Protein AF-A0A067PS36-F1 (afdb_monomer_lite)

pLDDT: mean 77.21, std 16.22, range [38.53, 98.25]

InterPro domains:
  IPR001878 Zinc finger, CCHC-type [PS50158] (500-514)
  IPR032108 CLIP1, zinc knuckle [PF16641] (498-513)

Structure (mmCIF, N/CA/C/O backbone):
data_AF-A0A067PS36-F1
#
_entry.id   AF-A0A067PS36-F1
#
loop_
_atom_site.group_PDB
_atom_site.id
_atom_site.type_symbol
_atom_site.label_atom_id
_atom_site.label_alt_id
_atom_site.label_comp_id
_atom_site.label_asym_id
_atom_site.label_entity_id
_atom_site.label_seq_id
_atom_site.pdbx_PDB_ins_code
_atom_site.Cartn_x
_atom_site.Cartn_y
_atom_site.Cartn_z
_atom_site.occupancy
_atom_site.B_iso_or_equiv
_atom_site.auth_seq_id
_atom_site.auth_comp_id
_atom_site.auth_asym_id
_atom_site.auth_atom_id
_atom_site.pdbx_PDB_model_num
ATOM 1 N N . MET A 1 1 ? -9.354 -12.530 30.039 1.00 55.66 1 MET A N 1
ATOM 2 C CA . MET A 1 1 ? -10.809 -12.385 30.292 1.00 55.66 1 MET A CA 1
ATOM 3 C C . MET A 1 1 ? -11.373 -13.441 31.247 1.00 55.66 1 MET A C 1
ATOM 5 O O . MET A 1 1 ? -12.135 -13.052 32.119 1.00 55.66 1 MET A O 1
ATOM 9 N N . ASN A 1 2 ? -10.973 -14.719 31.177 1.00 59.81 2 ASN A N 1
ATOM 10 C CA . ASN A 1 2 ? -11.542 -15.778 32.037 1.00 59.81 2 ASN A CA 1
ATOM 11 C C . ASN A 1 2 ? -11.373 -15.562 33.554 1.00 59.81 2 ASN A C 1
ATOM 13 O O . ASN A 1 2 ? -12.288 -15.868 34.307 1.00 59.81 2 ASN A O 1
ATOM 17 N N . PHE A 1 3 ? -10.266 -14.964 34.007 1.00 61.06 3 PHE A N 1
ATOM 18 C CA . PHE A 1 3 ? -10.045 -14.700 35.438 1.00 61.06 3 PHE A CA 1
ATOM 19 C C . PHE A 1 3 ? -11.035 -13.689 36.039 1.00 61.06 3 PHE A C 1
ATOM 21 O O . PHE A 1 3 ? -11.504 -13.880 37.152 1.00 61.06 3 PHE A O 1
ATOM 28 N N . VAL A 1 4 ? -11.409 -12.647 35.289 1.00 70.06 4 VAL A N 1
ATOM 29 C CA . VAL A 1 4 ? -12.310 -11.584 35.781 1.00 70.06 4 VAL A CA 1
ATOM 30 C C . VAL A 1 4 ? -13.757 -12.076 35.880 1.00 70.06 4 VAL A C 1
ATOM 32 O O . VAL A 1 4 ? -14.505 -11.652 36.759 1.00 70.06 4 VAL A O 1
ATOM 35 N N . VAL A 1 5 ? -14.156 -12.993 34.994 1.00 79.56 5 VAL A N 1
ATOM 36 C CA . VAL A 1 5 ? -15.477 -13.638 35.045 1.00 79.56 5 VAL A CA 1
ATOM 37 C C . VAL A 1 5 ? -15.557 -14.593 36.237 1.00 79.56 5 VAL A C 1
ATOM 39 O O . VAL A 1 5 ? -16.558 -14.583 36.950 1.00 79.56 5 VAL A O 1
ATOM 42 N N . LEU A 1 6 ? -14.487 -15.352 36.496 1.00 80.12 6 LEU A N 1
ATOM 43 C CA . LEU A 1 6 ? -14.410 -16.257 37.644 1.00 80.12 6 LEU A CA 1
ATOM 44 C C . LEU A 1 6 ? -14.504 -15.500 38.977 1.00 80.12 6 LEU A C 1
ATOM 46 O O . LEU A 1 6 ? -15.220 -15.925 39.879 1.00 80.12 6 LEU A O 1
ATOM 50 N N . ASP A 1 7 ? -13.839 -14.348 39.076 1.00 82.94 7 ASP A N 1
ATOM 51 C CA . ASP A 1 7 ? -13.824 -13.531 40.294 1.00 82.94 7 ASP A CA 1
ATOM 52 C C . ASP A 1 7 ? -15.187 -12.869 40.566 1.00 82.94 7 ASP A C 1
ATOM 54 O O . ASP A 1 7 ? -15.656 -12.796 41.703 1.00 82.94 7 ASP A O 1
ATOM 58 N N . ARG A 1 8 ? -15.895 -12.457 39.502 1.00 85.56 8 ARG A N 1
ATOM 59 C CA . ARG A 1 8 ? -17.274 -11.955 39.612 1.00 85.56 8 ARG A CA 1
ATOM 60 C C . ARG A 1 8 ? -18.263 -13.039 40.039 1.00 85.56 8 ARG A C 1
ATOM 62 O O . ARG A 1 8 ? -19.138 -12.747 40.849 1.00 85.56 8 ARG A O 1
ATOM 69 N N . LEU A 1 9 ? -18.122 -14.261 39.523 1.00 86.69 9 LEU A N 1
ATOM 70 C CA . LEU A 1 9 ? -18.950 -15.402 39.931 1.00 86.69 9 LEU A CA 1
ATOM 71 C C . LEU A 1 9 ? -18.684 -15.785 41.393 1.00 86.69 9 LEU A C 1
ATOM 73 O O . LEU A 1 9 ? -19.628 -15.895 42.167 1.00 86.69 9 LEU A O 1
ATOM 77 N N . SER A 1 10 ? -17.413 -15.852 41.795 1.00 91.75 10 SER A N 1
ATOM 78 C CA . SER A 1 10 ? -17.001 -16.084 43.186 1.00 91.75 10 SER A CA 1
ATOM 79 C C . SER A 1 10 ? -17.589 -15.040 44.147 1.00 91.75 10 SER A C 1
ATOM 81 O O . SER A 1 10 ? -18.184 -15.381 45.170 1.00 91.75 10 SER A O 1
ATOM 83 N N . SER A 1 11 ? -17.520 -13.753 43.782 1.00 90.12 11 SER A N 1
ATOM 84 C CA . SER A 1 11 ? -18.137 -12.671 44.559 1.00 90.12 11 SER A CA 1
ATOM 85 C C . SER A 1 11 ? -19.661 -12.787 44.650 1.00 90.12 11 SER A C 1
ATOM 87 O O . SER A 1 11 ? -20.230 -12.329 45.644 1.00 90.12 11 SER A O 1
ATOM 89 N N . ALA A 1 12 ? -20.332 -13.283 43.611 1.00 91.44 12 ALA A N 1
ATOM 90 C CA . ALA A 1 12 ? -21.783 -13.434 43.607 1.00 91.44 12 ALA A CA 1
ATOM 91 C C . ALA A 1 12 ? -22.214 -14.617 44.487 1.00 91.44 12 ALA A C 1
ATOM 93 O O . ALA A 1 12 ? -23.142 -14.472 45.284 1.00 91.44 12 ALA A O 1
ATOM 94 N N . ASP A 1 13 ? -21.493 -15.737 44.412 1.00 93.19 13 ASP A N 1
ATOM 95 C CA . ASP A 1 13 ? -21.741 -16.915 45.245 1.00 93.19 13 ASP A CA 1
ATOM 96 C C . ASP A 1 13 ? -21.498 -16.621 46.730 1.00 93.19 13 ASP A C 1
ATOM 98 O O . ASP A 1 13 ? -22.321 -16.990 47.565 1.00 93.19 13 ASP A O 1
ATOM 102 N N . ALA A 1 14 ? -20.445 -15.869 47.071 1.00 93.94 14 ALA A N 1
ATOM 103 C CA . ALA A 1 14 ? -20.186 -15.450 48.452 1.00 93.94 14 ALA A CA 1
ATOM 104 C C . ALA A 1 14 ? -21.362 -14.659 49.058 1.00 93.94 14 ALA A C 1
ATOM 106 O O . ALA A 1 14 ? -21.802 -14.955 50.168 1.00 93.94 14 ALA A O 1
ATOM 107 N N . ARG A 1 15 ? -21.938 -13.708 48.305 1.00 91.31 15 ARG A N 1
ATOM 108 C CA . ARG A 1 15 ? -23.117 -12.944 48.760 1.00 91.31 15 ARG A CA 1
ATOM 109 C C . ARG A 1 15 ? -24.362 -13.814 48.895 1.00 91.31 15 ARG A C 1
ATOM 111 O O . ARG A 1 15 ? -25.210 -13.532 49.738 1.00 91.31 15 ARG A O 1
ATOM 118 N N . ARG A 1 16 ? -24.500 -14.850 48.063 1.00 96.38 16 ARG A N 1
ATOM 119 C CA . ARG A 1 16 ? -25.626 -15.786 48.154 1.00 96.38 16 ARG A CA 1
ATOM 120 C C . ARG A 1 16 ? -25.569 -16.574 49.460 1.00 96.38 16 ARG A C 1
ATOM 122 O O . ARG A 1 16 ? -26.576 -16.628 50.159 1.00 96.38 16 ARG A O 1
ATOM 129 N N . TYR A 1 17 ? -24.394 -17.094 49.817 1.00 95.56 17 TYR A N 1
ATOM 130 C CA . TYR A 1 17 ? -24.199 -17.811 51.078 1.00 95.56 17 TYR A CA 1
ATOM 131 C C . TYR A 1 17 ? -24.422 -16.916 52.305 1.00 95.56 17 TYR A C 1
ATOM 133 O O . TYR A 1 17 ? -25.092 -17.339 53.242 1.00 95.56 17 TYR A O 1
ATOM 141 N N . GLU A 1 18 ? -23.966 -15.657 52.284 1.00 94.88 18 GLU A N 1
ATOM 142 C CA . GLU A 1 18 ? -24.251 -14.703 53.371 1.00 94.88 18 GLU A CA 1
ATOM 143 C C . GLU A 1 18 ? -25.759 -14.467 53.570 1.00 94.88 18 GLU A C 1
ATOM 145 O O . GLU A 1 18 ? -26.231 -14.368 54.703 1.00 94.88 18 GLU A O 1
ATOM 150 N N . MET A 1 19 ? -26.535 -14.397 52.482 1.00 92.25 19 MET A N 1
ATOM 151 C CA . MET A 1 19 ? -27.992 -14.232 52.553 1.00 92.25 19 MET A CA 1
ATOM 152 C C . MET A 1 19 ? -28.699 -15.504 53.037 1.00 92.25 19 MET A C 1
ATOM 154 O O . MET A 1 19 ? -29.650 -15.404 53.814 1.00 92.25 19 MET A O 1
ATOM 158 N N . GLU A 1 20 ? -28.239 -16.685 52.612 1.00 92.75 20 GLU A N 1
ATOM 159 C CA . GLU A 1 20 ? -28.743 -17.983 53.087 1.00 92.75 20 GLU A CA 1
ATOM 160 C C . GLU A 1 20 ? -28.536 -18.136 54.609 1.00 92.75 20 GLU A C 1
ATOM 162 O O . GLU A 1 20 ? -29.476 -18.502 55.322 1.00 92.75 20 GLU A O 1
ATOM 167 N N . ASP A 1 21 ? -27.367 -17.748 55.131 1.00 94.38 21 ASP A N 1
ATOM 168 C CA . ASP A 1 21 ? -27.080 -17.749 56.574 1.00 94.38 21 ASP A CA 1
ATOM 169 C C . ASP A 1 21 ? -27.994 -16.788 57.352 1.00 94.38 21 ASP A C 1
ATOM 171 O O . ASP A 1 21 ? -28.511 -17.124 58.422 1.00 94.38 21 ASP A O 1
ATOM 175 N N . LEU A 1 22 ? -28.247 -15.592 56.813 1.00 93.75 22 LEU A N 1
ATOM 176 C CA . LEU A 1 22 ? -29.089 -14.582 57.461 1.00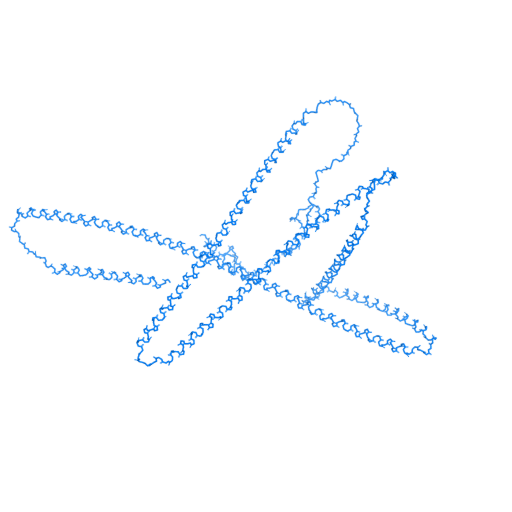 93.75 22 LEU A CA 1
ATOM 177 C C . LEU A 1 22 ? -30.557 -15.031 57.551 1.00 93.75 22 LEU A C 1
ATOM 179 O O . LEU A 1 22 ? -31.210 -14.822 58.579 1.00 93.75 22 LEU A O 1
ATOM 183 N N . VAL A 1 23 ? -31.062 -15.700 56.509 1.00 94.44 23 VAL A N 1
ATOM 184 C CA . VAL A 1 23 ? -32.396 -16.322 56.510 1.00 94.44 23 VAL A CA 1
ATOM 185 C C . VAL A 1 23 ? -32.468 -17.436 57.553 1.00 94.44 23 VAL A C 1
ATOM 187 O O . VAL A 1 23 ? -33.396 -17.440 58.363 1.00 94.44 23 VAL A O 1
ATOM 190 N N . ALA A 1 24 ? -31.468 -18.318 57.617 1.00 93.94 24 ALA A N 1
ATOM 191 C CA . ALA A 1 24 ? -31.429 -19.399 58.602 1.00 93.94 24 ALA A CA 1
ATOM 192 C C . ALA A 1 24 ? -31.414 -18.878 60.055 1.00 93.94 24 ALA A C 1
ATOM 194 O O . ALA A 1 24 ? -32.050 -19.456 60.944 1.00 93.94 24 ALA A O 1
ATOM 195 N N . VAL A 1 25 ? -30.731 -17.758 60.315 1.00 93.94 25 VAL A N 1
ATOM 196 C CA . VAL A 1 25 ? -30.741 -17.093 61.629 1.00 93.94 25 VAL A CA 1
ATOM 197 C C . VAL A 1 25 ? -32.130 -16.542 61.966 1.00 93.94 25 VAL A C 1
ATOM 199 O O . VAL A 1 25 ? -32.606 -16.748 63.084 1.00 93.94 25 VAL A O 1
ATOM 202 N N . LEU A 1 26 ? -32.801 -15.881 61.019 1.00 87.00 26 LEU A N 1
ATOM 203 C CA . LEU A 1 26 ? -34.149 -15.336 61.223 1.00 87.00 26 LEU A CA 1
ATOM 204 C C . LEU A 1 26 ? -35.194 -16.438 61.442 1.00 87.00 26 LEU A C 1
ATOM 206 O O . LEU A 1 26 ? -36.046 -16.316 62.325 1.00 87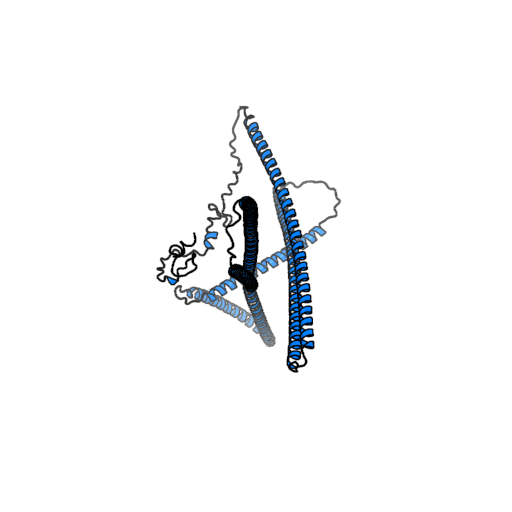.00 26 LEU A O 1
ATOM 210 N N . GLU A 1 27 ? -35.106 -17.539 60.699 1.00 89.38 27 GLU A N 1
ATOM 211 C CA . GLU A 1 27 ? -35.974 -18.705 60.883 1.00 89.38 27 GLU A CA 1
ATOM 212 C C . GLU A 1 27 ? -35.774 -19.353 62.257 1.00 89.38 27 GLU A C 1
ATOM 214 O O . GLU A 1 27 ? -36.748 -19.696 62.935 1.00 89.38 27 GLU A O 1
ATOM 219 N N . ASN A 1 28 ? -34.524 -19.462 62.716 1.00 87.69 28 ASN A N 1
ATOM 220 C CA . ASN A 1 28 ? -34.223 -19.948 64.060 1.00 87.69 28 ASN A CA 1
ATOM 221 C C . ASN A 1 28 ? -34.727 -18.993 65.148 1.00 87.69 28 ASN A C 1
ATOM 223 O O . ASN A 1 28 ? -35.262 -19.463 66.152 1.00 87.69 28 ASN A O 1
ATOM 227 N N . GLN A 1 29 ? -34.637 -17.674 64.949 1.00 85.12 29 GLN A N 1
ATOM 228 C CA . GLN A 1 29 ? -35.210 -16.693 65.877 1.00 85.12 29 GLN A CA 1
ATOM 229 C C . GLN A 1 29 ? -36.734 -16.834 65.979 1.00 85.12 29 GLN A C 1
ATOM 231 O O . GLN A 1 29 ? -37.264 -16.902 67.089 1.00 85.12 29 GLN A O 1
ATOM 236 N N . LEU A 1 30 ? -37.425 -16.982 64.845 1.00 82.81 30 LEU A N 1
ATOM 237 C CA . LEU A 1 30 ? -38.869 -17.236 64.788 1.00 82.81 30 LEU A CA 1
ATOM 238 C C . LEU A 1 30 ? -39.261 -18.549 65.476 1.00 82.81 30 LEU A C 1
ATOM 240 O O . LEU A 1 30 ? -40.243 -18.583 66.213 1.00 82.81 30 LEU A O 1
ATOM 244 N N . ARG A 1 31 ? -38.476 -19.617 65.296 1.00 85.38 31 ARG A N 1
ATOM 245 C CA . ARG A 1 31 ? -38.680 -20.895 66.002 1.00 85.38 31 ARG A CA 1
ATOM 246 C C . ARG A 1 31 ? -38.416 -20.800 67.501 1.00 85.38 31 ARG A C 1
ATOM 248 O O . ARG A 1 31 ? -39.060 -21.504 68.274 1.00 85.38 31 ARG A O 1
ATOM 255 N N . SER A 1 32 ? -37.454 -19.973 67.903 1.00 80.38 32 SER A N 1
ATOM 256 C CA . SER A 1 32 ? -37.041 -19.811 69.299 1.00 80.38 32 SER A CA 1
ATOM 257 C C . SER A 1 32 ? -37.953 -18.897 70.117 1.00 80.38 32 SER A C 1
ATOM 259 O O . SER A 1 32 ? -37.840 -18.888 71.339 1.00 80.38 32 SER A O 1
ATOM 261 N N . HIS A 1 33 ? -38.871 -18.166 69.476 1.00 61.56 33 HIS A N 1
ATOM 262 C CA . HIS A 1 33 ? -39.932 -17.433 70.158 1.00 61.56 33 HIS A CA 1
ATOM 263 C C . HIS A 1 33 ? -41.140 -18.363 70.391 1.00 61.56 33 HIS A C 1
ATOM 265 O O . HIS A 1 33 ? -41.958 -18.542 69.485 1.00 61.56 33 HIS A O 1
ATOM 271 N N . PRO A 1 34 ? -41.307 -18.972 71.586 1.00 52.06 34 PRO A N 1
ATOM 272 C CA . PRO A 1 34 ? -42.520 -19.712 71.895 1.00 52.06 34 PRO A CA 1
ATOM 273 C C . PRO A 1 34 ? -43.700 -18.739 71.885 1.00 52.06 34 PRO A C 1
ATOM 275 O O . PRO A 1 34 ? -43.708 -17.749 72.617 1.00 52.06 34 PRO A O 1
ATOM 278 N N . SER A 1 35 ? -44.700 -19.021 71.051 1.00 51.38 35 SER A N 1
ATOM 279 C CA . SER A 1 35 ? -45.964 -18.292 71.032 1.00 51.38 35 SER A CA 1
ATOM 280 C C . SER A 1 35 ? -46.593 -18.327 72.428 1.00 51.38 35 SER A C 1
ATOM 282 O O . SER A 1 35 ? -47.132 -19.351 72.854 1.00 51.38 35 SER A O 1
ATOM 284 N N . SER A 1 36 ? -46.517 -17.215 73.157 1.00 45.03 36 SER A N 1
ATOM 285 C CA . SER A 1 36 ? -47.206 -17.039 74.430 1.00 45.03 36 SER A CA 1
ATOM 286 C C . SER A 1 36 ? -48.711 -16.975 74.166 1.00 45.03 36 SER A C 1
ATOM 288 O O . SER A 1 36 ? -49.245 -15.949 73.750 1.00 45.03 36 SER A O 1
ATOM 290 N N . ARG A 1 37 ? -49.388 -18.106 74.376 1.00 53.31 37 ARG A N 1
ATOM 291 C CA . ARG A 1 37 ? -50.840 -18.185 74.566 1.00 53.31 37 ARG A CA 1
ATOM 292 C C . ARG A 1 37 ? -51.181 -17.605 75.943 1.00 53.31 37 ARG A C 1
ATOM 294 O O . ARG A 1 37 ? -50.757 -18.184 76.939 1.00 53.31 37 ARG A O 1
ATOM 301 N N . SER A 1 38 ? -51.975 -16.537 75.995 1.00 40.28 38 SER A N 1
ATOM 302 C CA . SER A 1 38 ? -52.695 -16.124 77.209 1.00 40.28 38 SER A CA 1
ATOM 303 C C . SER A 1 38 ? -53.950 -15.291 76.894 1.00 40.28 38 SER A C 1
ATOM 305 O O . SER A 1 38 ? -53.849 -14.186 76.367 1.00 40.28 38 SER A O 1
ATOM 307 N N . ASP A 1 39 ? -55.085 -15.880 77.282 1.00 39.47 39 ASP A N 1
ATOM 308 C CA . ASP A 1 39 ? -56.219 -15.332 78.047 1.00 39.47 39 ASP A CA 1
ATOM 309 C C . ASP A 1 39 ? -57.355 -14.498 77.404 1.00 39.47 39 ASP A C 1
ATOM 311 O O . ASP A 1 39 ? -57.250 -13.319 77.079 1.00 39.47 39 ASP A O 1
ATOM 315 N N . ASP A 1 40 ? -58.523 -15.156 77.392 1.00 45.56 40 ASP A N 1
ATOM 316 C CA . ASP A 1 40 ? -59.851 -14.825 76.847 1.00 45.56 40 ASP A CA 1
ATOM 317 C C . ASP A 1 40 ? -60.714 -13.828 77.672 1.00 45.56 40 ASP A C 1
ATOM 319 O O . ASP A 1 40 ? -61.941 -13.834 77.574 1.00 45.56 40 ASP A O 1
ATOM 323 N N . ALA A 1 41 ? -60.152 -12.940 78.500 1.00 47.19 41 ALA A N 1
ATOM 324 C CA . ALA A 1 41 ? -60.956 -12.203 79.502 1.00 47.19 41 ALA A CA 1
ATOM 325 C C . ALA A 1 41 ? -61.149 -10.683 79.279 1.00 47.19 41 ALA A C 1
ATOM 327 O O . ALA A 1 41 ? -61.472 -9.963 80.223 1.00 47.19 41 ALA A O 1
ATOM 328 N N . SER A 1 42 ? -61.000 -10.162 78.055 1.00 46.94 42 SER A N 1
ATOM 329 C CA . SER A 1 42 ? -61.233 -8.731 77.764 1.00 46.94 42 SER A CA 1
ATOM 330 C C . SER A 1 42 ? -61.926 -8.534 76.407 1.00 46.94 42 SER A C 1
ATOM 332 O O . SER A 1 42 ? -61.321 -8.107 75.441 1.00 46.94 42 SER A O 1
ATOM 334 N N . ALA A 1 43 ? -63.205 -8.873 76.260 1.00 50.91 43 ALA A N 1
ATOM 335 C CA . ALA A 1 43 ? -63.832 -8.962 74.929 1.00 50.91 43 ALA A CA 1
ATOM 336 C C . ALA A 1 43 ? -64.338 -7.627 74.330 1.00 50.91 43 ALA A C 1
ATOM 338 O O . ALA A 1 43 ? -64.635 -7.574 73.141 1.00 50.91 43 ALA A O 1
ATOM 339 N N . THR A 1 44 ? -64.430 -6.530 75.094 1.00 51.19 44 THR A N 1
ATOM 340 C CA . THR A 1 44 ? -65.072 -5.284 74.608 1.00 51.19 44 THR A CA 1
ATOM 341 C C . THR A 1 44 ? -64.152 -4.061 74.559 1.00 51.19 44 THR A C 1
ATOM 343 O O . THR A 1 44 ? -64.228 -3.303 73.597 1.00 51.19 44 THR A O 1
ATOM 346 N N . ALA A 1 45 ? -63.209 -3.899 75.493 1.00 51.03 45 ALA A N 1
ATOM 347 C CA . ALA A 1 45 ? -62.125 -2.912 75.365 1.00 51.03 45 ALA A CA 1
ATOM 348 C C . ALA A 1 45 ? -61.008 -3.403 74.421 1.00 51.03 45 ALA A C 1
ATOM 350 O O . ALA A 1 45 ? -60.443 -2.613 73.664 1.00 51.03 45 ALA A O 1
ATOM 351 N N . SER A 1 46 ? -60.759 -4.718 74.373 1.00 54.09 46 SER A N 1
ATOM 352 C CA . SER A 1 46 ? -59.833 -5.300 73.391 1.00 54.09 46 SER A CA 1
ATOM 353 C C . SER A 1 46 ? -60.406 -5.332 71.988 1.00 54.09 46 SER A C 1
ATOM 355 O O . SER A 1 46 ? -59.629 -5.424 71.057 1.00 54.09 46 SER A O 1
ATOM 357 N N . SER A 1 47 ? -61.722 -5.202 71.779 1.00 59.97 47 SER A N 1
ATOM 358 C CA . SER A 1 47 ? -62.254 -5.031 70.420 1.00 59.97 47 SER A CA 1
ATOM 359 C C . SER A 1 47 ? -61.755 -3.727 69.789 1.00 59.97 47 SER A C 1
ATOM 361 O O . SER A 1 47 ? -61.417 -3.726 68.615 1.00 59.97 47 SER A O 1
ATOM 363 N N . SER A 1 48 ? -61.644 -2.641 70.561 1.00 66.94 48 SER A N 1
ATOM 364 C CA . SER A 1 48 ? -61.069 -1.380 70.075 1.00 66.94 48 SER A CA 1
ATOM 365 C C . SER A 1 48 ? -59.552 -1.488 69.888 1.00 66.94 48 SER A C 1
ATOM 367 O O . SER A 1 48 ? -59.038 -1.129 68.833 1.00 66.94 48 SER A O 1
ATOM 369 N N . ALA A 1 49 ? -58.838 -2.067 70.861 1.00 71.50 49 ALA A N 1
ATOM 370 C CA . ALA A 1 49 ? -57.390 -2.264 70.754 1.00 71.50 49 ALA A CA 1
ATOM 371 C C . ALA A 1 49 ? -57.007 -3.191 69.582 1.00 71.50 49 ALA A C 1
ATOM 373 O O . ALA A 1 49 ? -56.116 -2.869 68.809 1.00 71.50 49 ALA A O 1
ATOM 374 N N . THR A 1 50 ? -57.745 -4.285 69.378 1.00 79.62 50 THR A N 1
ATOM 375 C CA . THR A 1 50 ? -57.540 -5.199 68.242 1.00 79.62 50 THR A CA 1
ATOM 376 C C . THR A 1 50 ? -57.954 -4.583 66.911 1.00 79.62 50 THR A C 1
ATOM 378 O O . THR A 1 50 ? -57.371 -4.939 65.892 1.00 79.62 50 THR A O 1
ATOM 381 N N . LEU A 1 51 ? -58.931 -3.669 66.877 1.00 79.81 51 LEU A N 1
ATOM 382 C CA . LEU A 1 51 ? -59.257 -2.913 65.664 1.00 79.81 51 LEU A CA 1
ATOM 383 C C . LEU A 1 51 ? -58.124 -1.952 65.289 1.00 79.81 51 LEU A C 1
ATOM 385 O O . LEU A 1 51 ? -57.728 -1.940 64.127 1.00 79.81 51 LEU A O 1
ATOM 389 N N . ILE A 1 52 ? -57.575 -1.221 66.264 1.00 80.00 52 ILE A N 1
ATOM 390 C CA . ILE A 1 52 ? -56.422 -0.329 66.065 1.00 80.00 52 ILE A CA 1
ATOM 391 C C . ILE A 1 52 ? -55.194 -1.134 65.613 1.00 80.00 52 ILE A C 1
ATOM 393 O O . ILE A 1 52 ? -54.541 -0.758 64.643 1.00 80.00 52 ILE A O 1
ATOM 397 N N . ASP A 1 53 ? -54.922 -2.281 66.240 1.00 90.31 53 ASP A N 1
ATOM 398 C CA . ASP A 1 53 ? -53.819 -3.159 65.833 1.00 90.31 53 ASP A CA 1
ATOM 399 C C . ASP A 1 53 ? -54.038 -3.751 64.433 1.00 90.31 53 ASP A C 1
ATOM 401 O O . ASP A 1 53 ? -53.101 -3.837 63.641 1.00 90.31 53 ASP A O 1
ATOM 405 N N . ASN A 1 54 ? -55.272 -4.121 64.072 1.00 89.75 54 ASN A N 1
ATOM 406 C CA . ASN A 1 54 ? -55.581 -4.584 62.716 1.00 89.75 54 ASN A CA 1
ATOM 407 C C . ASN A 1 54 ? -55.406 -3.478 61.669 1.00 89.75 54 ASN A C 1
ATOM 409 O O . ASN A 1 54 ? -54.989 -3.765 60.547 1.00 89.75 54 ASN A O 1
ATOM 413 N N . GLU A 1 55 ? -55.732 -2.231 62.002 1.00 92.44 55 GLU A N 1
ATOM 414 C CA . GLU A 1 55 ? -55.500 -1.083 61.126 1.00 92.44 55 GLU A CA 1
ATOM 415 C C . GLU A 1 55 ? -53.997 -0.823 60.947 1.00 92.44 55 GLU A C 1
ATOM 417 O O . GLU A 1 55 ? -53.526 -0.769 59.812 1.00 92.44 55 GLU A O 1
ATOM 422 N N . ALA A 1 56 ? -53.220 -0.824 62.034 1.00 92.69 56 ALA A N 1
ATOM 423 C CA . ALA A 1 56 ? -51.762 -0.701 61.978 1.00 92.69 56 ALA A CA 1
ATOM 424 C C . ALA A 1 56 ? -51.103 -1.833 61.165 1.00 92.69 56 ALA A C 1
ATOM 426 O O . ALA A 1 56 ? -50.194 -1.584 60.370 1.00 92.69 56 ALA A O 1
ATOM 427 N N . LEU A 1 57 ? -51.586 -3.074 61.302 1.00 94.00 57 LEU A N 1
ATOM 428 C CA . LEU A 1 57 ? -51.122 -4.206 60.496 1.00 94.00 57 LEU A CA 1
ATOM 429 C C . LEU A 1 57 ? -51.473 -4.038 59.014 1.00 94.00 57 LEU A C 1
ATOM 431 O O . LEU A 1 57 ? -50.650 -4.356 58.158 1.00 94.00 57 LEU A O 1
ATOM 435 N N . ARG A 1 58 ? -52.662 -3.518 58.681 1.00 94.94 58 ARG A N 1
ATOM 436 C CA . ARG A 1 58 ? -53.031 -3.218 57.287 1.00 94.94 58 ARG A CA 1
ATOM 437 C C . ARG A 1 58 ? -52.134 -2.142 56.691 1.00 94.94 58 ARG A C 1
ATOM 439 O O . ARG A 1 58 ? -51.687 -2.312 55.558 1.00 94.94 58 ARG A O 1
ATOM 446 N N . ASP A 1 59 ? -51.832 -1.091 57.444 1.00 95.69 59 ASP A N 1
ATOM 447 C CA . ASP A 1 59 ? -50.912 -0.038 57.011 1.00 95.69 59 ASP A CA 1
ATOM 448 C C . ASP A 1 59 ? -49.495 -0.580 56.809 1.00 95.69 59 ASP A C 1
ATOM 450 O O . ASP A 1 59 ? -48.844 -0.267 55.809 1.00 95.69 59 ASP A O 1
ATOM 454 N N . GLN A 1 60 ? -49.033 -1.461 57.701 1.00 95.56 60 GLN A N 1
ATOM 455 C CA . GLN A 1 60 ? -47.743 -2.131 57.558 1.00 95.56 60 GLN A CA 1
ATOM 456 C C . GLN A 1 60 ? -47.712 -3.049 56.329 1.00 95.56 60 GLN A C 1
ATOM 458 O O . GLN A 1 60 ? -46.743 -3.015 55.570 1.00 95.56 60 GLN A O 1
ATOM 463 N N . VAL A 1 61 ? -48.771 -3.828 56.086 1.00 95.38 61 VAL A N 1
ATOM 464 C CA . VAL A 1 61 ? -48.902 -4.666 54.883 1.00 95.38 61 VAL A CA 1
ATOM 465 C C . VAL A 1 61 ? -48.896 -3.800 53.625 1.00 95.38 61 VAL A C 1
ATOM 467 O O . VAL A 1 61 ? -48.156 -4.107 52.694 1.00 95.38 61 VAL A O 1
ATOM 470 N N . GLN A 1 62 ? -49.638 -2.690 53.596 1.00 96.44 62 GLN A N 1
ATOM 471 C CA . GLN A 1 62 ? -49.622 -1.767 52.459 1.00 96.44 62 GLN A CA 1
ATOM 472 C C . GLN A 1 62 ? -48.246 -1.124 52.247 1.00 96.44 62 GLN A C 1
ATOM 474 O O . GLN A 1 62 ? -47.801 -0.992 51.107 1.00 96.44 62 GLN A O 1
ATOM 479 N N . TYR A 1 63 ? -47.558 -0.723 53.319 1.00 96.75 63 TYR A N 1
ATOM 480 C CA . TYR A 1 63 ? -46.200 -0.185 53.241 1.00 96.75 63 TYR A CA 1
ATOM 481 C C . TYR A 1 63 ? -45.228 -1.218 52.661 1.00 96.75 63 TYR A C 1
ATOM 483 O O . TYR A 1 63 ? -44.464 -0.899 51.749 1.00 96.75 63 TYR A O 1
ATOM 491 N N . LEU A 1 64 ? -45.284 -2.462 53.146 1.00 95.62 64 LEU A N 1
ATOM 492 C CA . LEU A 1 64 ? -44.454 -3.551 52.642 1.00 95.62 64 LEU A CA 1
ATOM 493 C C . LEU A 1 64 ? -44.780 -3.880 51.182 1.00 95.62 64 LEU A C 1
ATOM 495 O O . LEU A 1 64 ? -43.854 -4.025 50.395 1.00 95.62 64 LEU A O 1
ATOM 499 N N . GLN A 1 65 ? -46.054 -3.905 50.785 1.00 96.69 65 GLN A N 1
ATOM 500 C CA . GLN A 1 65 ? -46.462 -4.099 49.387 1.00 96.69 65 GLN A CA 1
ATOM 501 C C . GLN A 1 65 ? -45.921 -2.999 48.466 1.00 96.69 65 GLN A C 1
ATOM 503 O O . GLN A 1 65 ? -45.352 -3.303 47.421 1.00 96.69 65 GLN A O 1
ATOM 508 N N . ARG A 1 66 ? -46.023 -1.721 48.863 1.00 97.81 66 ARG A N 1
ATOM 509 C CA . ARG A 1 66 ? -45.429 -0.606 48.102 1.00 97.81 66 ARG A CA 1
ATOM 510 C C . ARG A 1 66 ? -43.909 -0.720 48.027 1.00 97.81 66 ARG A C 1
ATOM 512 O O . ARG A 1 66 ? -43.327 -0.447 46.983 1.00 97.81 66 ARG A O 1
ATOM 519 N N . LYS A 1 67 ? -43.261 -1.136 49.119 1.00 97.50 67 LYS A N 1
ATOM 520 C CA . LYS A 1 67 ? -41.811 -1.350 49.153 1.00 97.50 67 LYS A CA 1
ATOM 521 C C . LYS A 1 67 ? -41.388 -2.497 48.233 1.00 97.50 67 LYS A C 1
ATOM 523 O O . LYS A 1 67 ? -40.384 -2.347 47.549 1.00 97.50 67 LYS A O 1
ATOM 528 N N . VAL A 1 68 ? -42.144 -3.597 48.197 1.00 94.19 68 VAL A N 1
ATOM 529 C CA . VAL A 1 68 ? -41.921 -4.724 47.275 1.00 94.19 68 VAL A CA 1
ATOM 530 C C . VAL A 1 68 ? -42.069 -4.260 45.829 1.00 94.19 68 VAL A C 1
ATOM 532 O O . VAL A 1 68 ? -41.118 -4.416 45.076 1.00 94.19 68 VAL A O 1
ATOM 535 N N . SER A 1 69 ? -43.164 -3.578 45.476 1.00 96.44 69 SER A N 1
ATOM 536 C CA . SER A 1 69 ? -43.364 -3.027 44.125 1.00 96.44 69 SER A CA 1
ATOM 537 C C . SER A 1 69 ? -42.225 -2.089 43.706 1.00 96.44 69 SER A C 1
ATOM 539 O O . SER A 1 69 ? -41.684 -2.225 42.618 1.00 96.44 69 SER A O 1
ATOM 541 N N . ASN A 1 70 ? -41.787 -1.188 44.591 1.00 95.25 70 ASN A N 1
ATOM 542 C CA . ASN A 1 70 ? -40.667 -0.294 44.293 1.00 95.25 70 ASN A CA 1
ATOM 543 C C . ASN A 1 70 ? -39.333 -1.048 44.127 1.00 95.25 70 ASN A C 1
ATOM 545 O O . ASN A 1 70 ? -38.496 -0.651 43.324 1.00 95.25 70 ASN A O 1
ATOM 549 N N . LEU A 1 71 ? -39.102 -2.121 44.892 1.00 93.94 71 LEU A N 1
ATOM 550 C CA . LEU A 1 71 ? -37.914 -2.962 44.717 1.00 93.94 71 LEU A CA 1
ATOM 551 C C . LEU A 1 71 ? -37.969 -3.751 43.404 1.00 93.94 71 LEU A C 1
ATOM 553 O O . LEU A 1 71 ? -36.941 -3.875 42.744 1.00 93.94 71 LEU A O 1
ATOM 557 N N . GLU A 1 72 ? -39.142 -4.244 43.009 1.00 94.56 72 GLU A N 1
ATOM 558 C CA . GLU A 1 72 ? -39.359 -4.918 41.724 1.00 94.56 72 GLU A CA 1
ATOM 559 C C . GLU A 1 72 ? -39.085 -3.976 40.544 1.00 94.56 72 GLU A C 1
ATOM 561 O O . GLU A 1 72 ? -38.332 -4.351 39.644 1.00 94.56 72 GLU A O 1
ATOM 566 N N . ASP A 1 73 ? -39.591 -2.740 40.588 1.00 96.44 73 ASP A N 1
ATOM 567 C CA . ASP A 1 73 ? -39.335 -1.717 39.564 1.00 96.44 73 ASP A CA 1
ATOM 568 C C . ASP A 1 73 ? -37.835 -1.397 39.449 1.00 96.44 73 ASP A C 1
ATOM 570 O O . ASP A 1 73 ? -37.274 -1.381 38.351 1.00 96.44 73 ASP A O 1
ATOM 574 N N . VAL A 1 74 ? -37.145 -1.225 40.585 1.00 91.62 74 VAL A N 1
ATOM 575 C CA . VAL A 1 74 ? -35.690 -0.990 40.614 1.00 91.62 74 VAL A CA 1
ATOM 576 C C . VAL A 1 74 ? -34.915 -2.197 40.075 1.00 91.62 74 VAL A C 1
ATOM 578 O O . VAL A 1 74 ? -33.913 -2.024 39.378 1.00 91.62 74 VAL A O 1
ATOM 581 N N . MET A 1 75 ? -35.351 -3.430 40.360 1.00 91.38 75 MET A N 1
ATOM 582 C CA . MET A 1 75 ? -34.727 -4.624 39.780 1.00 91.38 75 MET A CA 1
ATOM 583 C C . MET A 1 75 ? -34.933 -4.686 38.264 1.00 91.38 75 MET A C 1
ATOM 585 O O . MET A 1 75 ? -33.974 -4.957 37.541 1.00 91.38 75 MET A O 1
ATOM 589 N N . GLN A 1 76 ? -36.136 -4.390 37.766 1.00 95.31 76 GLN A N 1
ATOM 590 C CA . GLN A 1 76 ? -36.412 -4.342 36.327 1.00 95.31 76 GLN A CA 1
ATOM 591 C C . GLN A 1 76 ? -35.590 -3.255 35.620 1.00 95.31 76 GLN A C 1
ATOM 593 O O . GLN A 1 76 ? -35.004 -3.519 34.568 1.00 95.31 76 GLN A O 1
ATOM 598 N N . GLU A 1 77 ? -35.472 -2.061 36.208 1.00 91.00 77 GLU A N 1
ATOM 599 C CA . GLU A 1 77 ? -34.637 -0.984 35.667 1.00 91.00 77 GLU A CA 1
ATOM 600 C C . GLU A 1 77 ? -33.153 -1.383 35.632 1.00 91.00 77 GLU A C 1
ATOM 602 O O . GLU A 1 77 ? -32.477 -1.172 34.620 1.00 91.00 77 GLU A O 1
ATOM 607 N N . ASN A 1 78 ? -32.654 -2.027 36.693 1.00 83.19 78 ASN A N 1
ATOM 608 C CA . ASN A 1 78 ? -31.284 -2.539 36.747 1.00 83.19 78 ASN A CA 1
ATOM 609 C C . ASN A 1 78 ? -31.030 -3.635 35.702 1.00 83.19 78 ASN A C 1
ATOM 611 O O . ASN A 1 78 ? -29.980 -3.616 35.057 1.00 83.19 78 ASN A O 1
ATOM 615 N N . HIS A 1 79 ? -31.980 -4.550 35.481 1.00 86.19 79 HIS A N 1
ATOM 616 C CA . HIS A 1 79 ? -31.883 -5.553 34.416 1.00 86.19 79 HIS A CA 1
ATOM 617 C C . HIS A 1 79 ? -31.838 -4.900 33.030 1.00 86.19 79 HIS A C 1
ATOM 619 O O . HIS A 1 79 ? -30.922 -5.181 32.258 1.00 86.19 79 HIS A O 1
ATOM 625 N N . ALA A 1 80 ? -32.745 -3.961 32.744 1.00 89.31 80 ALA A N 1
ATOM 626 C CA . ALA A 1 80 ? -32.759 -3.236 31.475 1.00 89.31 80 ALA A CA 1
ATOM 627 C C . ALA A 1 80 ? -31.475 -2.413 31.260 1.00 89.31 80 ALA A C 1
ATOM 629 O O . ALA A 1 80 ? -30.971 -2.305 30.142 1.00 89.31 80 ALA A O 1
ATOM 630 N N . LYS A 1 81 ? -30.915 -1.825 32.324 1.00 85.81 81 LYS A N 1
ATOM 631 C CA . LYS A 1 81 ? -29.630 -1.120 32.267 1.00 85.81 81 LYS A CA 1
ATOM 632 C C . LYS A 1 81 ? -28.474 -2.080 31.976 1.00 85.81 81 LYS A C 1
ATOM 634 O O . LYS A 1 81 ? -27.683 -1.796 31.079 1.00 85.81 81 LYS A O 1
ATOM 639 N N . SER A 1 82 ? -28.413 -3.213 32.675 1.00 80.69 82 SER A N 1
ATOM 640 C CA . SER A 1 82 ? -27.396 -4.246 32.452 1.00 80.69 82 SER A CA 1
ATOM 641 C C . SER A 1 82 ? -27.430 -4.777 31.018 1.00 80.69 82 SER A C 1
ATOM 643 O O . SER A 1 82 ? -26.380 -4.931 30.402 1.00 80.69 82 SER A O 1
ATOM 645 N N . GLU A 1 83 ? -28.617 -5.009 30.455 1.00 84.38 83 GLU A N 1
ATOM 646 C CA . GLU A 1 83 ? -28.777 -5.489 29.078 1.00 84.38 83 GLU A CA 1
ATOM 647 C C . GLU A 1 83 ? -28.286 -4.458 28.046 1.00 84.38 83 GLU A C 1
ATOM 649 O O . GLU A 1 83 ? -27.588 -4.802 27.090 1.00 84.38 83 GLU A O 1
ATOM 654 N N . ARG A 1 84 ? -28.581 -3.165 28.254 1.00 88.69 84 ARG A N 1
ATOM 655 C CA . ARG A 1 84 ? -28.055 -2.086 27.397 1.00 88.69 84 ARG A CA 1
ATOM 656 C C . ARG A 1 84 ? -26.531 -2.002 27.461 1.00 88.69 84 ARG A C 1
ATOM 658 O O . ARG A 1 84 ? -25.891 -1.858 26.422 1.00 88.69 84 ARG A O 1
ATOM 665 N N . GLU A 1 85 ? -25.953 -2.088 28.657 1.00 75.88 85 GLU A N 1
ATOM 666 C CA . GLU A 1 85 ? -24.498 -2.085 28.843 1.00 75.88 85 GLU A CA 1
ATOM 667 C C . GLU A 1 85 ? -23.845 -3.298 28.168 1.00 75.88 85 GLU A C 1
ATOM 669 O O . GLU A 1 85 ? -22.839 -3.143 27.471 1.00 75.88 85 GLU A O 1
ATOM 674 N N . GLU A 1 86 ? -24.444 -4.485 28.291 1.00 74.31 86 GLU A N 1
ATOM 675 C CA . GLU A 1 86 ? -23.965 -5.693 27.623 1.00 74.31 86 GLU A CA 1
ATOM 676 C C . GLU A 1 86 ? -24.005 -5.549 26.097 1.00 74.31 86 GLU A C 1
ATOM 678 O O . GLU A 1 86 ? -23.010 -5.830 25.430 1.00 74.31 86 GLU A O 1
ATOM 683 N N . ASN A 1 87 ? -25.098 -5.023 25.537 1.00 76.75 87 ASN A N 1
ATOM 684 C CA . ASN A 1 87 ? -25.213 -4.766 24.100 1.00 76.75 87 ASN A CA 1
ATOM 685 C C . ASN A 1 87 ? -24.148 -3.775 23.600 1.00 76.75 87 ASN A C 1
ATOM 687 O O . ASN A 1 87 ? -23.553 -3.997 22.545 1.00 76.75 87 ASN A O 1
ATOM 691 N N . ILE A 1 88 ? -23.835 -2.726 24.370 1.00 79.31 88 ILE A N 1
ATOM 692 C CA . ILE A 1 88 ? -22.750 -1.786 24.041 1.00 79.31 88 ILE A CA 1
ATOM 693 C C . ILE A 1 88 ? -21.386 -2.490 24.057 1.00 79.31 88 ILE A C 1
ATOM 695 O O . ILE A 1 88 ? -20.550 -2.232 23.189 1.00 79.31 88 ILE A O 1
ATOM 699 N N . ILE A 1 89 ? -21.135 -3.370 25.030 1.00 75.38 89 ILE A N 1
ATOM 700 C CA . ILE A 1 89 ? -19.877 -4.125 25.118 1.00 75.38 89 ILE A CA 1
ATOM 701 C C . ILE A 1 89 ? -19.759 -5.119 23.956 1.00 75.38 89 ILE A C 1
ATOM 703 O O . ILE A 1 89 ? -18.701 -5.174 23.328 1.00 75.38 89 ILE A O 1
ATOM 707 N N . ARG A 1 90 ? -20.831 -5.853 23.624 1.00 72.44 90 ARG A N 1
ATOM 708 C CA . ARG A 1 90 ? -20.860 -6.774 22.474 1.00 72.44 90 ARG A CA 1
ATOM 709 C C . ARG A 1 90 ? -20.601 -6.035 21.160 1.00 72.44 90 ARG A C 1
ATOM 711 O O . ARG A 1 90 ? -19.782 -6.487 20.366 1.00 72.44 90 ARG A O 1
ATOM 718 N N . GLU A 1 91 ? -21.216 -4.870 20.963 1.00 79.44 91 GLU A N 1
ATOM 719 C CA . GLU A 1 91 ? -21.001 -4.035 19.776 1.00 79.44 91 GLU A CA 1
ATOM 720 C C . GLU A 1 91 ? -19.557 -3.526 19.675 1.00 79.44 91 GLU A C 1
ATOM 722 O O . GLU A 1 91 ? -18.948 -3.563 18.605 1.00 79.44 91 GLU A O 1
ATOM 727 N N . LYS A 1 92 ? -18.971 -3.086 20.796 1.00 71.88 92 LYS A N 1
ATOM 728 C CA . LYS A 1 92 ? -17.552 -2.703 20.842 1.00 71.88 92 LYS A CA 1
ATOM 729 C C . LYS A 1 92 ? -16.650 -3.881 20.487 1.00 71.88 92 LYS A C 1
ATOM 731 O O . LYS A 1 92 ? -15.740 -3.711 19.682 1.00 71.88 92 LYS A O 1
ATOM 736 N N . LEU A 1 93 ? -16.908 -5.061 21.053 1.00 60.97 93 LEU A N 1
ATOM 737 C CA . LEU A 1 93 ? -16.134 -6.270 20.774 1.00 60.97 93 LEU A CA 1
ATOM 738 C C . LEU A 1 93 ? -16.218 -6.660 19.293 1.00 60.97 93 LEU A C 1
ATOM 740 O O . LEU A 1 93 ? -15.190 -6.962 18.693 1.00 60.97 93 LEU A O 1
ATOM 744 N N . ARG A 1 94 ? -17.411 -6.573 18.688 1.00 79.81 94 ARG A N 1
ATOM 745 C CA . ARG A 1 94 ? -17.614 -6.800 17.251 1.00 79.81 94 ARG A CA 1
ATOM 746 C C . ARG A 1 94 ? -16.754 -5.861 16.402 1.00 79.81 94 ARG A C 1
ATOM 748 O O . ARG A 1 94 ? -16.008 -6.335 15.556 1.00 79.81 94 ARG A O 1
ATOM 755 N N . ARG A 1 95 ? -16.765 -4.556 16.693 1.00 68.06 95 ARG A N 1
ATOM 756 C CA . ARG A 1 95 ? -15.946 -3.565 15.966 1.00 68.06 95 ARG A CA 1
ATOM 757 C C . ARG A 1 95 ? -14.444 -3.795 16.121 1.00 68.06 95 ARG A C 1
ATOM 759 O O . ARG A 1 95 ? -13.692 -3.547 15.185 1.00 68.06 95 ARG A O 1
ATOM 766 N N . TYR A 1 96 ? -13.984 -4.222 17.298 1.00 62.78 96 TYR A N 1
ATOM 767 C CA . TYR A 1 96 ? -12.575 -4.586 17.478 1.00 62.78 96 TYR A CA 1
ATOM 768 C C . TYR A 1 96 ? -12.209 -5.825 16.662 1.00 62.78 96 TYR A C 1
ATOM 770 O O . TYR A 1 96 ? -11.144 -5.835 16.055 1.00 62.78 96 TYR A O 1
ATOM 778 N N . LYS A 1 97 ? -13.102 -6.817 16.595 1.00 70.50 97 LYS A N 1
ATOM 779 C CA . LYS A 1 97 ? -12.904 -8.023 15.791 1.00 70.50 97 LYS A CA 1
ATOM 780 C C . LYS A 1 97 ? -12.840 -7.713 14.291 1.00 70.50 97 LYS A C 1
ATOM 782 O O . LYS A 1 97 ? -11.911 -8.158 13.634 1.00 70.50 97 LYS A O 1
ATOM 787 N N . GLU A 1 98 ? -13.749 -6.887 13.775 1.00 69.69 98 GLU A N 1
ATOM 788 C CA . GLU A 1 98 ? -13.735 -6.435 12.371 1.00 69.69 98 GLU A CA 1
ATOM 789 C C . GLU A 1 98 ? -12.438 -5.682 12.025 1.00 69.69 98 GLU A C 1
ATOM 791 O O . GLU A 1 98 ? -11.841 -5.908 10.975 1.00 69.69 98 GLU A O 1
ATOM 796 N N . LYS A 1 99 ? -11.947 -4.823 12.931 1.00 64.50 99 LYS A N 1
ATOM 797 C CA . LYS A 1 99 ? -10.652 -4.141 12.760 1.00 64.50 99 LYS A CA 1
ATOM 798 C C . LYS A 1 99 ? -9.473 -5.111 12.782 1.00 64.50 99 LYS A C 1
ATOM 800 O O . LYS A 1 99 ? -8.548 -4.953 11.996 1.00 64.50 99 LYS A O 1
ATOM 805 N N . GLU A 1 100 ? -9.492 -6.095 13.678 1.00 64.69 100 GLU A N 1
ATOM 806 C CA . GLU A 1 100 ? -8.462 -7.135 13.745 1.00 64.69 100 GLU A CA 1
ATOM 807 C C . GLU A 1 100 ? -8.439 -7.979 12.461 1.00 64.69 100 GLU A C 1
ATOM 809 O O . GLU A 1 100 ? -7.366 -8.242 11.926 1.00 64.69 100 GLU A O 1
ATOM 814 N N . GLU A 1 101 ? -9.607 -8.366 11.942 1.00 67.12 101 GLU A N 1
ATOM 815 C CA . GLU A 1 101 ? -9.750 -9.088 10.672 1.00 67.12 101 GLU A CA 1
ATOM 816 C C . GLU A 1 101 ? -9.266 -8.241 9.480 1.00 67.12 101 GLU A C 1
ATOM 818 O O . GLU A 1 101 ? -8.540 -8.755 8.631 1.00 67.12 101 GLU A O 1
ATOM 823 N N . SER A 1 102 ? -9.560 -6.934 9.457 1.00 67.69 102 SER A N 1
ATOM 824 C CA . SER A 1 102 ? -9.044 -6.002 8.439 1.00 67.69 102 SER A CA 1
ATOM 825 C C . SER A 1 102 ? -7.515 -5.916 8.450 1.00 67.69 102 SER A C 1
ATOM 827 O O . SER A 1 102 ? -6.887 -6.057 7.406 1.00 67.69 102 SER A O 1
ATOM 829 N N . ILE A 1 103 ? -6.900 -5.748 9.628 1.00 67.19 103 ILE A N 1
ATOM 830 C CA . ILE A 1 103 ? -5.434 -5.674 9.762 1.00 67.19 103 ILE A CA 1
ATOM 831 C C . ILE A 1 103 ? -4.784 -7.007 9.371 1.00 67.19 103 ILE A C 1
ATOM 833 O O . ILE A 1 103 ? -3.736 -7.020 8.729 1.00 67.19 103 ILE A O 1
ATOM 837 N N . LYS A 1 104 ? -5.393 -8.144 9.734 1.00 68.50 104 LYS A N 1
ATOM 838 C CA . LYS A 1 104 ? -4.905 -9.466 9.308 1.00 68.50 104 LYS A CA 1
ATOM 839 C C . LYS A 1 104 ? -4.903 -9.599 7.789 1.00 68.50 104 LYS A C 1
ATOM 841 O O . LYS A 1 104 ? -3.915 -10.086 7.249 1.00 68.50 104 LYS A O 1
ATOM 846 N N . LYS A 1 105 ? -5.962 -9.133 7.124 1.00 74.06 105 LYS A N 1
ATOM 847 C CA . LYS A 1 105 ? -6.053 -9.135 5.664 1.00 74.06 105 LYS A CA 1
ATOM 848 C C . LYS A 1 105 ? -4.976 -8.253 5.023 1.00 74.06 105 LYS A C 1
ATOM 850 O O . LYS A 1 105 ? -4.270 -8.724 4.145 1.00 74.06 105 LYS A O 1
ATOM 855 N N . GLU A 1 106 ? -4.778 -7.029 5.513 1.00 62.44 106 GLU A N 1
ATOM 856 C CA . GLU A 1 106 ? -3.718 -6.131 5.019 1.00 62.44 106 GLU A CA 1
ATOM 857 C C . GLU A 1 106 ? -2.309 -6.730 5.195 1.00 62.44 106 GLU A C 1
ATOM 859 O O . GLU A 1 106 ? -1.462 -6.610 4.310 1.00 62.44 106 GLU A O 1
ATOM 864 N N . LEU A 1 107 ? -2.051 -7.419 6.314 1.00 59.88 107 LEU A N 1
ATOM 865 C CA . LEU A 1 107 ? -0.784 -8.126 6.541 1.00 59.88 107 LEU A CA 1
ATOM 866 C C . LEU A 1 107 ? -0.591 -9.314 5.592 1.00 59.88 107 LEU A C 1
ATOM 868 O O . LEU A 1 107 ? 0.541 -9.609 5.206 1.00 59.88 107 LEU A O 1
ATOM 872 N N . GLU A 1 108 ? -1.665 -10.022 5.251 1.00 68.50 108 GLU A N 1
ATOM 873 C CA . GLU A 1 108 ? -1.626 -11.122 4.292 1.00 68.50 108 GLU A CA 1
ATOM 874 C C . GLU A 1 108 ? -1.376 -10.604 2.873 1.00 68.50 108 GLU A C 1
ATOM 876 O O . GLU A 1 108 ? -0.439 -11.067 2.221 1.00 68.50 108 GLU A O 1
ATOM 881 N N . ASP A 1 109 ? -2.106 -9.570 2.449 1.00 60.75 109 ASP A N 1
ATOM 882 C CA . ASP A 1 109 ? -1.909 -8.899 1.163 1.00 60.75 109 ASP A CA 1
ATOM 883 C C . ASP A 1 109 ? -0.456 -8.398 1.033 1.00 60.75 109 ASP A C 1
ATOM 885 O O . ASP A 1 109 ? 0.231 -8.743 0.065 1.00 60.75 109 ASP A O 1
ATOM 889 N N . GLY A 1 110 ? 0.071 -7.721 2.062 1.00 68.50 110 GLY A N 1
ATOM 890 C CA . GLY A 1 110 ? 1.461 -7.255 2.102 1.00 68.50 110 GLY A CA 1
ATOM 891 C C . GLY A 1 110 ? 2.505 -8.379 2.033 1.00 68.50 110 GLY A C 1
ATOM 892 O O . GLY A 1 110 ? 3.543 -8.219 1.388 1.00 68.50 110 GLY A O 1
ATOM 893 N N . ARG A 1 111 ? 2.239 -9.554 2.626 1.00 67.19 111 ARG A N 1
ATOM 894 C CA . ARG A 1 111 ? 3.107 -10.739 2.461 1.00 67.19 111 ARG A CA 1
ATOM 895 C C . ARG A 1 111 ? 3.101 -11.246 1.023 1.00 67.19 111 ARG A C 1
ATOM 897 O O . ARG A 1 111 ? 4.165 -11.559 0.496 1.00 67.19 111 ARG A O 1
ATOM 904 N N . THR A 1 112 ? 1.937 -11.293 0.370 1.00 72.00 112 THR A N 1
ATOM 905 C CA . THR A 1 112 ? 1.865 -11.743 -1.030 1.00 72.00 112 THR A CA 1
ATOM 906 C C . THR A 1 112 ? 2.584 -10.795 -1.989 1.00 72.00 112 THR A C 1
ATOM 908 O O . THR A 1 112 ? 3.169 -11.245 -2.976 1.00 72.00 112 THR A O 1
ATOM 911 N N . GLU A 1 113 ? 2.565 -9.489 -1.717 1.00 66.25 113 GLU A N 1
ATOM 912 C CA . GLU A 1 113 ? 3.304 -8.493 -2.496 1.00 66.25 113 GLU A CA 1
ATOM 913 C C . GLU A 1 113 ? 4.814 -8.612 -2.283 1.00 66.25 113 GLU A C 1
ATOM 915 O O . GLU A 1 113 ? 5.564 -8.613 -3.262 1.00 66.25 113 GLU A O 1
ATOM 920 N N . LEU A 1 114 ? 5.256 -8.804 -1.036 1.00 61.69 114 LEU A N 1
ATOM 921 C CA . LEU A 1 114 ? 6.662 -9.050 -0.720 1.00 61.69 114 LEU A CA 1
ATOM 922 C C . LEU A 1 114 ? 7.180 -10.312 -1.425 1.00 61.69 114 LEU A C 1
ATOM 924 O O . LEU A 1 114 ? 8.232 -10.267 -2.059 1.00 61.69 114 LEU A O 1
ATOM 928 N N . ASP A 1 115 ? 6.418 -11.407 -1.404 1.00 69.00 115 ASP A N 1
ATOM 929 C CA . ASP A 1 115 ? 6.786 -12.649 -2.094 1.00 69.00 115 ASP A CA 1
ATOM 930 C C . ASP A 1 115 ? 6.900 -12.460 -3.616 1.00 69.00 115 ASP A C 1
ATOM 932 O O . ASP A 1 115 ? 7.797 -13.017 -4.256 1.00 69.00 115 ASP A O 1
ATOM 936 N N . LYS A 1 116 ? 6.016 -11.656 -4.225 1.00 71.38 116 LYS A N 1
ATOM 937 C CA . LYS A 1 116 ? 6.110 -11.304 -5.654 1.00 71.38 116 LYS A CA 1
ATOM 938 C C . LYS A 1 116 ? 7.362 -10.474 -5.941 1.00 71.38 116 LYS A C 1
ATOM 940 O O . LYS A 1 116 ? 8.037 -10.739 -6.936 1.00 71.38 116 LYS A O 1
ATOM 945 N N . ALA A 1 117 ? 7.680 -9.506 -5.082 1.00 64.75 117 ALA A N 1
ATOM 946 C CA . ALA A 1 117 ? 8.867 -8.669 -5.219 1.00 64.75 117 ALA A CA 1
ATOM 947 C C . ALA A 1 117 ? 10.160 -9.489 -5.095 1.00 64.75 117 ALA A C 1
ATOM 949 O O . ALA A 1 117 ? 11.041 -9.345 -5.938 1.00 64.75 117 ALA A O 1
ATOM 950 N N . VAL A 1 118 ? 10.238 -10.412 -4.129 1.00 75.25 118 VAL A N 1
ATOM 951 C CA . VAL A 1 118 ? 11.384 -11.324 -3.961 1.00 75.25 118 VAL A CA 1
ATOM 952 C C . VAL A 1 118 ? 11.574 -12.201 -5.202 1.00 75.25 118 VAL A C 1
ATOM 954 O O . VAL A 1 118 ? 12.678 -12.287 -5.730 1.00 75.25 118 VAL A O 1
ATOM 957 N N . ARG A 1 119 ? 10.497 -12.779 -5.755 1.00 79.12 119 ARG A N 1
ATOM 958 C CA . ARG A 1 119 ? 10.581 -13.568 -7.003 1.00 79.12 119 ARG A CA 1
ATOM 959 C C . ARG A 1 119 ? 11.053 -12.735 -8.199 1.00 79.12 119 ARG A C 1
ATOM 961 O O . ARG A 1 119 ? 11.806 -13.230 -9.042 1.00 79.12 119 ARG A O 1
ATOM 968 N N . ALA A 1 120 ? 10.609 -11.482 -8.294 1.00 71.00 120 ALA A N 1
ATOM 969 C CA . ALA A 1 120 ? 11.064 -10.563 -9.333 1.00 71.00 120 ALA A CA 1
ATOM 970 C C . ALA A 1 120 ? 12.549 -10.201 -9.152 1.00 71.00 120 ALA A C 1
ATOM 972 O O . ALA A 1 120 ? 13.296 -10.189 -10.131 1.00 71.00 120 ALA A O 1
ATOM 973 N N . GLU A 1 121 ? 12.993 -9.971 -7.914 1.00 79.50 121 GLU A N 1
ATOM 974 C CA . GLU A 1 121 ? 14.395 -9.720 -7.574 1.00 79.50 121 GLU A CA 1
ATOM 975 C C . GLU A 1 121 ? 15.284 -10.915 -7.936 1.00 79.50 121 GLU A C 1
ATOM 977 O O . GLU A 1 121 ? 16.311 -10.728 -8.587 1.00 79.50 121 GLU A O 1
ATOM 982 N N . ASP A 1 122 ? 14.879 -12.138 -7.594 1.00 77.75 122 ASP A N 1
ATOM 983 C CA . ASP A 1 122 ? 15.619 -13.357 -7.937 1.00 77.75 122 ASP A CA 1
ATOM 984 C C . ASP A 1 122 ? 15.736 -13.541 -9.456 1.00 77.75 122 ASP A C 1
ATOM 986 O O . ASP A 1 122 ? 16.804 -13.879 -9.969 1.00 77.75 122 ASP A O 1
ATOM 990 N N . THR A 1 123 ? 14.669 -13.226 -10.198 1.00 77.38 123 THR A N 1
ATOM 991 C CA . THR A 1 123 ? 14.681 -13.256 -11.669 1.00 77.38 123 THR A CA 1
ATOM 992 C C . THR A 1 123 ? 15.662 -12.229 -12.244 1.00 77.38 123 THR A C 1
ATOM 994 O O . THR A 1 123 ? 16.409 -12.524 -13.178 1.00 77.38 123 THR A O 1
ATOM 997 N N . LEU A 1 124 ? 15.692 -11.013 -11.688 1.00 79.50 124 LEU A N 1
ATOM 998 C CA . LEU A 1 124 ? 16.630 -9.970 -12.106 1.00 79.50 124 LEU A CA 1
ATOM 999 C C . LEU A 1 124 ? 18.077 -10.325 -11.744 1.00 79.50 124 LEU A C 1
ATOM 1001 O O . LEU A 1 124 ? 18.965 -10.119 -12.568 1.00 79.50 124 LEU A O 1
ATOM 1005 N N . LYS A 1 125 ? 18.318 -10.902 -10.561 1.00 83.94 125 LYS A N 1
ATOM 1006 C CA . LYS A 1 125 ? 19.638 -11.412 -10.158 1.00 83.94 125 LYS A CA 1
ATOM 1007 C C . LYS A 1 125 ? 20.131 -12.497 -11.108 1.00 83.94 125 LYS A C 1
ATOM 1009 O O . LYS A 1 125 ? 21.290 -12.437 -11.508 1.00 83.94 125 LYS A O 1
ATOM 1014 N N . GLY A 1 126 ? 19.261 -13.425 -11.515 1.00 84.12 126 GLY A N 1
ATOM 1015 C CA . GLY A 1 126 ? 19.582 -14.434 -12.528 1.00 84.12 126 GLY A CA 1
ATOM 1016 C C . GLY A 1 126 ? 20.042 -13.798 -13.842 1.00 84.12 126 GLY A C 1
ATOM 1017 O O . GLY A 1 126 ? 21.143 -14.073 -14.310 1.00 84.12 126 GLY A O 1
ATOM 1018 N N . ARG A 1 127 ? 19.276 -12.834 -14.369 1.00 86.62 127 ARG A N 1
ATOM 1019 C CA . ARG A 1 127 ? 19.647 -12.098 -15.595 1.00 86.62 127 ARG A CA 1
ATOM 1020 C C . ARG A 1 127 ? 20.967 -11.338 -15.468 1.00 86.62 127 ARG A C 1
ATOM 1022 O O . ARG A 1 127 ? 21.728 -11.261 -16.427 1.00 86.62 127 ARG A O 1
ATOM 1029 N N . VAL A 1 128 ? 21.244 -10.746 -14.306 1.00 79.69 128 VAL A N 1
ATOM 1030 C CA . VAL A 1 128 ? 22.525 -10.066 -14.059 1.00 79.69 128 VAL A CA 1
ATOM 1031 C C . VAL A 1 128 ? 23.675 -11.072 -14.070 1.00 79.69 128 VAL A C 1
ATOM 1033 O O . VAL A 1 128 ? 24.680 -10.807 -14.720 1.00 79.69 128 VAL A O 1
ATOM 1036 N N . GLN A 1 129 ? 23.519 -12.234 -13.430 1.00 89.31 129 GLN A N 1
ATOM 1037 C CA . GLN A 1 129 ? 24.537 -13.291 -13.443 1.00 89.31 129 GLN A CA 1
ATOM 1038 C C . GLN A 1 129 ? 24.812 -13.807 -14.861 1.00 89.31 129 GLN A C 1
ATOM 1040 O O . GLN A 1 129 ? 25.975 -13.926 -15.241 1.00 89.31 129 GLN A O 1
ATOM 1045 N N . GLU A 1 130 ? 23.768 -14.027 -15.663 1.00 88.50 130 GLU A N 1
ATOM 1046 C CA . GLU A 1 130 ? 23.891 -14.414 -17.075 1.00 88.50 130 GLU A CA 1
ATOM 1047 C C . GLU A 1 130 ? 24.649 -13.355 -17.894 1.00 88.50 130 GLU A C 1
ATOM 1049 O O . GLU A 1 130 ? 25.532 -13.678 -18.688 1.00 88.50 130 GLU A O 1
ATOM 1054 N N . LEU A 1 131 ? 24.350 -12.066 -17.685 1.00 88.12 131 LEU A N 1
ATOM 1055 C CA . LEU A 1 131 ? 25.053 -10.968 -18.357 1.00 88.12 131 LEU A CA 1
ATOM 1056 C C . LEU A 1 131 ? 26.517 -10.851 -17.917 1.00 88.12 131 LEU A C 1
ATOM 1058 O O . LEU A 1 131 ? 27.382 -10.573 -18.749 1.00 88.12 131 LEU A O 1
ATOM 1062 N N . GLU A 1 132 ? 26.806 -11.055 -16.632 1.00 90.56 132 GLU A N 1
ATOM 1063 C CA . GLU A 1 132 ? 28.172 -11.078 -16.107 1.00 90.56 132 GLU A CA 1
ATOM 1064 C C . GLU A 1 132 ? 28.979 -12.249 -16.674 1.00 90.56 132 GLU A C 1
ATOM 1066 O O . GLU A 1 132 ? 30.152 -12.080 -17.009 1.00 90.56 132 GLU A O 1
ATOM 1071 N N . GLU A 1 133 ? 28.369 -13.426 -16.805 1.00 92.75 133 GLU A N 1
ATOM 1072 C CA . GLU A 1 133 ? 29.003 -14.596 -17.411 1.00 92.75 133 GLU A CA 1
ATOM 1073 C C . GLU A 1 133 ? 29.256 -14.383 -18.905 1.00 92.75 133 GLU A C 1
ATOM 1075 O O . GLU A 1 133 ? 30.392 -14.539 -19.350 1.00 92.75 133 GLU A O 1
ATOM 1080 N N . ALA A 1 134 ? 28.273 -13.870 -19.649 1.00 92.06 134 ALA A N 1
ATOM 1081 C CA . ALA A 1 134 ? 28.450 -13.504 -21.054 1.00 92.06 134 ALA A CA 1
ATOM 1082 C C . ALA A 1 134 ? 29.562 -12.455 -21.257 1.00 92.06 134 ALA A C 1
ATOM 1084 O O . ALA A 1 134 ? 30.300 -12.497 -22.244 1.00 92.06 134 ALA A O 1
ATOM 1085 N N . LEU A 1 135 ? 29.718 -11.507 -20.324 1.00 93.38 135 LEU A N 1
ATOM 1086 C CA . LEU A 1 135 ? 30.808 -10.530 -20.362 1.00 93.38 135 LEU A CA 1
ATOM 1087 C C . LEU A 1 135 ? 32.171 -11.188 -20.092 1.00 93.38 135 LEU A C 1
ATOM 1089 O O . LEU A 1 135 ? 33.150 -10.860 -20.770 1.00 93.38 135 LEU A O 1
ATOM 1093 N N . ARG A 1 136 ? 32.245 -12.126 -19.137 1.00 96.44 136 ARG A N 1
ATOM 1094 C CA . ARG A 1 136 ? 33.461 -12.915 -18.873 1.00 96.44 136 ARG A CA 1
ATOM 1095 C C . ARG A 1 136 ? 33.856 -13.736 -20.099 1.00 96.44 136 ARG A C 1
ATOM 1097 O O . ARG A 1 136 ? 35.005 -13.656 -20.524 1.00 96.44 136 ARG A O 1
ATOM 1104 N N . GLU A 1 137 ? 32.912 -14.442 -20.713 1.00 95.12 137 GLU A N 1
ATOM 1105 C CA . GLU A 1 137 ? 33.141 -15.213 -21.940 1.00 95.12 137 GLU A CA 1
ATOM 1106 C C . GLU A 1 137 ? 33.591 -14.322 -23.103 1.00 95.12 137 GLU A C 1
ATOM 1108 O O . GLU A 1 137 ? 34.572 -14.635 -23.779 1.00 95.12 137 GLU A O 1
ATOM 1113 N N . SER A 1 138 ? 32.940 -13.169 -23.302 1.00 94.62 138 SER A N 1
ATOM 1114 C CA . SER A 1 138 ? 33.345 -12.200 -24.327 1.00 94.62 138 SER A CA 1
ATOM 1115 C C . SER A 1 138 ? 34.754 -11.659 -24.087 1.00 94.62 138 SER A C 1
ATOM 1117 O O . SER A 1 138 ? 35.465 -11.383 -25.051 1.00 94.62 138 SER A O 1
ATOM 1119 N N . THR A 1 139 ? 35.160 -11.488 -22.828 1.00 96.12 139 THR A N 1
ATOM 1120 C CA . THR A 1 139 ? 36.510 -11.026 -22.481 1.00 96.12 139 THR A CA 1
ATOM 1121 C C . THR A 1 139 ? 37.546 -12.093 -22.835 1.00 96.12 139 THR A C 1
ATOM 1123 O O . THR A 1 139 ? 38.507 -11.788 -23.534 1.00 96.12 139 THR A O 1
ATOM 1126 N N . VAL A 1 140 ? 37.302 -13.356 -22.468 1.00 97.44 140 VAL A N 1
ATOM 1127 C CA . VAL A 1 140 ? 38.177 -14.488 -22.826 1.00 97.44 140 VAL A CA 1
ATOM 1128 C C . VAL A 1 140 ? 38.267 -14.670 -24.346 1.00 97.44 140 VAL A C 1
ATOM 1130 O O . VAL A 1 140 ? 39.348 -14.899 -24.885 1.00 97.44 140 VAL A O 1
ATOM 1133 N N . ALA A 1 141 ? 37.153 -14.528 -25.069 1.00 95.62 141 ALA A N 1
ATOM 1134 C CA . ALA A 1 141 ? 37.145 -14.596 -26.529 1.00 95.62 141 ALA A CA 1
ATOM 1135 C C . ALA A 1 141 ? 37.987 -13.477 -27.172 1.00 95.62 141 ALA A C 1
ATOM 1137 O O . ALA A 1 141 ? 38.706 -13.729 -28.140 1.00 95.62 141 ALA A O 1
ATOM 1138 N N . LEU A 1 142 ? 37.935 -12.256 -26.625 1.00 96.19 142 LEU A N 1
ATOM 1139 C CA . LEU A 1 142 ? 38.768 -11.138 -27.078 1.00 96.19 142 LEU A CA 1
ATOM 1140 C C . LEU A 1 142 ? 40.255 -11.373 -26.792 1.00 96.19 142 LEU A C 1
ATOM 1142 O O . LEU A 1 142 ? 41.077 -11.100 -27.663 1.00 96.19 142 LEU A O 1
ATOM 1146 N N . GLU A 1 143 ? 40.601 -11.894 -25.615 1.00 97.44 143 GLU A N 1
ATOM 1147 C CA . GLU A 1 143 ? 41.982 -12.248 -25.260 1.00 97.44 143 GLU A CA 1
ATOM 1148 C C . GLU A 1 143 ? 42.540 -13.335 -26.191 1.00 97.44 143 GLU A C 1
ATOM 1150 O O . GLU A 1 143 ? 43.648 -13.193 -26.709 1.00 97.44 143 GLU A O 1
ATOM 1155 N N . ASN A 1 144 ? 41.749 -14.369 -26.495 1.00 95.38 144 ASN A N 1
ATOM 1156 C CA . ASN A 1 144 ? 42.132 -15.410 -27.453 1.00 95.38 144 ASN A CA 1
ATOM 1157 C C . ASN A 1 144 ? 42.345 -14.837 -28.863 1.00 95.38 144 ASN A C 1
ATOM 1159 O O . ASN A 1 144 ? 43.363 -15.119 -29.493 1.00 95.38 144 ASN A O 1
ATOM 1163 N N . ALA A 1 145 ? 41.436 -13.983 -29.345 1.00 94.62 145 ALA A N 1
ATOM 1164 C CA . ALA A 1 145 ? 41.581 -13.336 -30.650 1.00 94.62 145 ALA A CA 1
ATOM 1165 C C . ALA A 1 145 ? 42.814 -12.414 -30.711 1.00 94.62 145 ALA A C 1
ATOM 1167 O O . ALA A 1 145 ? 43.486 -12.336 -31.739 1.00 94.62 145 ALA A O 1
ATOM 1168 N N . GLN A 1 146 ? 43.142 -11.723 -29.615 1.00 96.38 146 GLN A N 1
ATOM 1169 C CA . GLN A 1 146 ? 44.370 -10.933 -29.516 1.00 96.38 146 GLN A CA 1
ATOM 1170 C C . GLN A 1 146 ? 45.615 -11.821 -29.569 1.00 96.38 146 GLN A C 1
ATOM 1172 O O . GLN A 1 146 ? 46.520 -11.520 -30.346 1.00 96.38 146 GLN A O 1
ATOM 1177 N N . ALA A 1 147 ? 45.635 -12.930 -28.826 1.00 97.25 147 ALA A N 1
ATOM 1178 C CA . ALA A 1 147 ? 46.733 -13.893 -28.855 1.00 97.25 147 ALA A CA 1
ATOM 1179 C C . ALA A 1 147 ? 46.938 -14.495 -30.260 1.00 97.25 147 ALA A C 1
ATOM 1181 O O . ALA A 1 147 ? 48.074 -14.624 -30.715 1.00 97.25 147 ALA A O 1
ATOM 1182 N N . GLU A 1 148 ? 45.858 -14.798 -30.989 1.00 96.25 148 GLU A N 1
ATOM 1183 C CA . GLU A 1 148 ? 45.925 -15.247 -32.386 1.00 96.25 148 GLU A CA 1
ATOM 1184 C C . GLU A 1 148 ? 46.500 -14.169 -33.316 1.00 96.25 148 GLU A C 1
ATOM 1186 O O . GLU A 1 148 ? 47.378 -14.458 -34.129 1.00 96.25 148 GLU A O 1
ATOM 1191 N N . ILE A 1 149 ? 46.058 -12.910 -33.188 1.00 94.50 149 ILE A N 1
ATOM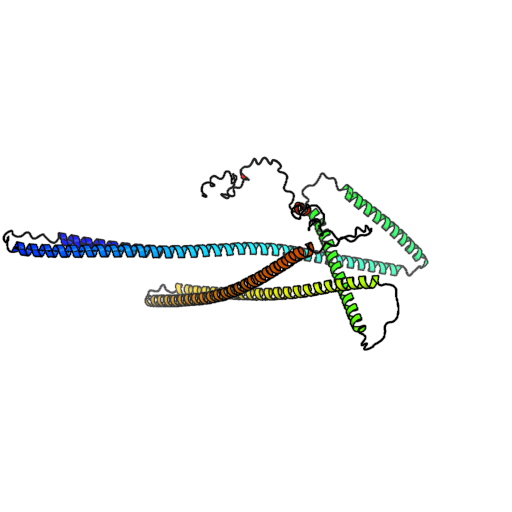 1192 C CA . ILE A 1 149 ? 46.598 -11.788 -33.975 1.00 94.50 149 ILE A CA 1
ATOM 1193 C C . ILE A 1 149 ? 48.085 -11.576 -33.675 1.00 94.50 149 ILE A C 1
ATOM 1195 O O . ILE A 1 149 ? 48.862 -11.310 -34.594 1.00 94.50 149 ILE A O 1
ATOM 1199 N N . GLU A 1 150 ? 48.495 -11.673 -32.412 1.00 96.88 150 GLU A N 1
ATOM 1200 C CA . GLU A 1 150 ? 49.900 -11.584 -32.012 1.00 96.88 150 GLU A CA 1
ATOM 1201 C C . GLU A 1 150 ? 50.727 -12.740 -32.583 1.00 96.88 150 GLU A C 1
ATOM 1203 O O . GLU A 1 150 ? 51.809 -12.494 -33.118 1.00 96.88 150 GLU A O 1
ATOM 1208 N N . GLY A 1 151 ? 50.190 -13.964 -32.573 1.00 94.69 151 GLY A N 1
ATOM 1209 C CA . GLY A 1 151 ? 50.794 -15.124 -33.231 1.00 94.69 151 GLY A CA 1
ATOM 1210 C C . GLY A 1 151 ? 50.997 -14.898 -34.730 1.00 94.69 151 GLY A C 1
ATOM 1211 O O . GLY A 1 151 ? 52.118 -15.002 -35.225 1.00 94.69 151 GLY A O 1
ATOM 1212 N N . LEU A 1 152 ? 49.949 -14.469 -35.441 1.00 94.75 152 LEU A N 1
ATOM 1213 C CA . LEU A 1 152 ? 50.016 -14.169 -36.876 1.00 94.75 152 LEU A CA 1
ATOM 1214 C C . LEU A 1 152 ? 50.992 -13.030 -37.198 1.00 94.75 152 LEU A C 1
ATOM 1216 O O . LEU A 1 152 ? 51.673 -13.070 -38.221 1.00 94.75 152 LEU A O 1
ATOM 1220 N N . ARG A 1 153 ? 51.083 -12.004 -36.343 1.00 94.56 153 ARG A N 1
ATOM 1221 C CA . ARG A 1 153 ? 52.085 -10.934 -36.486 1.00 94.56 153 ARG A CA 1
ATOM 1222 C C . ARG A 1 153 ? 53.507 -11.457 -36.293 1.00 94.56 153 ARG A C 1
ATOM 1224 O O . ARG A 1 153 ? 54.393 -11.035 -37.032 1.00 94.56 153 ARG A O 1
ATOM 1231 N N . GLY A 1 154 ? 53.720 -12.360 -35.336 1.00 94.94 154 GLY A N 1
ATOM 1232 C CA . GLY A 1 154 ? 55.000 -13.041 -35.138 1.00 94.94 154 GLY A CA 1
ATOM 1233 C C . GLY A 1 154 ? 55.402 -13.879 -36.352 1.00 94.94 154 GLY A C 1
ATOM 1234 O O . GLY A 1 154 ? 56.536 -13.778 -36.821 1.00 94.94 154 GLY A O 1
ATOM 1235 N N . ASP A 1 155 ? 54.459 -14.632 -36.916 1.00 92.19 155 ASP A N 1
ATOM 1236 C CA . ASP A 1 155 ? 54.680 -15.413 -38.134 1.00 92.19 155 ASP A CA 1
ATOM 1237 C C . ASP A 1 155 ? 55.011 -14.511 -39.328 1.00 92.19 155 ASP A C 1
ATOM 1239 O O . ASP A 1 155 ? 55.989 -14.763 -40.029 1.00 92.19 155 ASP A O 1
ATOM 1243 N N . LEU A 1 156 ? 54.257 -13.424 -39.538 1.00 88.25 156 LEU A N 1
ATOM 1244 C CA . LEU A 1 156 ? 54.541 -12.446 -40.596 1.00 88.25 156 LEU A CA 1
ATOM 1245 C C . LEU A 1 156 ? 55.939 -11.832 -40.459 1.00 88.25 156 LEU A C 1
ATOM 1247 O O . LEU A 1 156 ? 56.644 -11.740 -41.458 1.00 88.25 156 LEU A O 1
ATOM 1251 N N . ALA A 1 157 ? 56.362 -11.470 -39.244 1.00 91.06 157 ALA A N 1
ATOM 1252 C CA . ALA A 1 157 ? 57.710 -10.953 -39.001 1.00 91.06 157 ALA A CA 1
ATOM 1253 C C . ALA A 1 157 ? 58.800 -11.996 -39.322 1.00 91.06 157 ALA A C 1
ATOM 1255 O O . ALA A 1 157 ? 59.847 -11.649 -39.869 1.00 91.06 157 ALA A O 1
ATOM 1256 N N . ASN A 1 158 ? 58.548 -13.280 -39.038 1.00 89.38 158 ASN A N 1
ATOM 1257 C CA . ASN A 1 158 ? 59.448 -14.368 -39.427 1.00 89.38 158 ASN A CA 1
ATOM 1258 C C . ASN A 1 158 ? 59.511 -14.555 -40.953 1.00 89.38 158 ASN A C 1
ATOM 1260 O O . ASN A 1 158 ? 60.594 -14.802 -41.482 1.00 89.38 158 ASN A O 1
ATOM 1264 N N . TYR A 1 159 ? 58.383 -14.432 -41.664 1.00 84.50 159 TYR A N 1
ATOM 1265 C CA . TYR A 1 159 ? 58.351 -14.500 -43.130 1.00 84.50 159 TYR A CA 1
ATOM 1266 C C . TYR A 1 159 ? 59.053 -13.304 -43.781 1.00 84.50 159 TYR A C 1
ATOM 1268 O O . TYR A 1 159 ? 59.829 -13.497 -44.712 1.00 84.50 159 TYR A O 1
ATOM 1276 N N . GLU A 1 160 ? 58.842 -12.089 -43.271 1.00 83.69 160 GLU A N 1
ATOM 1277 C CA . GLU A 1 160 ? 59.493 -10.874 -43.778 1.00 83.69 160 GLU A CA 1
ATOM 1278 C C . GLU A 1 160 ? 61.023 -10.941 -43.614 1.00 83.69 160 GLU A C 1
ATOM 1280 O O . GLU A 1 160 ? 61.759 -10.525 -44.503 1.00 83.69 160 GLU A O 1
ATOM 1285 N N . GLY A 1 161 ? 61.519 -11.574 -42.543 1.00 77.81 161 GLY A N 1
ATOM 1286 C CA . GLY A 1 161 ? 62.951 -11.840 -42.359 1.00 77.81 161 GLY A CA 1
ATOM 1287 C C . GLY A 1 161 ? 63.559 -12.886 -43.311 1.00 77.81 161 GLY A C 1
ATOM 1288 O O . GLY A 1 161 ? 64.783 -12.966 -43.407 1.00 77.81 161 GLY A O 1
ATOM 1289 N N . LEU A 1 162 ? 62.744 -13.689 -44.007 1.00 74.69 162 LEU A N 1
ATOM 1290 C CA . LEU A 1 162 ? 63.193 -14.701 -44.978 1.00 74.69 162 LEU A CA 1
ATOM 1291 C C . LEU A 1 162 ? 63.133 -14.213 -46.438 1.00 74.69 162 LEU A C 1
ATOM 1293 O O . LEU A 1 162 ? 63.744 -14.844 -47.303 1.00 74.69 162 LEU A O 1
ATOM 1297 N N . ASP A 1 163 ? 62.417 -13.120 -46.720 1.00 59.78 163 ASP A N 1
ATOM 1298 C CA . ASP A 1 163 ? 62.120 -12.644 -48.083 1.00 59.78 163 ASP A CA 1
ATOM 1299 C C . ASP A 1 163 ? 63.168 -11.650 -48.645 1.00 59.78 163 ASP A C 1
ATOM 1301 O O . ASP A 1 163 ? 63.053 -11.193 -49.782 1.00 59.78 163 ASP A O 1
ATOM 1305 N N . ASP A 1 164 ? 64.233 -11.349 -47.891 1.00 59.16 164 ASP A N 1
ATOM 1306 C CA . ASP A 1 164 ? 65.240 -10.327 -48.245 1.00 59.16 164 ASP A CA 1
ATOM 1307 C C . ASP A 1 164 ? 66.299 -10.793 -49.280 1.00 59.16 164 ASP A C 1
ATOM 1309 O O . ASP A 1 164 ? 67.182 -10.026 -49.654 1.00 59.16 164 ASP A O 1
ATOM 1313 N N . ASP A 1 165 ? 66.224 -12.034 -49.793 1.00 55.75 165 ASP A N 1
ATOM 1314 C CA . ASP A 1 165 ? 67.310 -12.629 -50.606 1.00 55.75 165 ASP A CA 1
ATOM 1315 C C . ASP A 1 165 ? 66.956 -12.981 -52.073 1.00 55.75 165 ASP A C 1
ATOM 1317 O O . ASP A 1 165 ? 67.803 -13.502 -52.807 1.00 55.75 165 ASP A O 1
ATOM 1321 N N . SER A 1 166 ? 65.737 -12.716 -52.581 1.00 53.81 166 SER A N 1
ATOM 1322 C CA . SER A 1 166 ? 65.462 -12.917 -54.023 1.00 53.81 166 SER A CA 1
ATOM 1323 C C . SER A 1 166 ? 64.170 -12.256 -54.557 1.00 53.81 166 SER A C 1
ATOM 1325 O O . SER A 1 166 ? 63.094 -12.854 -54.467 1.00 53.81 166 SER A O 1
ATOM 1327 N N . PRO A 1 167 ? 64.240 -11.085 -55.224 1.00 58.31 167 PRO A N 1
ATOM 1328 C CA . PRO A 1 167 ? 63.052 -10.373 -55.718 1.00 58.31 167 PRO A CA 1
ATOM 1329 C C . PRO A 1 167 ? 62.283 -11.110 -56.834 1.00 58.31 167 PRO A C 1
ATOM 1331 O O . PRO A 1 167 ? 61.096 -10.855 -57.023 1.00 58.31 167 PRO A O 1
ATOM 1334 N N . ASP A 1 168 ? 62.907 -12.065 -57.533 1.00 58.56 168 ASP A N 1
ATOM 1335 C CA . ASP A 1 168 ? 62.252 -12.836 -58.607 1.00 58.56 168 ASP A CA 1
ATOM 1336 C C . ASP A 1 168 ? 61.311 -13.941 -58.087 1.00 58.56 168 ASP A C 1
ATOM 1338 O O . ASP A 1 168 ? 60.425 -14.390 -58.811 1.00 58.56 168 ASP A O 1
ATOM 1342 N N . LYS A 1 169 ? 61.443 -14.378 -56.825 1.00 58.62 169 LYS A N 1
ATOM 1343 C CA . LYS A 1 169 ? 60.567 -15.419 -56.242 1.00 58.62 169 LYS A CA 1
ATOM 1344 C C . LYS A 1 169 ? 59.293 -14.859 -55.603 1.00 58.62 169 LYS A C 1
ATOM 1346 O O . LYS A 1 169 ? 58.326 -15.608 -55.435 1.00 58.62 169 LYS A O 1
ATOM 1351 N N . SER A 1 170 ? 59.277 -13.561 -55.297 1.00 59.91 170 SER A N 1
ATOM 1352 C CA . SER A 1 170 ? 58.169 -12.871 -54.625 1.00 59.91 170 SER A CA 1
ATOM 1353 C C . SER A 1 170 ? 56.903 -12.806 -55.494 1.00 59.91 170 SER A C 1
ATOM 1355 O O . SER A 1 170 ? 55.796 -13.039 -55.007 1.00 59.91 170 SER A O 1
ATOM 1357 N N . LEU A 1 171 ? 57.045 -12.617 -56.814 1.00 67.19 171 LEU A N 1
ATOM 1358 C CA . LEU A 1 171 ? 55.901 -12.610 -57.738 1.00 67.19 171 LEU A CA 1
ATOM 1359 C C . LEU A 1 171 ? 55.227 -13.987 -57.854 1.00 67.19 171 LEU A C 1
ATOM 1361 O O . LEU A 1 171 ? 53.999 -14.074 -57.816 1.00 67.19 171 LEU A O 1
ATOM 1365 N N . ASP A 1 172 ? 56.014 -15.066 -57.899 1.00 66.75 172 ASP A N 1
ATOM 1366 C CA . ASP A 1 172 ? 55.486 -16.437 -57.921 1.00 66.75 172 ASP A CA 1
ATOM 1367 C C . ASP A 1 172 ? 54.778 -16.805 -56.604 1.00 66.75 172 ASP A C 1
ATOM 1369 O O . ASP A 1 172 ? 53.786 -17.540 -56.614 1.00 66.75 172 ASP A O 1
ATOM 1373 N N . HIS A 1 173 ? 55.244 -16.280 -55.464 1.00 66.56 173 HIS A N 1
ATOM 1374 C CA . HIS A 1 173 ? 54.614 -16.511 -54.157 1.00 66.56 173 HIS A CA 1
ATOM 1375 C C . HIS A 1 173 ? 53.323 -15.704 -53.997 1.00 66.56 173 HIS A C 1
ATOM 1377 O O . HIS A 1 173 ? 52.316 -16.257 -53.553 1.00 66.56 173 HIS A O 1
ATOM 1383 N N . ALA A 1 174 ? 53.297 -14.448 -54.450 1.00 70.94 174 ALA A N 1
ATOM 1384 C CA . ALA A 1 174 ? 52.077 -13.644 -54.485 1.00 70.94 174 ALA A CA 1
ATOM 1385 C C . ALA A 1 174 ? 50.999 -14.294 -55.370 1.00 70.94 174 ALA A C 1
ATOM 1387 O O . ALA A 1 174 ? 49.828 -14.368 -54.990 1.00 70.94 174 ALA A O 1
ATOM 1388 N N . GLN A 1 175 ? 51.395 -14.836 -56.525 1.00 78.25 175 GLN A N 1
ATOM 1389 C CA . GLN A 1 175 ? 50.468 -15.499 -57.437 1.00 78.25 175 GLN A CA 1
ATOM 1390 C C . GLN A 1 175 ? 49.968 -16.847 -56.891 1.00 78.25 175 GLN A C 1
ATOM 1392 O O . GLN A 1 175 ? 48.780 -17.152 -57.022 1.00 78.25 175 GLN A O 1
ATOM 1397 N N . ARG A 1 176 ? 50.816 -17.630 -56.205 1.00 78.12 176 ARG A N 1
ATOM 1398 C CA . ARG A 1 176 ? 50.365 -18.826 -55.467 1.00 78.12 176 ARG A CA 1
ATOM 1399 C C . ARG A 1 176 ? 49.422 -18.475 -54.321 1.00 78.12 176 ARG A C 1
ATOM 1401 O O . ARG A 1 176 ? 48.393 -19.127 -54.199 1.00 78.12 176 ARG A O 1
ATOM 1408 N N . GLY A 1 177 ? 49.706 -17.418 -53.560 1.00 75.94 177 GLY A N 1
ATOM 1409 C CA . GLY A 1 177 ? 48.846 -16.959 -52.468 1.00 75.94 177 GLY A CA 1
ATOM 1410 C C . GLY A 1 177 ? 47.461 -16.508 -52.941 1.00 75.94 177 GLY A C 1
ATOM 1411 O O . GLY A 1 177 ? 46.461 -16.799 -52.287 1.00 75.94 177 GLY A O 1
ATOM 1412 N N . LEU A 1 178 ? 47.366 -15.857 -54.106 1.00 80.50 178 LEU A N 1
ATOM 1413 C CA . LEU A 1 178 ? 46.075 -15.513 -54.715 1.00 80.50 178 LEU A CA 1
ATOM 1414 C C . LEU A 1 178 ? 45.295 -16.756 -55.161 1.00 80.50 178 LEU A C 1
ATOM 1416 O O . LEU A 1 178 ? 44.095 -16.846 -54.901 1.00 80.50 178 LEU A O 1
ATOM 1420 N N . ASN A 1 179 ? 45.970 -17.729 -55.776 1.00 83.56 179 ASN A N 1
ATOM 1421 C CA . ASN A 1 179 ? 45.341 -18.985 -56.190 1.00 83.56 179 ASN A CA 1
ATOM 1422 C C . ASN A 1 179 ? 44.884 -19.825 -54.988 1.00 83.56 179 ASN A C 1
ATOM 1424 O O . ASN A 1 179 ? 43.814 -20.428 -55.018 1.00 83.56 179 ASN A O 1
ATOM 1428 N N . GLU A 1 180 ? 45.668 -19.843 -53.913 1.00 86.56 180 GLU A N 1
ATOM 1429 C CA . GLU A 1 180 ? 45.333 -20.551 -52.680 1.00 86.56 180 GLU A CA 1
ATOM 1430 C C . GLU A 1 180 ? 44.188 -19.865 -51.928 1.00 86.56 180 GLU A C 1
ATOM 1432 O O . GLU A 1 180 ? 43.257 -20.541 -51.496 1.00 86.56 180 GLU A O 1
ATOM 1437 N N . ARG A 1 181 ? 44.156 -18.525 -51.886 1.00 80.38 181 ARG A N 1
ATOM 1438 C CA . ARG A 1 181 ? 42.991 -17.772 -51.389 1.00 80.38 181 ARG A CA 1
ATOM 1439 C C . ARG A 1 181 ? 41.729 -18.061 -52.192 1.00 80.38 181 ARG A C 1
ATOM 1441 O O . ARG A 1 181 ? 40.677 -18.241 -51.587 1.00 80.38 181 ARG A O 1
ATOM 1448 N N . ALA A 1 182 ? 41.817 -18.122 -53.521 1.00 88.19 182 ALA A N 1
ATOM 1449 C CA . ALA A 1 182 ? 40.675 -18.469 -54.364 1.00 88.19 182 ALA A CA 1
ATOM 1450 C C . ALA A 1 182 ? 40.165 -19.888 -54.057 1.00 88.19 182 ALA A C 1
ATOM 1452 O O . ALA A 1 182 ? 38.969 -20.078 -53.849 1.00 88.19 182 ALA A O 1
ATOM 1453 N N . ARG A 1 183 ? 41.078 -20.858 -53.919 1.00 92.50 183 ARG A N 1
ATOM 1454 C CA . ARG A 1 183 ? 40.746 -22.249 -53.579 1.00 92.50 183 ARG A CA 1
ATOM 1455 C C . ARG A 1 183 ? 40.103 -22.383 -52.196 1.00 92.50 183 ARG A C 1
ATOM 1457 O O . ARG A 1 183 ? 39.087 -23.057 -52.062 1.00 92.50 183 ARG A O 1
ATOM 1464 N N . LEU A 1 184 ? 40.652 -21.713 -51.182 1.00 87.94 184 LEU A N 1
ATOM 1465 C CA . LEU A 1 184 ? 40.069 -21.697 -49.838 1.00 87.94 184 LEU A CA 1
ATOM 1466 C C . LEU A 1 184 ? 38.693 -21.018 -49.830 1.00 87.94 184 LEU A C 1
ATOM 1468 O O . LEU A 1 184 ? 37.807 -21.430 -49.087 1.00 87.94 184 LEU A O 1
ATOM 1472 N N . HIS A 1 185 ? 38.475 -20.007 -50.674 1.00 87.75 185 HIS A N 1
ATOM 1473 C CA . HIS A 1 185 ? 37.172 -19.356 -50.795 1.00 87.75 185 HIS A CA 1
ATOM 1474 C C . HIS A 1 185 ? 36.111 -20.277 -51.420 1.00 87.75 185 HIS A C 1
ATOM 1476 O O . HIS A 1 185 ? 34.974 -20.314 -50.941 1.00 87.75 185 HIS A O 1
ATOM 1482 N N . GLU A 1 186 ? 36.485 -21.058 -52.438 1.00 92.94 186 GLU A N 1
ATOM 1483 C CA . GLU A 1 186 ? 35.640 -22.117 -53.011 1.00 92.94 186 GLU A CA 1
ATOM 1484 C C . GLU A 1 186 ? 35.330 -23.220 -51.987 1.00 92.94 186 GLU A C 1
ATOM 1486 O O . GLU A 1 186 ? 34.196 -23.685 -51.882 1.00 92.94 186 GLU A O 1
ATOM 1491 N N . GLU A 1 187 ? 36.308 -23.610 -51.169 1.00 91.50 187 GLU A N 1
ATOM 1492 C CA . GLU A 1 187 ? 36.115 -24.625 -50.131 1.00 91.50 187 GLU A CA 1
ATOM 1493 C C . GLU A 1 187 ? 35.209 -24.127 -48.995 1.00 91.50 187 GLU A C 1
ATOM 1495 O O . GLU A 1 187 ? 34.306 -24.845 -48.568 1.00 91.50 187 GLU A O 1
ATOM 1500 N N . ILE A 1 188 ? 35.350 -22.864 -48.574 1.00 86.56 188 ILE A N 1
ATOM 1501 C CA . ILE A 1 188 ? 34.441 -22.227 -47.606 1.00 86.56 188 ILE A CA 1
ATOM 1502 C C . ILE A 1 188 ? 33.015 -22.151 -48.158 1.00 86.56 188 ILE A C 1
ATOM 1504 O O . ILE A 1 188 ? 32.060 -22.411 -47.425 1.00 86.56 188 ILE A O 1
ATOM 1508 N N . THR A 1 189 ? 32.840 -21.780 -49.429 1.00 90.00 189 THR A N 1
ATOM 1509 C CA . THR A 1 189 ? 31.501 -21.720 -50.039 1.00 90.00 189 THR A CA 1
ATOM 1510 C C . THR A 1 189 ? 30.878 -23.106 -50.152 1.00 90.00 189 THR A C 1
ATOM 1512 O O . THR A 1 189 ? 29.709 -23.265 -49.805 1.00 90.00 189 THR A O 1
ATOM 1515 N N . ARG A 1 190 ? 31.663 -24.123 -50.518 1.00 95.88 190 ARG A N 1
ATOM 1516 C CA . ARG A 1 190 ? 31.215 -25.518 -50.534 1.00 95.88 190 ARG A CA 1
ATOM 1517 C C . ARG A 1 190 ? 30.825 -26.026 -49.141 1.00 95.88 190 ARG A C 1
ATOM 1519 O O . ARG A 1 190 ? 29.751 -26.597 -48.997 1.00 95.88 190 ARG A O 1
ATOM 1526 N N . LEU A 1 191 ? 31.647 -25.798 -48.116 1.00 90.00 191 LEU A N 1
ATOM 1527 C CA . LEU A 1 191 ? 31.357 -26.241 -46.744 1.00 90.00 191 LEU A CA 1
ATOM 1528 C C . LEU A 1 191 ? 30.127 -25.541 -46.155 1.00 90.00 191 LEU A C 1
ATOM 1530 O O . LEU A 1 191 ? 29.345 -26.173 -45.450 1.00 90.00 191 LEU A O 1
ATOM 1534 N N . LYS A 1 192 ? 29.917 -24.255 -46.465 1.00 86.50 192 LYS A N 1
ATOM 1535 C CA . LYS A 1 192 ? 28.679 -23.547 -46.099 1.00 86.50 192 LYS A CA 1
ATOM 1536 C C . LYS A 1 192 ? 27.454 -24.199 -46.733 1.00 86.50 192 LYS A C 1
ATOM 1538 O O . LYS A 1 192 ? 26.449 -24.380 -46.056 1.00 86.50 192 LYS A O 1
ATOM 1543 N N . GLN A 1 193 ? 27.563 -24.581 -48.001 1.00 91.81 193 GLN A N 1
ATOM 1544 C CA . GLN A 1 193 ? 26.488 -25.255 -48.716 1.00 91.81 193 GLN A CA 1
ATOM 1545 C C . GLN A 1 193 ? 26.204 -26.650 -48.130 1.00 91.81 193 GLN A C 1
ATOM 1547 O O . GLN A 1 193 ? 25.049 -26.964 -47.865 1.00 91.81 193 GLN A O 1
ATOM 1552 N N . GLU A 1 194 ? 27.241 -27.436 -47.815 1.00 90.38 194 GLU A N 1
ATOM 1553 C CA . GLU A 1 194 ? 27.099 -28.734 -47.133 1.00 90.38 194 GLU A CA 1
ATOM 1554 C C . GLU A 1 194 ? 26.470 -28.591 -45.728 1.00 90.38 194 GLU A C 1
ATOM 1556 O O . GLU A 1 194 ? 25.655 -29.424 -45.335 1.00 90.38 194 GLU A O 1
ATOM 1561 N N . LEU A 1 195 ? 26.780 -27.526 -44.978 1.00 84.88 195 LEU A N 1
ATOM 1562 C CA . LEU A 1 195 ? 26.155 -27.236 -43.677 1.00 84.88 195 LEU A CA 1
ATOM 1563 C C . LEU A 1 195 ? 24.676 -26.858 -43.800 1.00 84.88 195 LEU A C 1
ATOM 1565 O O . LEU A 1 195 ? 23.862 -27.306 -42.990 1.00 84.88 195 LEU A O 1
ATOM 1569 N N . ASP A 1 196 ? 24.324 -26.045 -44.794 1.00 84.69 196 ASP A N 1
ATOM 1570 C CA . ASP A 1 196 ? 22.934 -25.675 -45.065 1.00 84.69 196 ASP A CA 1
ATOM 1571 C C . ASP A 1 196 ? 22.113 -26.883 -45.529 1.00 84.69 196 ASP A C 1
ATOM 1573 O O . ASP A 1 196 ? 20.962 -27.041 -45.116 1.00 84.69 196 ASP A O 1
ATOM 1577 N N . ASP A 1 197 ? 22.702 -27.764 -46.336 1.00 84.56 197 ASP A N 1
ATOM 1578 C CA . ASP A 1 197 ? 22.059 -28.998 -46.783 1.00 84.56 197 ASP A CA 1
ATOM 1579 C C . ASP A 1 197 ? 21.919 -30.003 -45.628 1.00 84.56 197 ASP A C 1
ATOM 1581 O O . ASP A 1 197 ? 20.836 -30.550 -45.427 1.00 84.56 197 ASP A O 1
ATOM 1585 N N . ALA A 1 198 ? 22.934 -30.148 -44.769 1.00 83.12 198 ALA A N 1
ATOM 1586 C CA . ALA A 1 198 ? 22.848 -30.973 -43.563 1.00 83.12 198 ALA A CA 1
ATOM 1587 C C . ALA A 1 198 ? 21.824 -30.434 -42.548 1.00 83.12 198 ALA A C 1
ATOM 1589 O O . ALA A 1 198 ? 21.137 -31.219 -41.894 1.00 83.12 198 ALA A O 1
ATOM 1590 N N . ARG A 1 199 ? 21.681 -29.107 -42.415 1.00 78.62 199 ARG A N 1
ATOM 1591 C CA . ARG A 1 199 ? 20.630 -28.477 -41.594 1.00 78.62 199 ARG A CA 1
ATOM 1592 C C . ARG A 1 199 ? 19.233 -28.745 -42.152 1.00 78.62 199 ARG A C 1
ATOM 1594 O O . ARG A 1 199 ? 18.313 -28.964 -41.369 1.00 78.62 199 ARG A O 1
ATOM 1601 N N . LYS A 1 200 ? 19.076 -28.768 -43.479 1.00 78.75 200 LYS A N 1
ATOM 1602 C CA . LYS A 1 200 ? 17.807 -29.115 -44.139 1.00 78.75 200 LYS A CA 1
ATOM 1603 C C . LYS A 1 200 ? 17.487 -30.611 -44.038 1.00 78.75 200 LYS A C 1
ATOM 1605 O O . LYS A 1 200 ? 16.332 -30.951 -43.812 1.00 78.75 200 LYS A O 1
ATOM 1610 N N . GLU A 1 201 ? 18.481 -31.496 -44.148 1.00 77.69 201 GLU A N 1
ATOM 1611 C CA . GLU A 1 201 ? 18.298 -32.952 -43.997 1.00 77.69 201 GLU A CA 1
ATOM 1612 C C . GLU A 1 201 ? 18.101 -33.397 -42.537 1.00 77.69 201 GLU A C 1
ATOM 1614 O O . GLU A 1 201 ? 17.437 -34.403 -42.289 1.00 77.69 201 GLU A O 1
ATOM 1619 N N . ARG A 1 202 ? 18.607 -32.645 -41.547 1.00 59.50 202 ARG A N 1
ATOM 1620 C CA . ARG A 1 202 ? 18.403 -32.924 -40.110 1.00 59.50 202 ARG A CA 1
ATOM 1621 C C . ARG A 1 202 ? 17.013 -32.580 -39.562 1.00 59.50 202 ARG A C 1
ATOM 1623 O O . ARG A 1 202 ? 16.811 -32.711 -38.357 1.00 59.50 202 ARG A O 1
ATOM 1630 N N . LEU A 1 203 ? 16.040 -32.252 -40.413 1.00 54.34 203 LEU A N 1
ATOM 1631 C CA . LEU A 1 203 ? 14.623 -32.198 -40.037 1.00 54.34 203 LEU A CA 1
ATOM 1632 C C . LEU A 1 203 ? 13.836 -33.442 -40.514 1.00 54.34 203 LEU A C 1
ATOM 1634 O O . LEU A 1 203 ? 12.955 -33.316 -41.365 1.00 54.34 203 LEU A O 1
ATOM 1638 N N . PRO A 1 204 ? 14.062 -34.654 -39.964 1.00 49.72 204 PRO A N 1
ATOM 1639 C CA . PRO A 1 204 ? 13.013 -35.658 -39.909 1.00 49.72 204 PRO A CA 1
ATOM 1640 C C . PRO A 1 204 ? 12.010 -35.272 -38.815 1.00 49.72 204 PRO A C 1
ATOM 1642 O O . PRO A 1 204 ? 12.352 -35.170 -37.638 1.00 49.72 204 PRO A O 1
ATOM 1645 N N . ALA A 1 205 ? 10.756 -35.089 -39.223 1.00 56.25 205 ALA A N 1
ATOM 1646 C CA . ALA A 1 205 ? 9.635 -34.624 -38.408 1.00 56.25 205 ALA A CA 1
ATOM 1647 C C . ALA A 1 205 ? 9.167 -35.581 -37.288 1.00 56.25 205 ALA A C 1
ATOM 1649 O O . ALA A 1 205 ? 8.224 -35.238 -36.585 1.00 56.25 205 ALA A O 1
ATOM 1650 N N . ASP A 1 206 ? 9.800 -36.742 -37.083 1.00 49.66 206 ASP A N 1
ATOM 1651 C CA . ASP A 1 206 ? 9.177 -37.838 -36.319 1.00 49.66 206 ASP A CA 1
ATOM 1652 C C . ASP A 1 206 ? 10.000 -38.410 -35.152 1.00 49.66 206 ASP A C 1
ATOM 1654 O O . ASP A 1 206 ? 9.605 -39.413 -34.562 1.00 49.66 206 ASP A O 1
ATOM 1658 N N . PHE A 1 207 ? 11.108 -37.784 -34.746 1.00 55.44 207 PHE A N 1
ATOM 1659 C CA . PHE A 1 207 ? 11.829 -38.213 -33.539 1.00 55.44 207 PHE A CA 1
ATOM 1660 C C . PHE A 1 207 ? 12.329 -37.022 -32.718 1.00 55.44 207 PHE A C 1
ATOM 1662 O O . PHE A 1 207 ? 13.437 -36.534 -32.927 1.00 55.44 207 PHE A O 1
ATOM 1669 N N . LEU A 1 208 ? 11.537 -36.599 -31.728 1.00 50.69 208 LEU A N 1
ATOM 1670 C CA . LEU A 1 208 ? 12.045 -35.824 -30.598 1.00 50.69 208 LEU A CA 1
ATOM 1671 C C . LEU A 1 208 ? 11.665 -36.486 -29.267 1.00 50.69 208 LEU A C 1
ATOM 1673 O O . LEU A 1 208 ? 10.492 -36.484 -28.887 1.00 50.69 208 LEU A O 1
ATOM 1677 N N . PRO A 1 209 ? 12.659 -37.013 -28.532 1.00 51.62 209 PRO A N 1
ATOM 1678 C CA . PRO A 1 209 ? 12.666 -36.928 -27.085 1.00 51.62 209 PRO A CA 1
ATOM 1679 C C . PRO A 1 209 ? 12.792 -35.453 -26.669 1.00 51.62 209 PRO A C 1
ATOM 1681 O O . PRO A 1 209 ? 13.364 -34.630 -27.381 1.00 51.62 209 PRO A O 1
ATOM 1684 N N . ASP A 1 210 ? 12.227 -35.158 -25.509 1.00 51.28 210 ASP A N 1
ATOM 1685 C CA . ASP A 1 210 ? 12.144 -33.888 -24.790 1.00 51.28 210 ASP A CA 1
ATOM 1686 C C . ASP A 1 210 ? 13.408 -32.996 -24.878 1.00 51.28 210 ASP A C 1
ATOM 1688 O O . ASP A 1 210 ? 14.315 -33.081 -24.056 1.00 51.28 210 ASP A O 1
ATOM 1692 N N . ASN A 1 211 ? 13.481 -32.145 -25.910 1.00 47.62 211 ASN A N 1
ATOM 1693 C CA . ASN A 1 211 ? 14.565 -31.180 -26.133 1.00 47.62 211 ASN A CA 1
ATOM 1694 C C . ASN A 1 211 ? 14.008 -29.757 -26.325 1.00 47.62 211 ASN A C 1
ATOM 1696 O O . ASN A 1 211 ? 14.402 -29.013 -27.222 1.00 47.62 211 ASN A O 1
ATOM 1700 N N . ARG A 1 212 ? 13.015 -29.397 -25.502 1.00 51.50 212 ARG A N 1
ATOM 1701 C CA . ARG A 1 212 ? 12.357 -28.080 -25.522 1.00 51.50 212 ARG A CA 1
ATOM 1702 C C . ARG A 1 212 ? 13.225 -26.941 -24.980 1.00 51.50 212 ARG A C 1
ATOM 1704 O O . ARG A 1 212 ? 12.901 -25.799 -25.261 1.00 51.50 212 ARG A O 1
ATOM 1711 N N . GLN A 1 213 ? 14.301 -27.236 -24.248 1.00 53.16 213 GLN A N 1
ATOM 1712 C CA . GLN A 1 213 ? 15.145 -26.217 -23.607 1.00 53.16 213 GLN A CA 1
ATOM 1713 C C . GLN A 1 213 ? 16.204 -25.618 -24.548 1.00 53.16 213 GLN A C 1
ATOM 1715 O O . GLN A 1 213 ? 16.422 -24.415 -24.533 1.00 53.16 213 GLN A O 1
ATOM 1720 N N . LEU A 1 214 ? 16.809 -26.406 -25.442 1.00 52.69 214 LEU A N 1
ATOM 1721 C CA . LEU A 1 214 ? 17.870 -25.884 -26.321 1.00 52.69 214 LEU A CA 1
ATOM 1722 C C . LEU A 1 214 ? 17.331 -25.086 -27.521 1.00 52.69 214 LEU A C 1
ATOM 1724 O O . LEU A 1 214 ? 17.973 -24.148 -27.984 1.00 52.69 214 LEU A O 1
ATOM 1728 N N . ALA A 1 215 ? 16.130 -25.414 -28.009 1.00 55.22 215 ALA A N 1
ATOM 1729 C CA . ALA A 1 215 ? 15.493 -24.655 -29.087 1.00 55.22 215 ALA A CA 1
ATOM 1730 C C . ALA A 1 215 ? 14.972 -23.286 -28.612 1.00 55.22 215 ALA A C 1
ATOM 1732 O O . ALA A 1 215 ? 14.942 -22.338 -29.396 1.00 55.22 215 ALA A O 1
ATOM 1733 N N . THR A 1 216 ? 14.588 -23.157 -27.334 1.00 61.44 216 THR A N 1
ATOM 1734 C CA . THR A 1 216 ? 14.226 -21.855 -26.758 1.00 61.44 216 THR A CA 1
ATOM 1735 C C . THR A 1 216 ? 15.446 -20.956 -26.611 1.00 61.44 216 THR A C 1
ATOM 1737 O O . THR A 1 216 ? 15.344 -19.774 -26.931 1.00 61.44 216 THR A O 1
ATOM 1740 N N . ASP A 1 217 ? 16.607 -21.511 -26.260 1.00 61.72 217 ASP A N 1
ATOM 1741 C CA . ASP A 1 217 ? 17.835 -20.734 -26.068 1.00 61.72 217 ASP A CA 1
ATOM 1742 C C . ASP A 1 217 ? 18.364 -20.131 -27.375 1.00 61.72 217 ASP A C 1
ATOM 1744 O O . ASP A 1 217 ? 18.678 -18.943 -27.406 1.00 61.72 217 ASP A O 1
ATOM 1748 N N . GLU A 1 218 ? 18.373 -20.874 -28.491 1.00 69.00 218 GLU A N 1
ATOM 1749 C CA . GLU A 1 218 ? 18.776 -20.305 -29.792 1.00 69.00 218 GLU A CA 1
ATOM 1750 C C . GLU A 1 218 ? 17.811 -19.205 -30.266 1.00 69.00 218 GLU A C 1
ATOM 1752 O O . GLU A 1 218 ? 18.243 -18.171 -30.785 1.00 69.00 218 GLU A O 1
ATOM 1757 N N . THR A 1 219 ? 16.500 -19.379 -30.056 1.00 71.75 219 THR A N 1
ATOM 1758 C CA . THR A 1 219 ? 15.516 -18.339 -30.409 1.00 71.75 219 THR A CA 1
ATOM 1759 C C . THR A 1 219 ? 15.624 -17.107 -29.515 1.00 71.75 219 THR A C 1
ATOM 1761 O O . THR A 1 219 ? 15.495 -15.985 -30.007 1.00 71.75 219 THR A O 1
ATOM 1764 N N . PHE A 1 220 ? 15.924 -17.294 -28.230 1.00 73.19 220 PHE A N 1
ATOM 1765 C CA . PHE A 1 220 ? 16.119 -16.211 -27.274 1.00 73.19 220 PHE A CA 1
ATOM 1766 C C . PHE A 1 220 ? 17.417 -15.449 -27.555 1.00 73.19 220 PHE A C 1
ATOM 1768 O O . PHE A 1 220 ? 17.433 -14.220 -27.558 1.00 73.19 220 PHE A O 1
ATOM 1775 N N . GLN A 1 221 ? 18.491 -16.158 -27.902 1.00 75.62 221 GLN A N 1
ATOM 1776 C CA . GLN A 1 221 ? 19.768 -15.557 -28.272 1.00 75.62 221 GLN A CA 1
ATOM 1777 C C . GLN A 1 221 ? 19.665 -14.770 -29.587 1.00 75.62 221 GLN A C 1
ATOM 1779 O O . GLN A 1 221 ? 20.202 -13.665 -29.690 1.00 75.62 221 GLN A O 1
ATOM 1784 N N . ALA A 1 222 ? 18.911 -15.276 -30.569 1.00 80.25 222 ALA A N 1
ATOM 1785 C CA . ALA A 1 222 ? 18.601 -14.535 -31.790 1.00 80.25 222 ALA A CA 1
ATOM 1786 C C . ALA A 1 222 ? 17.778 -13.264 -31.503 1.00 80.25 222 ALA A C 1
ATOM 1788 O O . ALA A 1 222 ? 18.085 -12.202 -32.047 1.00 80.25 222 ALA A O 1
ATOM 1789 N N . GLN A 1 223 ? 16.780 -13.337 -30.614 1.00 82.69 223 GLN A N 1
ATOM 1790 C CA . GLN A 1 223 ? 15.997 -12.168 -30.193 1.00 82.69 223 GLN A CA 1
ATOM 1791 C C . GLN A 1 223 ? 16.853 -11.135 -29.451 1.00 82.69 223 GLN A C 1
ATOM 1793 O O . GLN A 1 223 ? 16.761 -9.946 -29.749 1.00 82.69 223 GLN A O 1
ATOM 1798 N N . LEU A 1 224 ? 17.749 -11.577 -28.567 1.00 84.88 224 LEU A N 1
ATOM 1799 C CA . LEU A 1 224 ? 18.656 -10.701 -27.827 1.00 84.88 224 LEU A CA 1
ATOM 1800 C C . LEU A 1 224 ? 19.653 -9.985 -28.753 1.00 84.88 224 LEU A C 1
ATOM 1802 O O . LEU A 1 224 ? 19.977 -8.816 -28.540 1.00 84.88 224 LEU A O 1
ATOM 1806 N N . LEU A 1 225 ? 20.136 -10.657 -29.804 1.00 86.62 225 LEU A N 1
ATOM 1807 C CA . LEU A 1 225 ? 20.996 -10.036 -30.815 1.00 86.62 225 LEU A CA 1
ATOM 1808 C C . LEU A 1 225 ? 20.246 -8.982 -31.635 1.00 86.62 225 LEU A C 1
ATOM 1810 O O . LEU A 1 225 ? 20.796 -7.908 -31.882 1.00 86.62 225 LEU A O 1
ATOM 1814 N N . ILE A 1 226 ? 18.994 -9.255 -32.006 1.00 89.81 226 ILE A N 1
ATOM 1815 C CA . ILE A 1 226 ? 18.130 -8.286 -32.693 1.00 89.81 226 ILE A CA 1
ATOM 1816 C C . ILE A 1 226 ? 17.854 -7.081 -31.781 1.00 89.81 226 ILE A C 1
ATOM 1818 O O . ILE A 1 226 ? 17.984 -5.940 -32.215 1.00 89.81 226 ILE A O 1
ATOM 1822 N N . GLU A 1 227 ? 17.550 -7.303 -30.501 1.00 85.25 227 GLU A N 1
ATOM 1823 C CA . GLU A 1 227 ? 17.293 -6.228 -29.536 1.00 85.25 227 GLU A CA 1
ATOM 1824 C C . GLU A 1 227 ? 18.537 -5.358 -29.295 1.00 85.25 227 GLU A C 1
ATOM 1826 O O . GLU A 1 227 ? 18.450 -4.125 -29.271 1.00 85.25 227 GLU A O 1
ATOM 1831 N N . ARG A 1 228 ? 19.721 -5.974 -29.185 1.00 86.69 228 ARG A N 1
ATOM 1832 C CA . ARG A 1 228 ? 20.997 -5.249 -29.071 1.00 86.69 228 ARG A CA 1
ATOM 1833 C C . ARG A 1 228 ? 21.303 -4.436 -30.327 1.00 86.69 228 ARG A C 1
ATOM 1835 O O . ARG A 1 228 ? 21.705 -3.280 -30.196 1.00 86.69 228 ARG A O 1
ATOM 1842 N N . ALA A 1 229 ? 21.081 -5.003 -31.513 1.00 89.94 229 ALA A N 1
ATOM 1843 C CA . ALA A 1 229 ? 21.253 -4.295 -32.779 1.00 89.94 229 ALA A CA 1
ATOM 1844 C C . ALA A 1 229 ? 20.312 -3.082 -32.869 1.00 89.94 229 ALA A C 1
ATOM 1846 O O . ALA A 1 229 ? 20.777 -1.973 -33.127 1.00 89.94 229 ALA A O 1
ATOM 1847 N N . ASN A 1 230 ? 19.033 -3.259 -32.527 1.00 87.62 230 ASN A N 1
ATOM 1848 C CA . ASN A 1 230 ? 18.047 -2.178 -32.489 1.00 87.62 230 ASN A CA 1
ATOM 1849 C C . ASN A 1 230 ? 18.440 -1.092 -31.478 1.00 87.62 230 ASN A C 1
ATOM 1851 O O . ASN A 1 230 ? 18.385 0.098 -31.776 1.00 87.62 230 ASN A O 1
ATOM 1855 N N . THR A 1 231 ? 18.895 -1.478 -30.283 1.00 81.94 231 THR A N 1
ATOM 1856 C CA . THR A 1 231 ? 19.331 -0.522 -29.252 1.00 81.94 231 THR A CA 1
ATOM 1857 C C . THR A 1 231 ? 20.545 0.288 -29.712 1.00 81.94 231 THR A C 1
ATOM 1859 O O . THR A 1 231 ? 20.633 1.492 -29.457 1.00 81.94 231 THR A O 1
ATOM 1862 N N . GLN A 1 232 ? 21.491 -0.354 -30.400 1.00 89.44 232 GLN A N 1
ATOM 1863 C CA . GLN A 1 232 ? 22.662 0.313 -30.956 1.00 89.44 232 GLN A CA 1
ATOM 1864 C C . GLN A 1 232 ? 22.277 1.259 -32.099 1.00 89.44 232 GLN A C 1
ATOM 1866 O O . GLN A 1 232 ? 22.777 2.383 -32.144 1.00 89.44 232 GLN A O 1
ATOM 1871 N N . GLU A 1 233 ? 21.353 0.848 -32.965 1.00 89.06 233 GLU A N 1
ATOM 1872 C CA . GLU A 1 233 ? 20.805 1.684 -34.032 1.00 89.06 233 GLU A CA 1
ATOM 1873 C C . GLU A 1 233 ? 20.085 2.916 -33.463 1.00 89.06 233 GLU A C 1
ATOM 1875 O O . GLU A 1 233 ? 20.381 4.040 -33.869 1.00 89.06 233 GLU A O 1
ATOM 1880 N N . PHE A 1 234 ? 19.233 2.755 -32.444 1.00 82.56 234 PHE A N 1
ATOM 1881 C CA . PHE A 1 234 ? 18.571 3.883 -31.780 1.00 82.56 234 PHE A CA 1
ATOM 1882 C C . PHE A 1 234 ? 19.557 4.836 -31.099 1.00 82.56 234 PHE A C 1
ATOM 1884 O O . PHE A 1 234 ? 19.371 6.053 -31.170 1.00 82.56 234 PHE A O 1
ATOM 1891 N N . ARG A 1 235 ? 20.629 4.322 -30.477 1.00 85.56 235 ARG A N 1
ATOM 1892 C CA . ARG A 1 235 ? 21.696 5.170 -29.915 1.00 85.56 235 ARG A CA 1
ATOM 1893 C C . ARG A 1 235 ? 22.417 5.965 -30.999 1.00 85.56 235 ARG A C 1
ATOM 1895 O O . ARG A 1 235 ? 22.595 7.168 -30.833 1.00 85.56 235 ARG A O 1
ATOM 1902 N N . GLN A 1 236 ? 22.775 5.327 -32.112 1.00 90.31 236 GLN A N 1
ATOM 1903 C CA . GLN A 1 236 ? 23.410 6.012 -33.240 1.00 90.31 236 GLN A CA 1
ATOM 1904 C C . GLN A 1 236 ? 22.483 7.065 -33.851 1.00 90.31 236 GLN A C 1
ATOM 1906 O O . GLN A 1 236 ? 22.926 8.175 -34.136 1.00 90.31 236 GLN A O 1
ATOM 1911 N N . LEU A 1 237 ? 21.192 6.760 -34.000 1.00 87.88 237 LEU A N 1
ATOM 1912 C CA . LEU A 1 237 ? 20.202 7.710 -34.496 1.00 87.88 237 LEU A CA 1
ATOM 1913 C C . LEU A 1 237 ? 20.054 8.905 -33.541 1.00 87.88 237 LEU A C 1
ATOM 1915 O O . LEU A 1 237 ? 20.014 10.049 -33.988 1.00 87.88 237 LEU A O 1
ATOM 1919 N N . ALA A 1 238 ? 20.019 8.666 -32.227 1.00 83.69 238 ALA A N 1
ATOM 1920 C CA . ALA A 1 238 ? 19.959 9.725 -31.223 1.00 83.69 238 ALA A CA 1
ATOM 1921 C C . ALA A 1 238 ? 21.214 10.614 -31.253 1.00 83.69 238 ALA A C 1
ATOM 1923 O O . ALA A 1 238 ? 21.095 11.840 -31.246 1.00 83.69 238 ALA A O 1
ATOM 1924 N N . GLU A 1 239 ? 22.410 10.027 -31.356 1.00 89.12 239 GLU A N 1
ATOM 1925 C CA . GLU A 1 239 ? 23.667 10.770 -31.505 1.00 89.12 239 GLU A CA 1
ATOM 1926 C C . GLU A 1 239 ? 23.702 11.583 -32.802 1.00 89.12 239 GLU A C 1
ATOM 1928 O O . GLU A 1 239 ? 24.029 12.771 -32.770 1.00 89.12 239 GLU A O 1
ATOM 1933 N N . GLN A 1 240 ? 23.290 10.996 -33.930 1.00 89.94 240 GLN A N 1
ATOM 1934 C CA . GLN A 1 240 ? 23.173 11.709 -35.203 1.00 89.94 240 GLN A CA 1
ATOM 1935 C C . GLN A 1 240 ? 22.212 12.895 -35.083 1.00 89.94 240 GLN A C 1
ATOM 1937 O O . GLN A 1 240 ? 22.572 14.008 -35.463 1.00 89.94 240 GLN A O 1
ATOM 1942 N N . ARG A 1 241 ? 21.033 12.706 -34.475 1.00 86.88 241 ARG A N 1
ATOM 1943 C CA . ARG A 1 241 ? 20.062 13.788 -34.242 1.00 86.88 241 ARG A CA 1
ATOM 1944 C C . ARG A 1 241 ? 20.597 14.871 -33.310 1.00 86.88 241 ARG A C 1
ATOM 1946 O O . ARG A 1 241 ? 20.344 16.050 -33.553 1.00 86.88 241 ARG A O 1
ATOM 1953 N N . MET A 1 242 ? 21.362 14.518 -32.276 1.00 85.50 242 MET A N 1
ATOM 1954 C CA . MET A 1 242 ? 22.025 15.507 -31.420 1.00 85.50 242 MET A CA 1
ATOM 1955 C C . MET A 1 242 ? 23.065 16.320 -32.195 1.00 85.50 242 MET A C 1
ATOM 1957 O O . MET A 1 242 ? 23.086 17.546 -32.080 1.00 85.50 242 MET A O 1
ATOM 1961 N N . VAL A 1 243 ? 23.890 15.671 -33.020 1.00 90.75 243 VAL A N 1
ATOM 1962 C CA . VAL A 1 243 ? 24.886 16.352 -33.862 1.00 90.75 243 VAL A CA 1
ATOM 1963 C C . VAL A 1 243 ? 24.203 17.234 -34.914 1.00 90.75 243 VAL A C 1
ATOM 1965 O O . VAL A 1 243 ? 24.615 18.375 -35.132 1.00 90.75 243 VAL A O 1
ATOM 1968 N N . GLU A 1 244 ? 23.114 16.774 -35.528 1.00 83.94 244 GLU A N 1
ATOM 1969 C CA . GLU A 1 244 ? 22.284 17.580 -36.430 1.00 83.94 244 GLU A CA 1
ATOM 1970 C C . GLU A 1 244 ? 21.712 18.812 -35.721 1.00 83.94 244 GLU A C 1
ATOM 1972 O O . GLU A 1 244 ? 21.846 19.927 -3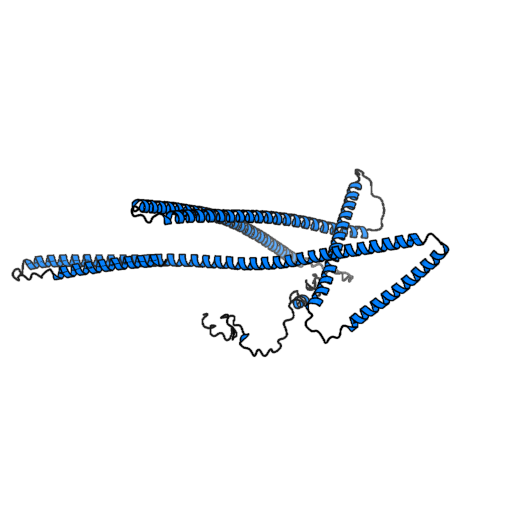6.225 1.00 83.94 244 GLU A O 1
ATOM 1977 N N . LEU A 1 245 ? 21.144 18.656 -34.522 1.00 83.50 245 LEU A N 1
ATOM 1978 C CA . LEU A 1 245 ? 20.640 19.781 -33.733 1.00 83.50 245 LEU A CA 1
ATOM 1979 C C . LEU A 1 245 ? 21.755 20.745 -33.328 1.00 83.50 245 LEU A C 1
ATOM 1981 O O . LEU A 1 245 ? 21.558 21.958 -33.384 1.00 83.50 245 LEU A O 1
ATOM 1985 N N . GLU A 1 246 ? 22.939 20.251 -32.970 1.00 88.62 246 GLU A N 1
ATOM 1986 C CA . GLU A 1 246 ? 24.090 21.107 -32.696 1.00 88.62 246 GLU A CA 1
ATOM 1987 C C . GLU A 1 246 ? 24.555 21.872 -33.933 1.00 88.62 246 GLU A C 1
ATOM 1989 O O . GLU A 1 246 ? 24.869 23.060 -33.839 1.00 88.62 246 GLU A O 1
ATOM 1994 N N . THR A 1 247 ? 24.614 21.222 -35.096 1.00 86.88 247 THR A N 1
ATOM 1995 C CA . THR A 1 247 ? 25.021 21.881 -36.342 1.00 86.88 247 THR A CA 1
ATOM 1996 C C . THR A 1 247 ? 23.975 22.887 -36.806 1.00 86.88 247 THR A C 1
ATOM 1998 O O . THR A 1 247 ? 24.351 23.983 -37.217 1.00 86.88 247 THR A O 1
ATOM 2001 N N . LEU A 1 248 ? 22.680 22.589 -36.666 1.00 81.06 248 LEU A N 1
ATOM 2002 C CA . LEU A 1 248 ? 21.590 23.534 -36.913 1.00 81.06 248 LEU A CA 1
ATOM 2003 C C . LEU A 1 248 ? 21.623 24.695 -35.927 1.00 81.06 248 LEU A C 1
ATOM 2005 O O . LEU A 1 248 ? 21.480 25.837 -36.343 1.00 81.06 248 LEU A O 1
ATOM 2009 N N . ARG A 1 249 ? 21.887 24.444 -34.643 1.00 84.94 249 ARG A N 1
ATOM 2010 C CA . ARG A 1 249 ? 22.035 25.500 -33.636 1.00 84.94 249 ARG A CA 1
ATOM 2011 C C . ARG A 1 249 ? 23.241 26.385 -33.940 1.00 84.94 249 ARG A C 1
ATOM 2013 O O . ARG A 1 249 ? 23.121 27.602 -33.859 1.00 84.94 249 ARG A O 1
ATOM 2020 N N . LYS A 1 250 ? 24.376 25.803 -34.347 1.00 87.31 250 LYS A N 1
ATOM 2021 C CA . LYS A 1 250 ? 25.585 26.531 -34.776 1.00 87.31 250 LYS A CA 1
ATOM 2022 C C . LYS A 1 250 ? 25.346 27.327 -36.067 1.00 87.31 250 LYS A C 1
ATOM 2024 O O . LYS A 1 250 ? 25.814 28.458 -36.153 1.00 87.31 250 LYS A O 1
ATOM 2029 N N . LYS A 1 251 ? 24.598 26.783 -37.035 1.00 80.94 251 LYS A N 1
ATOM 2030 C CA . LYS A 1 251 ? 24.193 27.487 -38.265 1.00 80.94 251 LYS A CA 1
ATOM 2031 C C . LYS A 1 251 ? 23.218 28.619 -37.964 1.00 80.94 251 LYS A C 1
ATOM 2033 O O . LYS A 1 251 ? 23.496 29.742 -38.339 1.00 80.94 251 LYS A O 1
ATOM 2038 N N . LEU A 1 252 ? 22.163 28.382 -37.186 1.00 79.19 252 LEU A N 1
ATOM 2039 C CA . LEU A 1 252 ? 21.181 29.404 -36.813 1.00 79.19 252 LEU A CA 1
ATOM 2040 C C . LEU A 1 252 ? 21.819 30.549 -36.012 1.00 79.19 252 LEU A C 1
ATOM 2042 O 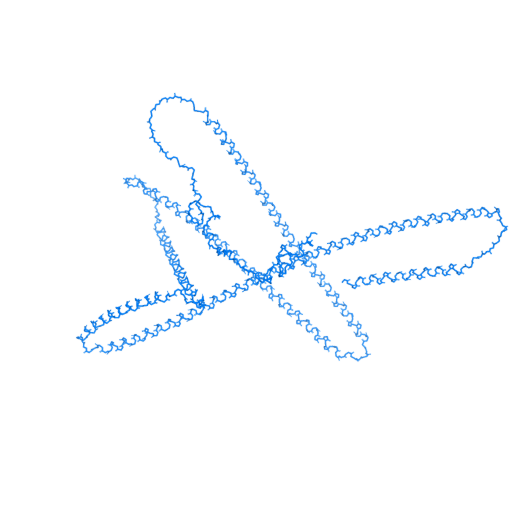O . LEU A 1 252 ? 21.512 31.706 -36.263 1.00 79.19 252 LEU A O 1
ATOM 2046 N N . ASN A 1 253 ? 22.757 30.262 -35.102 1.00 72.94 253 ASN A N 1
ATOM 2047 C CA . ASN A 1 253 ? 23.477 31.319 -34.378 1.00 72.94 253 ASN A CA 1
ATOM 2048 C C . ASN A 1 253 ? 24.451 32.111 -35.266 1.00 72.94 253 ASN A C 1
ATOM 2050 O O . ASN A 1 253 ? 24.823 33.227 -34.916 1.00 72.94 253 ASN A O 1
ATOM 2054 N N . ARG A 1 254 ? 24.897 31.532 -36.385 1.00 73.81 254 ARG A N 1
ATOM 2055 C CA . ARG A 1 254 ? 25.823 32.158 -37.339 1.00 73.81 254 ARG A CA 1
ATOM 2056 C C . ARG A 1 254 ? 25.091 32.862 -38.490 1.00 73.81 254 ARG A C 1
ATOM 2058 O O . ARG A 1 254 ? 25.600 33.850 -39.007 1.00 73.81 254 ARG A O 1
ATOM 2065 N N . ASP A 1 255 ? 23.882 32.404 -38.800 1.00 50.72 255 ASP A N 1
ATOM 2066 C CA . ASP A 1 255 ? 22.962 32.915 -39.816 1.00 50.72 255 ASP A CA 1
ATOM 2067 C C . ASP A 1 255 ? 21.799 33.707 -39.190 1.00 50.72 255 ASP A C 1
ATOM 2069 O O . ASP A 1 255 ? 20.748 33.853 -39.809 1.00 50.72 255 ASP A O 1
ATOM 2073 N N . LEU A 1 256 ? 21.964 34.250 -37.975 1.00 49.91 256 LEU A N 1
ATOM 2074 C CA . LEU A 1 256 ? 21.214 35.430 -37.539 1.00 49.91 256 LEU A CA 1
ATOM 2075 C C . LEU A 1 256 ? 21.976 36.661 -38.056 1.00 49.91 256 LEU A C 1
ATOM 2077 O O . LEU A 1 256 ? 22.825 37.208 -37.343 1.00 49.91 256 LEU A O 1
ATOM 2081 N N . PRO A 1 257 ? 21.739 37.122 -39.301 1.00 46.53 257 PRO A N 1
ATOM 2082 C CA . PRO A 1 257 ? 22.266 38.398 -39.714 1.00 46.53 257 PRO A CA 1
ATOM 2083 C C . PRO A 1 257 ? 21.597 39.454 -38.836 1.00 46.53 257 PRO A C 1
ATOM 2085 O O . PRO A 1 257 ? 20.371 39.567 -38.781 1.00 46.53 257 PRO A O 1
ATOM 2088 N N . LEU A 1 258 ? 22.420 40.255 -38.165 1.00 49.66 258 LEU A N 1
ATOM 2089 C CA . LEU A 1 258 ? 22.065 41.584 -37.674 1.00 49.66 258 LEU A CA 1
ATOM 2090 C C . LEU A 1 258 ? 21.680 42.457 -38.887 1.00 49.66 258 LEU A C 1
ATOM 2092 O O . LEU A 1 258 ? 22.413 43.360 -39.273 1.00 49.66 258 LEU A O 1
ATOM 2096 N N . SER A 1 259 ? 20.566 42.149 -39.556 1.00 42.47 259 SER A N 1
ATOM 2097 C CA . SER A 1 259 ? 20.093 42.857 -40.743 1.00 42.47 259 SER A CA 1
ATOM 2098 C C . SER A 1 259 ? 18.909 43.738 -40.375 1.00 42.47 259 SER A C 1
ATOM 2100 O O . SER A 1 259 ? 17.744 43.443 -40.631 1.00 42.47 259 SER A O 1
ATOM 2102 N N . ASN A 1 260 ? 19.250 44.872 -39.764 1.00 47.28 260 ASN A N 1
ATOM 2103 C CA . ASN A 1 260 ? 18.521 46.113 -39.980 1.00 47.28 260 ASN A CA 1
ATOM 2104 C C . ASN A 1 260 ? 18.737 46.513 -41.447 1.00 47.28 260 ASN A C 1
ATOM 2106 O O . ASN A 1 260 ? 19.744 47.136 -41.777 1.00 47.28 260 ASN A O 1
ATOM 2110 N N . GLY A 1 261 ? 17.822 46.144 -42.341 1.00 45.19 261 GLY A N 1
ATOM 2111 C CA . GLY A 1 261 ? 17.995 46.431 -43.762 1.00 45.19 261 GLY A CA 1
ATOM 2112 C C . GLY A 1 261 ? 16.703 46.327 -44.552 1.00 45.19 261 GLY A C 1
ATOM 2113 O O . GLY A 1 261 ? 16.391 45.286 -45.112 1.00 45.19 261 GLY A O 1
ATOM 2114 N N . ARG A 1 262 ? 15.964 47.438 -44.605 1.00 48.72 262 ARG A N 1
ATOM 2115 C CA . ARG A 1 262 ? 14.904 47.699 -45.588 1.00 48.72 262 ARG A CA 1
ATOM 2116 C C . ARG A 1 262 ? 15.418 47.422 -47.011 1.00 48.72 262 ARG A C 1
ATOM 2118 O O . ARG A 1 262 ? 16.441 47.985 -47.390 1.00 48.72 262 ARG A O 1
ATOM 2125 N N . GLY A 1 263 ? 14.681 46.649 -47.808 1.00 42.94 263 GLY A N 1
ATOM 2126 C CA . GLY A 1 263 ? 14.949 46.471 -49.237 1.00 42.94 263 GLY A CA 1
ATOM 2127 C C . GLY A 1 263 ? 13.824 45.717 -49.949 1.00 42.94 263 GLY A C 1
ATOM 2128 O O . GLY A 1 263 ? 13.409 44.659 -49.492 1.00 42.94 263 GLY A O 1
ATOM 2129 N N . ASP A 1 264 ? 13.324 46.324 -51.023 1.00 40.69 264 ASP A N 1
ATOM 2130 C CA . ASP A 1 264 ? 12.105 46.033 -51.789 1.00 40.69 264 ASP A CA 1
ATOM 2131 C C . ASP A 1 264 ? 12.016 44.660 -52.497 1.00 40.69 264 ASP A C 1
ATOM 2133 O O . ASP A 1 264 ? 13.038 44.053 -52.826 1.00 40.69 264 ASP A O 1
ATOM 2137 N N . PRO A 1 265 ? 10.788 44.200 -52.834 1.00 55.00 265 PRO A N 1
ATOM 2138 C CA . PRO A 1 265 ? 10.539 42.943 -53.526 1.00 55.00 265 PRO A CA 1
ATOM 2139 C C . PRO A 1 265 ? 10.512 43.134 -55.050 1.00 55.00 265 PRO A C 1
ATOM 2141 O O . PRO A 1 265 ? 9.666 43.851 -55.584 1.00 55.00 265 PRO A O 1
ATOM 2144 N N . SER A 1 266 ? 11.362 42.418 -55.789 1.00 48.59 266 SER A N 1
ATOM 2145 C CA . SER A 1 266 ? 11.128 42.224 -57.224 1.00 48.59 266 SER A CA 1
ATOM 2146 C C . SER A 1 266 ? 11.513 40.828 -57.723 1.00 48.59 266 SER A C 1
ATOM 2148 O O . SER A 1 266 ? 12.636 40.360 -57.585 1.00 48.59 266 SER A O 1
ATOM 2150 N N . SER A 1 267 ? 10.498 40.193 -58.319 1.00 49.84 267 SER A N 1
ATOM 2151 C CA . SER A 1 267 ? 10.535 39.203 -59.403 1.00 49.84 267 SER A CA 1
ATOM 2152 C C . SER A 1 267 ? 11.363 37.920 -59.244 1.00 49.84 267 SER A C 1
ATOM 2154 O O . SER A 1 267 ? 12.523 37.854 -59.634 1.00 49.84 267 SER A O 1
ATOM 2156 N N . SER A 1 268 ? 10.680 36.827 -58.900 1.00 44.28 268 SER A N 1
ATOM 2157 C CA . SER A 1 268 ? 10.787 35.575 -59.667 1.00 44.28 268 SER A CA 1
ATOM 2158 C C . SER A 1 268 ? 9.520 34.735 -59.477 1.00 44.28 268 SER A C 1
ATOM 2160 O O . SER A 1 268 ? 9.136 34.329 -58.384 1.00 44.28 268 SER A O 1
ATOM 2162 N N . SER A 1 269 ? 8.796 34.565 -60.575 1.00 52.12 269 SER A N 1
ATOM 2163 C CA . SER A 1 269 ? 7.493 33.924 -60.659 1.00 52.12 269 SER A CA 1
ATOM 2164 C C . SER A 1 269 ? 7.639 32.519 -61.242 1.00 52.12 269 SER A C 1
ATOM 2166 O O . SER A 1 269 ? 7.490 32.375 -62.448 1.00 52.12 269 SER A O 1
ATOM 2168 N N . SER A 1 270 ? 7.907 31.496 -60.420 1.00 46.91 270 SER A N 1
ATOM 2169 C CA . SER A 1 270 ? 7.625 30.085 -60.769 1.00 46.91 270 SER A CA 1
ATOM 2170 C C . SER A 1 270 ? 7.921 29.100 -59.619 1.00 46.91 270 SER A C 1
ATOM 2172 O O . SER A 1 270 ? 8.940 28.426 -59.662 1.00 46.91 270 SER A O 1
ATOM 2174 N N . SER A 1 271 ? 7.045 28.994 -58.608 1.00 49.94 271 SER A N 1
ATOM 2175 C CA . SER A 1 271 ? 6.813 27.751 -57.814 1.00 49.94 271 SER A CA 1
ATOM 2176 C C . SER A 1 271 ? 5.870 27.991 -56.618 1.00 49.94 271 SER A C 1
ATOM 2178 O O . SER A 1 271 ? 6.182 27.724 -55.460 1.00 49.94 271 SER A O 1
ATOM 2180 N N . LYS A 1 272 ? 4.655 28.507 -56.856 1.00 56.31 272 LYS A N 1
ATOM 2181 C CA . LYS A 1 272 ? 3.698 28.756 -55.755 1.00 56.31 272 LYS A CA 1
ATOM 2182 C C . LYS A 1 272 ? 3.295 27.486 -54.979 1.00 56.31 272 LYS A C 1
ATOM 2184 O O . LYS A 1 272 ? 2.927 27.609 -53.816 1.00 56.31 272 LYS A O 1
ATOM 2189 N N . HIS A 1 273 ? 3.406 26.300 -55.583 1.00 60.31 273 HIS A N 1
ATOM 2190 C CA . HIS A 1 273 ? 2.997 25.035 -54.963 1.00 60.31 273 HIS A CA 1
ATOM 2191 C C . HIS A 1 273 ? 4.022 24.466 -53.959 1.00 60.31 273 HIS A C 1
ATOM 2193 O O . HIS A 1 273 ? 3.625 23.828 -52.986 1.00 60.31 273 HIS A O 1
ATOM 2199 N N . ASP A 1 274 ? 5.319 24.751 -54.126 1.00 63.19 274 ASP A N 1
ATOM 2200 C CA . ASP A 1 274 ? 6.351 24.304 -53.171 1.00 63.19 274 ASP A CA 1
ATOM 2201 C C . ASP A 1 274 ? 6.272 25.086 -51.860 1.00 63.19 274 ASP A C 1
ATOM 2203 O O . ASP A 1 274 ? 6.373 24.530 -50.771 1.00 63.19 274 ASP A O 1
ATOM 2207 N N . SER A 1 275 ? 5.980 26.387 -51.946 1.00 73.88 275 SER A N 1
ATOM 2208 C CA . SER A 1 275 ? 5.914 27.244 -50.759 1.00 73.88 275 SER A CA 1
ATOM 2209 C C . SER A 1 275 ? 4.807 26.841 -49.774 1.00 73.88 275 SER A C 1
ATOM 2211 O O . SER A 1 275 ? 4.948 27.062 -48.572 1.00 73.88 275 SER A O 1
ATOM 2213 N N . SER A 1 276 ? 3.710 26.244 -50.254 1.00 79.12 276 SER A N 1
ATOM 2214 C CA . SER A 1 276 ? 2.647 25.717 -49.392 1.00 79.12 276 SER A CA 1
ATOM 2215 C C . SER A 1 276 ? 3.016 24.376 -48.763 1.00 79.12 276 SER A C 1
ATOM 2217 O O . SER A 1 276 ? 2.720 24.184 -47.585 1.00 79.12 276 SER A O 1
ATOM 2219 N N . ALA A 1 277 ? 3.696 23.492 -49.500 1.00 80.38 277 ALA A N 1
ATOM 2220 C CA . ALA A 1 277 ? 4.158 22.207 -48.977 1.00 80.38 277 ALA A CA 1
ATOM 2221 C C . ALA A 1 277 ? 5.205 22.410 -47.871 1.00 80.38 277 ALA A C 1
ATOM 2223 O O . ALA A 1 277 ? 5.039 21.899 -46.767 1.00 80.38 277 ALA A O 1
ATOM 2224 N N . SER A 1 278 ? 6.194 23.283 -48.097 1.00 80.69 278 SER A N 1
ATOM 2225 C CA . SER A 1 278 ? 7.186 23.619 -47.069 1.00 80.69 278 SER A CA 1
ATOM 2226 C C . SER A 1 278 ? 6.557 24.281 -45.838 1.00 80.69 278 SER A C 1
ATOM 2228 O O . SER A 1 278 ? 7.011 24.064 -44.721 1.00 80.69 278 SER A O 1
ATOM 2230 N N . ARG A 1 279 ? 5.485 25.075 -45.992 1.00 85.38 279 ARG A N 1
ATOM 2231 C CA . ARG A 1 279 ? 4.767 25.647 -44.836 1.00 85.38 279 ARG A CA 1
ATOM 2232 C C . ARG A 1 279 ? 4.060 24.578 -44.008 1.00 85.38 279 ARG A C 1
ATOM 2234 O O . ARG A 1 279 ? 4.100 24.675 -42.786 1.00 85.38 279 ARG A O 1
ATOM 2241 N N . GLN A 1 280 ? 3.441 23.589 -44.655 1.00 87.50 280 GLN A N 1
ATOM 2242 C CA . GLN A 1 280 ? 2.797 22.467 -43.966 1.00 87.50 280 GLN A CA 1
ATOM 2243 C C . GLN A 1 280 ? 3.823 21.588 -43.241 1.00 87.50 280 GLN A C 1
ATOM 2245 O O . GLN A 1 280 ? 3.622 21.247 -42.075 1.00 87.50 280 GLN A O 1
ATOM 2250 N N . GLU A 1 281 ? 4.960 21.310 -43.877 1.00 87.06 281 GLU A N 1
ATOM 2251 C CA . GLU A 1 281 ? 6.068 20.575 -43.265 1.00 87.06 281 GLU A CA 1
ATOM 2252 C C . GLU A 1 281 ? 6.645 21.324 -42.053 1.00 87.06 281 GLU A C 1
ATOM 2254 O O . GLU A 1 281 ? 6.792 20.744 -40.980 1.00 87.06 281 GLU A O 1
ATOM 2259 N N . ILE A 1 282 ? 6.860 22.641 -42.162 1.00 88.19 282 ILE A N 1
ATOM 2260 C CA . ILE A 1 282 ? 7.304 23.477 -41.035 1.00 88.19 282 ILE A CA 1
ATOM 2261 C C . ILE A 1 282 ? 6.278 23.461 -39.894 1.00 88.19 282 ILE A C 1
ATOM 2263 O O . ILE A 1 282 ? 6.665 23.406 -38.726 1.00 88.19 282 ILE A O 1
ATOM 2267 N N . THR A 1 283 ? 4.973 23.497 -40.191 1.00 92.00 283 THR A N 1
ATOM 2268 C CA . THR A 1 283 ? 3.950 23.376 -39.141 1.00 92.00 283 THR A CA 1
ATOM 2269 C C . THR A 1 283 ? 3.939 21.994 -38.488 1.00 92.00 283 THR A C 1
ATOM 2271 O O . THR A 1 283 ? 3.789 21.926 -37.270 1.00 92.00 283 THR A O 1
ATOM 2274 N N . GLY A 1 284 ? 4.168 20.919 -39.251 1.00 90.62 284 GLY A N 1
ATOM 2275 C CA . GLY A 1 284 ? 4.288 19.558 -38.720 1.00 90.62 284 GLY A CA 1
ATOM 2276 C C . GLY A 1 284 ? 5.516 19.396 -37.825 1.00 90.62 284 GLY A C 1
ATOM 2277 O O . GLY A 1 284 ? 5.397 18.959 -36.684 1.00 90.62 284 GLY A O 1
ATOM 2278 N N . LEU A 1 285 ? 6.681 19.866 -38.279 1.00 91.06 285 LEU A N 1
ATOM 2279 C CA . LEU A 1 285 ? 7.908 19.883 -37.478 1.00 91.06 285 LEU A CA 1
ATOM 2280 C C . LEU A 1 285 ? 7.745 20.716 -36.203 1.00 91.06 285 LEU A C 1
ATOM 2282 O O . LEU A 1 285 ? 8.240 20.328 -35.148 1.00 91.06 285 LEU A O 1
ATOM 2286 N N . LYS A 1 286 ? 7.014 21.836 -36.261 1.00 92.06 286 LYS A N 1
ATOM 2287 C CA . LYS A 1 286 ? 6.711 22.641 -35.072 1.00 92.06 286 LYS A CA 1
ATOM 2288 C C . LYS A 1 286 ? 5.852 21.874 -34.062 1.00 92.06 286 LYS A C 1
ATOM 2290 O O . LYS A 1 286 ? 6.108 22.003 -32.868 1.00 92.06 286 LYS A O 1
ATOM 2295 N N . HIS A 1 287 ? 4.875 21.089 -34.521 1.00 89.88 287 HIS A N 1
ATOM 2296 C CA . HIS A 1 287 ? 4.064 20.238 -33.648 1.00 89.88 287 HIS A CA 1
ATOM 2297 C C . HIS A 1 287 ? 4.913 19.152 -32.984 1.00 89.88 287 HIS A C 1
ATOM 2299 O O . HIS A 1 287 ? 4.895 19.043 -31.765 1.00 89.88 287 HIS A O 1
ATOM 2305 N N . ILE A 1 288 ? 5.743 18.448 -33.762 1.00 93.25 288 ILE A N 1
ATOM 2306 C CA . ILE A 1 288 ? 6.648 17.409 -33.245 1.00 93.25 288 ILE A CA 1
ATOM 2307 C C . ILE A 1 288 ? 7.613 17.999 -32.209 1.00 93.25 288 ILE A C 1
ATOM 2309 O O . ILE A 1 288 ? 7.794 17.435 -31.137 1.00 93.25 288 ILE A O 1
ATOM 2313 N N . VAL A 1 289 ? 8.210 19.165 -32.479 1.00 93.69 289 VAL A N 1
ATOM 2314 C CA . VAL A 1 289 ? 9.088 19.840 -31.506 1.00 93.69 289 VAL A CA 1
ATOM 2315 C C . VAL A 1 289 ? 8.320 20.231 -30.242 1.00 93.69 289 VAL A C 1
ATOM 2317 O O . VAL A 1 289 ? 8.860 20.103 -29.146 1.00 93.69 289 VAL A O 1
ATOM 2320 N N . GLN A 1 290 ? 7.076 20.695 -30.369 1.00 95.00 290 GLN A N 1
ATOM 2321 C CA . GLN A 1 290 ? 6.239 21.047 -29.223 1.00 95.00 290 GLN A CA 1
ATOM 2322 C C . GLN A 1 290 ? 5.849 19.814 -28.392 1.00 95.00 290 GLN A C 1
ATOM 2324 O O . GLN A 1 290 ? 5.870 19.887 -27.163 1.00 95.00 290 GLN A O 1
ATOM 2329 N N . GLU A 1 291 ? 5.534 18.689 -29.033 1.00 89.00 291 GLU A N 1
ATOM 2330 C CA . GLU A 1 291 ? 5.272 17.409 -28.365 1.00 89.00 291 GLU A CA 1
ATOM 2331 C C . GLU A 1 291 ? 6.522 16.889 -27.662 1.00 89.00 291 GLU A C 1
ATOM 2333 O O . GLU A 1 291 ? 6.480 16.661 -26.459 1.00 89.00 291 GLU A O 1
ATOM 2338 N N . LEU A 1 292 ? 7.673 16.859 -28.337 1.00 89.50 292 LEU A N 1
ATOM 2339 C CA . LEU A 1 292 ? 8.941 16.465 -27.718 1.00 89.50 292 LEU A CA 1
ATOM 2340 C C . LEU A 1 292 ? 9.323 17.370 -26.536 1.00 89.50 292 LEU A C 1
ATOM 2342 O O . LEU A 1 292 ? 9.879 16.898 -25.546 1.00 89.50 292 LEU A O 1
ATOM 2346 N N . GLN A 1 293 ? 9.025 18.671 -26.602 1.00 92.25 293 GLN A N 1
ATOM 2347 C CA . GLN A 1 293 ? 9.215 19.583 -25.469 1.00 92.25 293 GLN A CA 1
ATOM 2348 C C . GLN A 1 293 ? 8.284 19.248 -24.300 1.00 92.25 293 GLN A C 1
ATOM 2350 O O . GLN A 1 293 ? 8.716 19.289 -23.147 1.00 92.25 293 GLN A O 1
ATOM 2355 N N . LYS A 1 294 ? 7.023 18.911 -24.583 1.00 92.75 294 LYS A N 1
ATOM 2356 C CA . LYS A 1 294 ? 6.048 18.489 -23.573 1.00 92.75 294 LYS A CA 1
ATOM 2357 C C . LYS A 1 294 ? 6.457 17.162 -22.929 1.00 92.75 294 LYS A C 1
ATOM 2359 O O . LYS A 1 294 ? 6.428 17.066 -21.704 1.00 92.75 294 LYS A O 1
ATOM 2364 N N . ASP A 1 295 ? 6.908 16.196 -23.721 1.00 88.81 295 ASP A N 1
ATOM 2365 C CA . ASP A 1 295 ? 7.357 14.887 -23.243 1.00 88.81 295 ASP A CA 1
ATOM 2366 C C . ASP A 1 295 ? 8.626 15.010 -22.400 1.00 88.81 295 ASP A C 1
ATOM 2368 O O . ASP A 1 295 ? 8.721 14.421 -21.327 1.00 88.81 295 ASP A O 1
ATOM 2372 N N . ASN A 1 296 ? 9.573 15.860 -22.806 1.00 88.06 296 ASN A N 1
ATOM 2373 C CA . ASN A 1 296 ? 10.769 16.137 -22.011 1.00 88.06 296 ASN A CA 1
ATOM 2374 C C . ASN A 1 296 ? 10.406 16.761 -20.649 1.00 88.06 296 ASN A C 1
ATOM 2376 O O . ASN A 1 296 ? 10.922 16.343 -19.613 1.00 88.06 296 ASN A O 1
ATOM 2380 N N . LEU A 1 297 ? 9.448 17.696 -20.612 1.00 88.62 297 LEU A N 1
ATOM 2381 C CA . LEU A 1 297 ? 8.934 18.241 -19.349 1.00 88.62 297 LEU A CA 1
ATOM 2382 C C . LEU A 1 297 ? 8.257 17.170 -18.480 1.00 88.62 297 LEU A C 1
ATOM 2384 O O . LEU A 1 297 ? 8.489 17.148 -17.269 1.00 88.62 297 LEU A O 1
ATOM 2388 N N . ALA A 1 298 ? 7.468 16.274 -19.079 1.00 83.06 298 ALA A N 1
ATOM 2389 C CA . ALA A 1 298 ? 6.824 15.170 -18.370 1.00 83.06 298 ALA A CA 1
ATOM 2390 C C . ALA A 1 298 ? 7.857 14.197 -17.774 1.00 83.06 298 ALA A C 1
ATOM 2392 O O . ALA A 1 298 ? 7.782 13.875 -16.589 1.00 83.06 298 ALA A O 1
ATOM 2393 N N . ILE A 1 299 ? 8.880 13.816 -18.544 1.00 87.38 299 ILE A N 1
ATOM 2394 C CA . ILE A 1 299 ? 9.983 12.955 -18.091 1.00 87.38 299 ILE A CA 1
ATOM 2395 C C . ILE A 1 299 ? 10.779 13.625 -16.962 1.00 87.38 299 ILE A C 1
ATOM 2397 O O . ILE A 1 299 ? 11.147 12.974 -15.983 1.00 87.38 299 ILE A O 1
ATOM 2401 N N . VAL A 1 300 ? 11.036 14.934 -17.043 1.00 87.56 300 VAL A N 1
ATOM 2402 C CA . VAL A 1 300 ? 11.703 15.683 -15.962 1.00 87.56 300 VAL A CA 1
ATOM 2403 C C . VAL A 1 300 ? 10.850 15.695 -14.692 1.00 87.56 300 VAL A C 1
ATOM 2405 O O . VAL A 1 300 ? 11.385 15.563 -13.591 1.00 87.56 300 VAL A O 1
ATOM 2408 N N . GLN A 1 301 ? 9.531 15.841 -14.816 1.00 85.38 301 GLN A N 1
ATOM 2409 C CA . GLN A 1 301 ? 8.623 15.781 -13.673 1.00 85.38 301 GLN A CA 1
ATOM 2410 C C . GLN A 1 301 ? 8.578 14.375 -13.060 1.00 85.38 301 GLN A C 1
ATOM 2412 O O . GLN A 1 301 ? 8.681 14.253 -11.841 1.00 85.38 301 GLN A O 1
ATOM 2417 N N . GLN A 1 302 ? 8.515 13.326 -13.881 1.00 87.62 302 GLN A N 1
ATOM 2418 C CA . GLN A 1 302 ? 8.562 11.936 -13.426 1.00 87.62 302 GLN A CA 1
ATOM 2419 C C . GLN A 1 302 ? 9.872 11.626 -12.691 1.00 87.62 302 GLN A C 1
ATOM 2421 O O . GLN A 1 302 ? 9.845 11.079 -11.592 1.00 87.62 302 GLN A O 1
ATOM 2426 N N . ASN A 1 303 ? 11.017 12.061 -13.226 1.00 75.31 303 ASN A N 1
ATOM 2427 C CA . ASN A 1 303 ? 12.309 11.915 -12.551 1.00 75.31 303 ASN A CA 1
ATOM 2428 C C . ASN A 1 303 ? 12.342 12.618 -11.187 1.00 75.31 303 ASN A C 1
ATOM 2430 O O . ASN A 1 303 ? 12.915 12.088 -10.236 1.00 75.31 303 ASN A O 1
ATOM 2434 N N . LYS A 1 304 ? 11.711 13.793 -11.050 1.00 86.81 304 LYS A N 1
ATOM 2435 C CA . LYS A 1 304 ? 11.602 14.480 -9.751 1.00 86.81 304 LYS A CA 1
ATOM 2436 C C . LYS A 1 304 ? 10.774 13.684 -8.745 1.00 86.81 304 LYS A C 1
ATOM 2438 O O . LYS A 1 304 ? 11.170 13.619 -7.584 1.00 86.81 304 LYS A O 1
ATOM 2443 N N . VAL A 1 305 ? 9.666 13.081 -9.181 1.00 77.94 305 VAL A N 1
ATOM 2444 C CA . VAL A 1 305 ? 8.828 12.222 -8.329 1.00 77.94 305 VAL A CA 1
ATOM 2445 C C . VAL A 1 305 ? 9.616 10.992 -7.879 1.00 77.94 305 VAL A C 1
ATOM 2447 O O . VAL A 1 305 ? 9.751 10.783 -6.678 1.00 77.94 305 VAL A O 1
ATOM 2450 N N . LEU A 1 306 ? 10.251 10.273 -8.809 1.00 78.44 306 LEU A N 1
ATOM 2451 C CA . LEU A 1 306 ? 11.082 9.102 -8.493 1.00 78.44 306 LEU A CA 1
ATOM 2452 C C . LEU A 1 306 ? 12.263 9.447 -7.571 1.00 78.44 306 LEU A C 1
ATOM 2454 O O . LEU A 1 306 ? 12.645 8.659 -6.709 1.00 78.44 306 LEU A O 1
ATOM 2458 N N . THR A 1 307 ? 12.849 10.639 -7.712 1.00 83.75 307 THR A N 1
ATOM 2459 C CA . THR A 1 307 ? 13.921 11.104 -6.814 1.00 83.75 307 THR A CA 1
ATOM 2460 C C . THR A 1 307 ? 13.395 11.375 -5.400 1.00 83.75 307 THR A C 1
ATOM 2462 O O . THR A 1 307 ? 14.071 11.066 -4.419 1.00 83.75 307 THR A O 1
ATOM 2465 N N . ALA A 1 308 ? 12.196 11.953 -5.276 1.00 82.06 308 ALA A N 1
ATOM 2466 C CA . ALA A 1 308 ? 11.557 12.195 -3.984 1.00 82.06 308 ALA A CA 1
ATOM 2467 C C . ALA A 1 308 ? 11.157 10.881 -3.292 1.00 82.06 308 ALA A C 1
ATOM 2469 O O . ALA A 1 308 ? 11.394 10.733 -2.095 1.00 82.06 308 ALA A O 1
ATOM 2470 N N . GLU A 1 309 ? 10.631 9.921 -4.052 1.00 81.81 309 GLU A N 1
ATOM 2471 C CA . GLU A 1 309 ? 10.289 8.576 -3.581 1.00 81.81 309 GLU A CA 1
ATOM 2472 C C . GLU A 1 309 ? 11.526 7.820 -3.077 1.00 81.81 309 GLU A C 1
ATOM 2474 O O . GLU A 1 309 ? 11.540 7.360 -1.938 1.00 81.81 309 GLU A O 1
ATOM 2479 N N . ASN A 1 310 ? 12.620 7.800 -3.849 1.00 75.81 310 ASN A N 1
ATOM 2480 C CA . ASN A 1 310 ? 13.888 7.211 -3.402 1.00 75.81 310 ASN A CA 1
ATOM 2481 C C . ASN A 1 310 ? 14.394 7.840 -2.096 1.00 75.81 310 ASN A C 1
ATOM 2483 O O . ASN A 1 310 ? 14.889 7.142 -1.213 1.00 75.81 310 ASN A O 1
ATOM 2487 N N . LYS A 1 311 ? 14.261 9.163 -1.943 1.00 83.75 311 LYS A N 1
ATOM 2488 C CA . LYS A 1 311 ? 14.651 9.852 -0.707 1.00 83.75 311 LYS A CA 1
ATOM 2489 C C . LYS A 1 311 ? 13.781 9.437 0.484 1.00 83.75 311 LYS A C 1
ATOM 2491 O O . LYS A 1 311 ? 14.308 9.289 1.586 1.00 83.75 311 LYS A O 1
ATOM 2496 N N . LEU A 1 312 ? 12.477 9.261 0.273 1.00 81.50 312 LEU A N 1
ATOM 2497 C CA . LEU A 1 312 ? 11.551 8.795 1.304 1.00 81.50 312 LEU A CA 1
ATOM 2498 C C . LEU A 1 312 ? 11.892 7.360 1.732 1.00 81.50 312 LEU A C 1
ATOM 2500 O O . LEU A 1 312 ? 12.093 7.128 2.923 1.00 81.50 312 LEU A O 1
ATOM 2504 N N . LEU A 1 313 ? 12.065 6.445 0.774 1.00 75.56 313 LEU A N 1
ATOM 2505 C CA . LEU A 1 313 ? 12.449 5.055 1.043 1.00 75.56 313 LEU A CA 1
ATOM 2506 C C . LEU A 1 313 ? 13.775 4.972 1.809 1.00 75.56 313 LEU A C 1
ATOM 2508 O O . LEU A 1 313 ? 13.881 4.245 2.793 1.00 75.56 313 LEU A O 1
ATOM 2512 N N . LEU A 1 314 ? 14.777 5.775 1.437 1.00 75.38 314 LEU A N 1
ATOM 2513 C CA . LEU A 1 314 ? 16.033 5.845 2.189 1.00 75.38 314 LEU A CA 1
ATOM 2514 C C . LEU A 1 314 ? 15.809 6.277 3.646 1.00 75.38 314 LEU A C 1
ATOM 2516 O O . LEU A 1 314 ? 16.350 5.638 4.548 1.00 75.38 314 LEU A O 1
ATOM 2520 N N . SER A 1 315 ? 14.977 7.294 3.893 1.00 82.69 315 SER A N 1
ATOM 2521 C CA . SER A 1 315 ? 14.670 7.736 5.261 1.00 82.69 315 SER A CA 1
ATOM 2522 C C . SER A 1 315 ? 13.914 6.684 6.081 1.00 82.69 315 SER A C 1
ATOM 2524 O O . SER A 1 315 ? 14.154 6.543 7.279 1.00 82.69 315 SER A O 1
ATOM 2526 N N . GLU A 1 316 ? 13.054 5.891 5.441 1.00 76.19 316 GLU A N 1
ATOM 2527 C CA . GLU A 1 316 ? 12.358 4.779 6.084 1.00 76.19 316 GLU A CA 1
ATOM 2528 C C . GLU A 1 316 ? 13.323 3.637 6.428 1.00 76.19 316 GLU A C 1
ATOM 2530 O O . GLU A 1 316 ? 13.305 3.139 7.554 1.00 76.19 316 GLU A O 1
ATOM 2535 N N . THR A 1 317 ? 14.245 3.283 5.523 1.00 76.06 317 THR A N 1
ATOM 2536 C CA . THR A 1 317 ? 15.281 2.276 5.821 1.00 76.06 317 THR A CA 1
ATOM 2537 C C . THR A 1 317 ? 16.203 2.710 6.960 1.00 76.06 317 THR A C 1
ATOM 2539 O O . THR A 1 317 ? 16.623 1.880 7.764 1.00 76.06 317 THR A O 1
ATOM 2542 N N . GLU A 1 318 ? 16.526 4.002 7.059 1.00 80.75 318 GLU A N 1
ATOM 2543 C CA . GLU A 1 318 ? 17.326 4.542 8.159 1.00 80.75 318 GLU A CA 1
ATOM 2544 C C . GLU A 1 318 ? 16.570 4.460 9.488 1.00 80.75 318 GLU A C 1
ATOM 2546 O O . GLU A 1 318 ? 17.121 3.967 10.474 1.00 80.75 318 GLU A O 1
ATOM 2551 N N . LYS A 1 319 ? 15.281 4.812 9.486 1.00 80.94 319 LYS A N 1
ATOM 2552 C CA . LYS A 1 319 ? 14.404 4.681 10.651 1.00 80.94 319 LYS A CA 1
ATOM 2553 C C . LYS A 1 319 ? 14.264 3.226 11.116 1.00 80.94 319 LYS A C 1
ATOM 2555 O O . LYS A 1 319 ? 14.384 2.960 12.307 1.00 80.94 319 LYS A O 1
ATOM 2560 N N . LEU A 1 320 ? 14.088 2.270 10.202 1.00 74.12 320 LEU A N 1
ATOM 2561 C CA . LEU A 1 320 ? 14.044 0.842 10.548 1.00 74.12 320 LEU A CA 1
ATOM 2562 C C . LEU A 1 320 ? 15.372 0.358 11.152 1.00 74.12 320 LEU A C 1
ATOM 2564 O O . LEU A 1 320 ? 15.367 -0.399 12.119 1.00 74.12 320 LEU A O 1
ATOM 2568 N N . ARG A 1 321 ? 16.523 0.833 10.652 1.00 79.25 321 ARG A N 1
ATOM 2569 C CA . ARG A 1 321 ? 17.835 0.542 11.264 1.00 79.25 321 ARG A CA 1
ATOM 2570 C C . ARG A 1 321 ? 17.985 1.149 12.661 1.00 79.25 321 ARG A C 1
ATOM 2572 O O . ARG A 1 321 ? 18.703 0.595 13.490 1.00 79.25 321 ARG A O 1
ATOM 2579 N N . GLU A 1 322 ? 17.384 2.303 12.930 1.00 79.94 322 GLU A N 1
ATOM 2580 C CA . GLU A 1 322 ? 17.338 2.884 14.279 1.00 79.94 322 GLU A CA 1
ATOM 2581 C C . GLU A 1 322 ? 16.419 2.091 15.214 1.00 79.94 322 GLU A C 1
ATOM 2583 O O . GLU A 1 322 ? 16.796 1.836 16.355 1.00 79.94 322 GLU A O 1
ATOM 2588 N N . GLU A 1 323 ? 15.255 1.647 14.736 1.00 75.75 323 GLU A N 1
ATOM 2589 C CA . GLU A 1 323 ? 14.328 0.813 15.509 1.00 75.75 323 GLU A CA 1
ATOM 2590 C C . GLU A 1 323 ? 14.945 -0.552 15.852 1.00 75.75 323 GLU A C 1
ATOM 2592 O O . GLU A 1 323 ? 14.860 -0.974 17.004 1.00 75.75 323 GLU A O 1
ATOM 2597 N N . ILE A 1 324 ? 15.641 -1.197 14.905 1.00 76.50 324 ILE A N 1
ATOM 2598 C CA . ILE A 1 324 ? 16.398 -2.436 15.156 1.00 76.50 324 ILE A CA 1
ATOM 2599 C C . ILE A 1 324 ? 17.465 -2.204 16.228 1.00 76.50 324 ILE A C 1
ATOM 2601 O O . ILE A 1 324 ? 17.469 -2.921 17.223 1.00 76.50 324 ILE A O 1
ATOM 2605 N N . ARG A 1 325 ? 18.296 -1.159 16.093 1.00 85.94 325 ARG A N 1
ATOM 2606 C CA . ARG A 1 325 ? 19.310 -0.818 17.108 1.00 85.94 325 ARG A CA 1
ATOM 2607 C C . ARG A 1 325 ? 18.695 -0.556 18.480 1.00 85.94 325 ARG A C 1
ATOM 2609 O O . ARG A 1 325 ? 19.206 -1.024 19.487 1.00 85.94 325 ARG A O 1
ATOM 2616 N N . SER A 1 326 ? 17.561 0.143 18.536 1.00 81.75 326 SER A N 1
ATOM 2617 C CA . SER A 1 326 ? 16.866 0.377 19.802 1.00 81.75 326 SER A CA 1
ATOM 2618 C C . SER A 1 326 ? 16.320 -0.916 20.415 1.00 81.75 326 SER A C 1
ATOM 2620 O O . SER A 1 326 ? 16.319 -1.047 21.639 1.00 81.75 326 SER A O 1
ATOM 2622 N N . LEU A 1 327 ? 15.831 -1.859 19.606 1.00 76.94 327 LEU A N 1
ATOM 2623 C CA . LEU A 1 327 ? 15.380 -3.167 20.083 1.00 76.94 327 LEU A CA 1
ATOM 2624 C C . LEU A 1 327 ? 16.549 -4.027 20.567 1.00 76.94 327 LEU A C 1
ATOM 2626 O O . LEU A 1 327 ? 16.414 -4.657 21.613 1.00 76.94 327 LEU A O 1
ATOM 2630 N N . GLU A 1 328 ? 17.679 -4.008 19.860 1.00 80.25 328 GLU A N 1
ATOM 2631 C CA . GLU A 1 328 ? 18.930 -4.651 20.276 1.00 80.25 328 GLU A CA 1
ATOM 2632 C C . GLU A 1 328 ? 19.400 -4.094 21.628 1.00 80.25 328 GLU A C 1
ATOM 2634 O O . GLU A 1 328 ? 19.548 -4.864 22.574 1.00 80.25 328 GLU A O 1
ATOM 2639 N N . ASP A 1 329 ? 19.483 -2.767 21.784 1.00 84.75 329 ASP A N 1
ATOM 2640 C CA . ASP A 1 329 ? 19.845 -2.112 23.051 1.00 84.75 329 ASP A CA 1
ATOM 2641 C C . ASP A 1 329 ? 18.878 -2.478 24.191 1.00 84.75 329 ASP A C 1
ATOM 2643 O O . ASP A 1 329 ? 19.289 -2.719 25.329 1.00 84.75 329 ASP A O 1
ATOM 2647 N N . ASN A 1 330 ? 17.570 -2.520 23.913 1.00 80.12 330 ASN A N 1
ATOM 2648 C CA . ASN A 1 330 ? 16.562 -2.901 24.905 1.00 80.12 330 ASN A CA 1
ATOM 2649 C C . ASN A 1 330 ? 16.687 -4.380 25.299 1.00 80.12 330 ASN A C 1
ATOM 2651 O O . ASN A 1 330 ? 16.506 -4.721 26.470 1.00 80.12 330 ASN A O 1
ATOM 2655 N N . PHE A 1 331 ? 16.992 -5.256 24.340 1.00 81.19 331 PHE A N 1
ATOM 2656 C CA . PHE A 1 331 ? 17.207 -6.678 24.578 1.00 81.19 331 PHE A CA 1
ATOM 2657 C C . PHE A 1 331 ? 18.489 -6.918 25.383 1.00 81.19 331 PHE A C 1
ATOM 2659 O O . PHE A 1 331 ? 18.445 -7.639 26.378 1.00 81.19 331 PHE A O 1
ATOM 2666 N N . GLU A 1 332 ? 19.591 -6.241 25.047 1.00 89.12 332 GLU A N 1
ATOM 2667 C CA . GLU A 1 332 ? 20.831 -6.257 25.831 1.00 89.12 332 GLU A CA 1
ATOM 2668 C C . GLU A 1 332 ? 20.605 -5.745 27.260 1.00 89.12 332 GLU A C 1
ATOM 2670 O O . GLU A 1 332 ? 21.052 -6.362 28.227 1.00 89.12 332 GLU A O 1
ATOM 2675 N N . GLN A 1 333 ? 19.845 -4.658 27.434 1.00 84.12 333 GLN A N 1
ATOM 2676 C CA . GLN A 1 333 ? 19.472 -4.160 28.761 1.00 84.12 333 GLN A CA 1
ATOM 2677 C C . GLN A 1 333 ? 18.601 -5.152 29.542 1.00 84.12 333 GLN A C 1
ATOM 2679 O O . GLN A 1 333 ? 18.753 -5.259 30.763 1.00 84.12 333 GLN A O 1
ATOM 2684 N N . SER A 1 334 ? 17.696 -5.863 28.863 1.00 82.94 334 SER A N 1
ATOM 2685 C CA . SER A 1 334 ? 16.868 -6.909 29.469 1.00 82.94 334 SER A CA 1
ATOM 2686 C C . SER A 1 334 ? 17.719 -8.097 29.918 1.00 82.94 334 SER A C 1
ATOM 2688 O O . SER A 1 334 ? 17.589 -8.527 31.061 1.00 82.94 334 SER A O 1
ATOM 2690 N N . LEU A 1 335 ? 18.646 -8.558 29.073 1.00 84.44 335 LEU A N 1
ATOM 2691 C CA . LEU A 1 335 ? 19.620 -9.606 29.395 1.00 84.44 335 LEU A CA 1
ATOM 2692 C C . LEU A 1 335 ? 20.504 -9.216 30.582 1.00 84.44 335 LEU A C 1
ATOM 2694 O O . LEU A 1 335 ? 20.631 -9.982 31.529 1.00 84.44 335 LEU A O 1
ATOM 2698 N N . LEU A 1 336 ? 21.055 -7.997 30.592 1.00 87.94 336 LEU A N 1
ATOM 2699 C CA . LEU A 1 336 ? 21.858 -7.494 31.713 1.00 87.94 336 LEU A CA 1
ATOM 2700 C C . LEU A 1 336 ? 21.048 -7.373 33.010 1.00 87.94 336 LEU A C 1
ATOM 2702 O O . LEU A 1 336 ? 21.607 -7.461 34.105 1.00 87.94 336 LEU A O 1
ATOM 2706 N N . ARG A 1 337 ? 19.739 -7.112 32.921 1.00 85.38 337 ARG A N 1
ATOM 2707 C CA . ARG A 1 337 ? 18.850 -7.094 34.089 1.00 85.38 337 ARG A CA 1
ATOM 2708 C C . ARG A 1 337 ? 18.626 -8.512 34.611 1.00 85.38 337 ARG A C 1
ATOM 2710 O O . ARG A 1 337 ? 18.812 -8.728 35.805 1.00 85.38 337 ARG A O 1
ATOM 2717 N N . GLU A 1 338 ? 18.294 -9.449 33.731 1.00 81.12 338 GLU A N 1
ATOM 2718 C CA . GLU A 1 338 ? 18.100 -10.862 34.066 1.00 81.12 338 GLU A CA 1
ATOM 2719 C C . GLU A 1 338 ? 19.380 -11.485 34.648 1.00 81.12 338 GLU A C 1
ATOM 2721 O O . GLU A 1 338 ? 19.334 -12.136 35.688 1.00 81.12 338 GLU A O 1
ATOM 2726 N N . GLU A 1 339 ? 20.547 -11.193 34.070 1.00 82.88 339 GLU A N 1
ATOM 2727 C CA . GLU A 1 339 ? 21.846 -11.651 34.576 1.00 82.88 339 GLU A CA 1
ATOM 2728 C C . GLU A 1 339 ? 22.127 -11.133 35.998 1.00 82.88 339 GLU A C 1
ATOM 2730 O O . GLU A 1 339 ? 22.642 -11.864 36.848 1.00 82.88 339 GLU A O 1
ATOM 2735 N N . ARG A 1 340 ? 21.760 -9.881 36.307 1.00 83.50 340 ARG A N 1
ATOM 2736 C CA . ARG A 1 340 ? 21.874 -9.341 37.675 1.00 83.50 340 ARG A CA 1
ATOM 2737 C C . ARG A 1 340 ? 20.915 -10.026 38.643 1.00 83.50 340 ARG A C 1
ATOM 2739 O O . ARG A 1 340 ? 21.295 -10.261 39.788 1.00 83.50 340 ARG A O 1
ATOM 2746 N N . GLU A 1 341 ? 19.696 -10.330 38.208 1.00 80.06 341 GLU A N 1
ATOM 2747 C CA . GLU A 1 341 ? 18.694 -11.020 39.028 1.00 80.06 341 GLU A CA 1
ATOM 2748 C C . GLU A 1 341 ? 19.116 -12.465 39.329 1.00 80.06 341 GLU A C 1
ATOM 2750 O O . GLU A 1 341 ? 19.049 -12.891 40.484 1.00 80.06 341 GLU A O 1
ATOM 2755 N N . LEU A 1 342 ? 19.656 -13.181 38.338 1.00 77.94 342 LEU A N 1
ATOM 2756 C CA . LEU A 1 342 ? 20.201 -14.530 38.513 1.00 77.94 342 LEU A CA 1
ATOM 2757 C C . LEU A 1 342 ? 21.433 -14.546 39.429 1.00 77.94 342 LEU A C 1
ATOM 2759 O O . LEU A 1 342 ? 21.510 -15.383 40.327 1.00 77.94 342 LEU A O 1
ATOM 2763 N N . ASN A 1 343 ? 22.352 -13.584 39.282 1.00 78.19 343 ASN A N 1
ATOM 2764 C CA . ASN A 1 343 ? 23.520 -13.459 40.165 1.00 78.19 343 ASN A CA 1
ATOM 2765 C C . ASN A 1 343 ? 23.146 -13.154 41.629 1.00 78.19 343 ASN A C 1
ATOM 2767 O O . ASN A 1 343 ? 23.886 -13.510 42.545 1.00 78.19 343 ASN A O 1
ATOM 2771 N N . LEU A 1 344 ? 22.010 -12.491 41.871 1.00 74.31 344 LEU A N 1
ATOM 2772 C CA . LEU A 1 344 ? 21.504 -12.222 43.220 1.00 74.31 344 LEU A CA 1
ATOM 2773 C C . LEU A 1 344 ? 20.741 -13.419 43.811 1.00 74.31 344 LEU A C 1
ATOM 2775 O O . LEU A 1 344 ? 20.776 -13.609 45.026 1.00 74.31 344 LEU A O 1
ATOM 2779 N N . GLY A 1 345 ? 20.084 -14.231 42.977 1.00 59.38 345 GLY A N 1
ATOM 2780 C CA . GLY A 1 345 ? 19.263 -15.371 43.402 1.00 59.38 345 GLY A CA 1
ATOM 2781 C C . GLY A 1 345 ? 20.026 -16.491 44.120 1.00 59.38 345 GLY A C 1
ATOM 2782 O O . GLY A 1 345 ? 19.448 -17.164 44.972 1.00 59.38 345 GLY A O 1
ATOM 2783 N N . ASP A 1 346 ? 21.325 -16.649 43.860 1.00 56.19 346 ASP A N 1
ATOM 2784 C CA . ASP A 1 346 ? 22.132 -17.754 44.408 1.00 56.19 346 ASP A CA 1
ATOM 2785 C C . ASP A 1 346 ? 22.651 -17.500 45.846 1.00 56.19 346 ASP A C 1
ATOM 2787 O O . ASP A 1 346 ? 23.192 -18.390 46.498 1.00 56.19 346 ASP A O 1
ATOM 2791 N N . SER A 1 347 ? 22.456 -16.288 46.392 1.00 54.50 347 SER A N 1
ATOM 2792 C CA . SER A 1 347 ? 23.000 -15.869 47.702 1.00 54.50 347 SER A CA 1
ATOM 2793 C C . SER A 1 347 ? 21.949 -15.744 48.828 1.00 54.50 347 SER A C 1
ATOM 2795 O O . SER A 1 347 ? 22.289 -15.446 49.972 1.00 54.50 347 SER A O 1
ATOM 2797 N N . VAL A 1 348 ? 20.659 -15.983 48.544 1.00 53.03 348 VAL A N 1
ATOM 2798 C CA . VAL A 1 348 ? 19.522 -15.572 49.413 1.00 53.03 348 VAL A CA 1
ATOM 2799 C C . VAL A 1 348 ? 18.919 -16.724 50.249 1.00 53.03 348 VAL A C 1
ATOM 2801 O O . VAL A 1 348 ? 17.891 -16.579 50.901 1.00 53.03 348 VAL A O 1
ATOM 2804 N N . LEU A 1 349 ? 19.570 -17.889 50.338 1.00 53.03 349 LEU A N 1
ATOM 2805 C CA . LEU A 1 349 ? 19.082 -18.999 51.185 1.00 53.03 349 LEU A CA 1
ATOM 2806 C C . LEU A 1 349 ? 19.461 -18.890 52.681 1.00 53.03 349 LEU A C 1
ATOM 2808 O O . LEU A 1 349 ? 19.405 -19.884 53.406 1.00 53.03 349 LEU A O 1
ATOM 2812 N N . SER A 1 350 ? 19.794 -17.699 53.191 1.00 52.62 350 SER A N 1
ATOM 2813 C CA . SER A 1 350 ? 20.156 -17.488 54.603 1.00 52.62 350 SER A CA 1
ATOM 2814 C C . SER A 1 350 ? 19.121 -16.642 55.356 1.00 52.62 350 SER A C 1
ATOM 2816 O O . SER A 1 350 ? 19.326 -15.455 55.553 1.00 52.62 350 SER A O 1
ATOM 2818 N N . SER A 1 351 ? 18.015 -17.278 55.778 1.00 49.75 351 SER A N 1
ATOM 2819 C CA . SER A 1 351 ? 17.126 -17.076 56.959 1.00 49.75 351 SER A CA 1
ATOM 2820 C C . SER A 1 351 ? 16.916 -15.691 57.644 1.00 49.75 351 SER A C 1
ATOM 2822 O O . SER A 1 351 ? 16.222 -15.632 58.661 1.00 49.75 351 SER A O 1
ATOM 2824 N N . SER A 1 352 ? 17.429 -14.567 57.145 1.00 53.72 352 SER A N 1
ATOM 2825 C CA . SER A 1 352 ? 17.368 -13.230 57.767 1.00 53.72 352 SER A CA 1
ATOM 2826 C C . SER A 1 352 ? 16.562 -12.214 56.925 1.00 53.72 352 SER A C 1
ATOM 2828 O O . SER A 1 352 ? 16.599 -11.007 57.183 1.00 53.72 352 SER A O 1
ATOM 2830 N N . ASP A 1 353 ? 15.808 -12.696 55.932 1.00 60.53 353 ASP A N 1
ATOM 2831 C CA . ASP A 1 353 ? 15.438 -11.957 54.713 1.00 60.53 353 ASP A CA 1
ATOM 2832 C C . ASP A 1 353 ? 13.990 -11.434 54.620 1.00 60.53 353 ASP A C 1
ATOM 2834 O O . ASP A 1 353 ? 13.528 -11.028 53.557 1.00 60.53 353 ASP A O 1
ATOM 2838 N N . ALA A 1 354 ? 13.234 -11.351 55.717 1.00 72.75 354 ALA A N 1
ATOM 2839 C CA . ALA A 1 354 ? 11.890 -10.751 55.644 1.00 72.75 354 ALA A CA 1
ATOM 2840 C C . ALA A 1 354 ? 11.939 -9.256 55.249 1.00 72.75 354 ALA A C 1
ATOM 2842 O O . ALA A 1 354 ? 11.100 -8.759 54.497 1.00 72.75 354 ALA A O 1
ATOM 2843 N N . SER A 1 355 ? 12.958 -8.534 55.729 1.00 78.69 355 SER A N 1
ATOM 2844 C CA . SER A 1 355 ? 13.131 -7.106 55.436 1.00 78.69 355 SER A CA 1
ATOM 2845 C C . SER A 1 355 ? 13.698 -6.837 54.035 1.00 78.69 355 SER A C 1
ATOM 2847 O O . SER A 1 355 ? 13.338 -5.831 53.422 1.00 78.69 355 SER A O 1
ATOM 2849 N N . SER A 1 356 ? 14.534 -7.733 53.504 1.00 79.38 356 SER A N 1
ATOM 2850 C CA . SER A 1 356 ? 15.044 -7.665 52.129 1.00 79.38 356 SER A CA 1
ATOM 2851 C C . SER A 1 356 ? 13.951 -8.037 51.123 1.00 79.38 356 SER A C 1
ATOM 2853 O O . SER A 1 356 ? 13.762 -7.299 50.158 1.00 79.38 356 SER A O 1
ATOM 2855 N N . LEU A 1 357 ? 13.136 -9.062 51.405 1.00 76.81 357 LEU A N 1
ATOM 2856 C CA . LEU A 1 357 ? 11.972 -9.428 50.592 1.00 76.81 357 LEU A CA 1
ATOM 2857 C C . LEU A 1 357 ? 10.961 -8.277 50.499 1.00 76.81 357 LEU A C 1
ATOM 2859 O O . LEU A 1 357 ? 10.452 -7.971 49.422 1.00 76.81 357 LEU A O 1
ATOM 2863 N N . GLN A 1 358 ? 10.700 -7.581 51.610 1.00 78.69 358 GLN A N 1
ATOM 2864 C CA . GLN A 1 358 ? 9.786 -6.439 51.601 1.00 78.69 358 GLN A CA 1
ATOM 2865 C C . GLN A 1 358 ? 10.336 -5.241 50.812 1.00 78.69 358 GLN A C 1
ATOM 2867 O O . GLN A 1 358 ? 9.566 -4.549 50.143 1.00 78.69 358 GLN A O 1
ATOM 2872 N N . ARG A 1 359 ? 11.657 -5.007 50.824 1.00 82.31 359 ARG A N 1
ATOM 2873 C CA . ARG A 1 359 ? 12.281 -4.012 49.934 1.00 82.31 359 ARG A CA 1
ATOM 2874 C C . ARG A 1 359 ? 12.198 -4.434 48.470 1.00 82.31 359 ARG A C 1
ATOM 2876 O O . ARG A 1 359 ? 11.826 -3.600 47.654 1.00 82.31 359 ARG A O 1
ATOM 2883 N N . ALA A 1 360 ? 12.454 -5.704 48.157 1.00 78.81 360 ALA A N 1
ATOM 2884 C CA . ALA A 1 360 ? 12.358 -6.232 46.798 1.00 78.81 360 ALA A CA 1
ATOM 2885 C C . ALA A 1 360 ? 10.929 -6.120 46.237 1.00 78.81 360 ALA A C 1
ATOM 2887 O O . ALA A 1 360 ? 10.746 -5.690 45.104 1.00 78.81 360 ALA A O 1
ATOM 2888 N N . LEU A 1 361 ? 9.901 -6.408 47.045 1.00 76.25 361 LEU A N 1
ATOM 2889 C CA . LEU A 1 361 ? 8.499 -6.227 46.649 1.00 76.25 361 LEU A CA 1
ATOM 2890 C C . LEU A 1 361 ? 8.137 -4.757 46.413 1.00 76.25 361 LEU A C 1
ATOM 2892 O O . LEU A 1 361 ? 7.402 -4.450 45.475 1.00 76.25 361 LEU A O 1
ATOM 2896 N N . ASN A 1 362 ? 8.646 -3.841 47.240 1.00 83.00 362 ASN A N 1
ATOM 2897 C CA . ASN A 1 362 ? 8.437 -2.407 47.034 1.00 83.00 362 ASN A CA 1
ATOM 2898 C C . ASN A 1 362 ? 9.168 -1.901 45.784 1.00 83.00 362 ASN A C 1
ATOM 2900 O O . ASN A 1 362 ? 8.614 -1.092 45.047 1.00 83.00 362 ASN A O 1
ATOM 2904 N N . GLU A 1 363 ? 10.375 -2.399 45.513 1.00 85.62 363 GLU A N 1
ATOM 2905 C CA . GLU A 1 363 ? 11.125 -2.070 44.301 1.00 85.62 363 GLU A CA 1
ATOM 2906 C C . GLU A 1 363 ? 10.435 -2.622 43.045 1.00 85.62 363 GLU A C 1
ATOM 2908 O O . GLU A 1 363 ? 10.317 -1.911 42.050 1.00 85.62 363 GLU A O 1
ATOM 2913 N N . LEU A 1 364 ? 9.900 -3.847 43.102 1.00 78.69 364 LEU A N 1
ATOM 2914 C CA . LEU A 1 364 ? 9.115 -4.436 42.016 1.00 78.69 364 LEU A CA 1
ATOM 2915 C C . LEU A 1 364 ? 7.839 -3.626 41.749 1.00 78.69 364 LEU A C 1
ATOM 2917 O O . LEU A 1 364 ? 7.530 -3.333 40.597 1.00 78.69 364 LEU A O 1
ATOM 2921 N N . ARG A 1 365 ? 7.129 -3.206 42.804 1.00 83.50 365 ARG A N 1
ATOM 2922 C CA . ARG A 1 365 ? 5.961 -2.320 42.676 1.00 83.50 365 ARG A CA 1
ATOM 2923 C C . ARG A 1 365 ? 6.330 -0.977 42.057 1.00 83.50 365 ARG A C 1
ATOM 2925 O O . ARG A 1 365 ? 5.635 -0.538 41.151 1.00 83.50 365 ARG A O 1
ATOM 2932 N N . ALA A 1 366 ? 7.428 -0.360 42.493 1.00 85.69 366 ALA A N 1
ATOM 2933 C CA . ALA A 1 366 ? 7.895 0.902 41.924 1.00 85.69 366 ALA A CA 1
ATOM 2934 C C . ALA A 1 366 ? 8.272 0.752 40.438 1.00 85.69 366 ALA A C 1
ATOM 2936 O O . ALA A 1 366 ? 7.935 1.611 39.629 1.00 85.69 366 ALA A O 1
ATOM 2937 N N . LYS A 1 367 ? 8.912 -0.362 40.051 1.00 84.25 367 LYS A N 1
ATOM 2938 C CA . LYS A 1 367 ? 9.208 -0.681 38.643 1.00 84.25 367 LYS A CA 1
ATOM 2939 C C . LYS A 1 367 ? 7.930 -0.844 37.819 1.00 84.25 367 LYS A C 1
ATOM 2941 O O . LYS A 1 367 ? 7.817 -0.223 36.767 1.00 84.25 367 LYS A O 1
ATOM 2946 N N . GLN A 1 368 ? 6.957 -1.608 38.318 1.00 79.62 368 GLN A N 1
ATOM 2947 C CA . GLN A 1 368 ? 5.659 -1.783 37.657 1.00 79.62 368 GLN A CA 1
ATOM 2948 C C . GLN A 1 368 ? 4.898 -0.458 37.525 1.00 79.62 368 GLN A C 1
ATOM 2950 O O . GLN A 1 368 ? 4.278 -0.205 36.497 1.00 79.62 368 GLN A O 1
ATOM 2955 N N . GLU A 1 369 ? 4.962 0.410 38.534 1.00 85.06 369 GLU A N 1
ATOM 2956 C CA . GLU A 1 369 ? 4.347 1.737 38.490 1.00 85.06 369 GLU A CA 1
ATOM 2957 C C . GLU A 1 369 ? 4.992 2.625 37.414 1.00 85.06 369 GLU A C 1
ATOM 2959 O O . GLU A 1 369 ? 4.280 3.255 36.631 1.00 85.06 369 GLU A O 1
ATOM 2964 N N . VAL A 1 370 ? 6.324 2.605 37.296 1.00 84.75 370 VAL A N 1
ATOM 2965 C CA . VAL A 1 370 ? 7.053 3.323 36.236 1.00 84.75 370 VAL A CA 1
ATOM 2966 C C . VAL A 1 370 ? 6.746 2.755 34.847 1.00 84.75 370 VAL A C 1
ATOM 2968 O O . VAL A 1 370 ? 6.536 3.530 33.915 1.00 84.75 370 VAL A O 1
ATOM 2971 N N . GLU A 1 371 ? 6.686 1.432 34.681 1.00 80.81 371 GLU A N 1
ATOM 2972 C CA . GLU A 1 371 ? 6.317 0.804 33.403 1.00 80.81 371 GLU A CA 1
ATOM 2973 C C . GLU A 1 371 ? 4.877 1.134 32.996 1.00 80.81 371 GLU A C 1
ATOM 2975 O O . GLU A 1 371 ? 4.629 1.469 31.837 1.00 80.81 371 GLU A O 1
ATOM 2980 N N . LEU A 1 372 ? 3.930 1.123 33.941 1.00 74.38 372 LEU A N 1
ATOM 2981 C CA . LEU A 1 372 ? 2.553 1.548 33.684 1.00 74.38 372 LEU A CA 1
ATOM 2982 C C . LEU A 1 372 ? 2.482 3.018 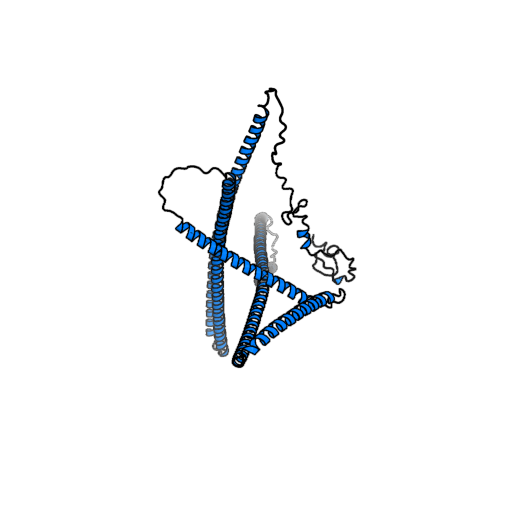33.267 1.00 74.38 372 LEU A C 1
ATOM 2984 O O . LEU A 1 372 ? 1.741 3.349 32.342 1.00 74.38 372 LEU A O 1
ATOM 2988 N N . GLU A 1 373 ? 3.262 3.894 33.899 1.00 84.69 373 GLU A N 1
ATOM 2989 C CA . GLU A 1 373 ? 3.312 5.308 33.529 1.00 84.69 373 GLU A CA 1
ATOM 2990 C C . GLU A 1 373 ? 3.937 5.515 32.140 1.00 84.69 373 GLU A C 1
ATOM 2992 O O . GLU A 1 373 ? 3.428 6.292 31.329 1.00 84.69 373 GLU A O 1
ATOM 2997 N N . GLN A 1 374 ? 4.983 4.757 31.798 1.00 76.38 374 GLN A N 1
ATOM 2998 C CA . GLN A 1 374 ? 5.560 4.766 30.452 1.00 76.38 374 GLN A CA 1
ATOM 2999 C C . GLN A 1 374 ? 4.580 4.247 29.396 1.00 76.38 374 GLN A C 1
ATOM 3001 O O . GLN A 1 374 ? 4.487 4.833 28.317 1.00 76.38 374 GLN A O 1
ATOM 3006 N N . LEU A 1 375 ? 3.833 3.179 29.686 1.00 68.38 375 LEU A N 1
ATOM 3007 C CA . LEU A 1 375 ? 2.811 2.653 28.781 1.00 68.38 375 LEU A CA 1
ATOM 3008 C C . LEU A 1 375 ? 1.668 3.651 28.585 1.00 68.38 375 LEU A C 1
ATOM 3010 O O . LEU A 1 375 ? 1.259 3.877 27.447 1.00 68.38 375 LEU A O 1
ATOM 3014 N N . ARG A 1 376 ? 1.205 4.313 29.653 1.00 76.25 376 ARG A N 1
ATOM 3015 C CA . ARG A 1 376 ? 0.221 5.404 29.556 1.00 76.25 376 ARG A CA 1
ATOM 3016 C C . ARG A 1 376 ? 0.738 6.556 28.704 1.00 76.25 376 ARG A C 1
ATOM 3018 O O . ARG A 1 376 ? 0.009 7.044 27.846 1.00 76.25 376 ARG A O 1
ATOM 3025 N N . LYS A 1 377 ? 2.000 6.953 28.884 1.00 84.62 377 LYS A N 1
ATOM 3026 C CA . LYS A 1 377 ? 2.629 7.996 28.067 1.00 84.62 377 LYS A CA 1
ATOM 3027 C C . LYS A 1 377 ? 2.714 7.593 26.592 1.00 84.62 377 LYS A C 1
ATOM 3029 O O . LYS A 1 377 ? 2.302 8.367 25.736 1.00 84.62 377 LYS A O 1
ATOM 3034 N N . ARG A 1 378 ? 3.179 6.375 26.287 1.00 68.44 378 ARG A N 1
ATOM 3035 C CA . ARG A 1 378 ? 3.228 5.851 24.908 1.00 68.44 378 ARG A CA 1
ATOM 3036 C C . ARG A 1 378 ? 1.838 5.790 24.276 1.00 68.44 378 ARG A C 1
ATOM 3038 O O . ARG A 1 378 ? 1.703 6.116 23.101 1.00 68.44 378 ARG A O 1
ATOM 3045 N N . HIS A 1 379 ? 0.819 5.414 25.049 1.00 65.81 379 HIS A N 1
ATOM 3046 C CA . HIS A 1 379 ? -0.571 5.421 24.598 1.00 65.81 379 HIS A CA 1
ATOM 3047 C C . HIS A 1 379 ? -1.041 6.838 24.253 1.00 65.81 379 HIS A C 1
ATOM 3049 O O . HIS A 1 379 ? -1.537 7.054 23.153 1.00 65.81 379 HIS A O 1
ATOM 3055 N N . ALA A 1 380 ? -0.810 7.817 25.133 1.00 74.12 380 ALA A N 1
ATOM 3056 C CA . ALA A 1 380 ? -1.161 9.214 24.879 1.00 74.12 380 ALA A CA 1
ATOM 3057 C C . ALA A 1 380 ? -0.421 9.795 23.655 1.00 74.12 380 ALA A C 1
ATOM 3059 O O . ALA A 1 380 ? -1.023 10.484 22.832 1.00 74.12 380 ALA A O 1
ATOM 3060 N N . ASP A 1 381 ? 0.867 9.477 23.485 1.00 70.12 381 ASP A N 1
ATOM 3061 C CA . ASP A 1 381 ? 1.656 9.900 22.321 1.00 70.12 381 ASP A CA 1
ATOM 3062 C C . ASP A 1 381 ? 1.131 9.270 21.017 1.00 70.12 381 ASP A C 1
ATOM 3064 O O . ASP A 1 381 ? 1.082 9.935 19.976 1.00 70.12 381 ASP A O 1
ATOM 3068 N N . ALA A 1 382 ? 0.719 7.998 21.058 1.00 60.59 382 ALA A N 1
ATOM 3069 C CA . ALA A 1 382 ? 0.099 7.309 19.928 1.00 60.59 382 ALA A CA 1
ATOM 3070 C C . ALA A 1 382 ? -1.285 7.890 19.593 1.00 60.59 382 ALA A C 1
ATOM 3072 O O . ALA A 1 382 ? -1.569 8.139 18.421 1.00 60.59 382 ALA A O 1
ATOM 3073 N N . GLU A 1 383 ? -2.109 8.194 20.600 1.00 74.00 383 GLU A N 1
ATOM 3074 C CA . GLU A 1 383 ? -3.394 8.880 20.424 1.00 74.00 383 GLU A CA 1
ATOM 3075 C C . GLU A 1 383 ? -3.210 10.271 19.804 1.00 74.00 383 GLU A C 1
ATOM 3077 O O . GLU A 1 383 ? -3.910 10.611 18.852 1.00 74.00 383 GLU A O 1
ATOM 3082 N N . MET A 1 384 ? -2.223 11.055 20.253 1.00 75.31 384 MET A N 1
ATOM 3083 C CA . MET A 1 384 ? -1.915 12.362 19.655 1.00 75.31 384 MET A CA 1
ATOM 3084 C C . MET A 1 384 ? -1.397 12.263 18.215 1.00 75.31 384 MET A C 1
ATOM 3086 O O . MET A 1 384 ? -1.649 13.156 17.403 1.00 75.31 384 MET A O 1
ATOM 3090 N N . LYS A 1 385 ? -0.631 11.221 17.872 1.00 78.44 385 LYS A N 1
ATOM 3091 C CA . LYS A 1 385 ? -0.207 10.974 16.481 1.00 78.44 385 LYS A CA 1
ATOM 3092 C C . LYS A 1 385 ? -1.402 10.589 15.611 1.00 78.44 385 LYS A C 1
ATOM 3094 O O . LYS A 1 385 ? -1.581 11.184 14.556 1.00 78.44 385 LYS A O 1
ATOM 3099 N N . SER A 1 386 ? -2.242 9.675 16.090 1.00 72.06 386 SER A N 1
ATOM 3100 C CA . SER A 1 386 ? -3.472 9.265 15.408 1.00 72.06 386 SER A CA 1
ATOM 3101 C C . SER A 1 386 ? -4.411 10.452 15.171 1.00 72.06 386 SER A C 1
ATOM 3103 O O . SER A 1 386 ? -4.859 10.669 14.050 1.00 72.06 386 SER A O 1
ATOM 3105 N N . ALA A 1 387 ? -4.613 11.309 16.178 1.00 70.00 387 ALA A N 1
ATOM 3106 C CA . ALA A 1 387 ? -5.427 12.517 16.050 1.00 70.00 387 ALA A CA 1
ATOM 3107 C C . ALA A 1 387 ? -4.902 13.494 14.980 1.00 70.00 387 ALA A C 1
ATOM 3109 O O . ALA A 1 387 ? -5.700 14.113 14.279 1.00 70.00 387 ALA A O 1
ATOM 3110 N N . ARG A 1 388 ? -3.575 13.614 14.821 1.00 79.56 388 ARG A N 1
ATOM 3111 C CA . ARG A 1 388 ? -2.965 14.425 13.753 1.00 79.56 388 ARG A CA 1
ATOM 3112 C C . ARG A 1 388 ? -3.205 13.829 12.370 1.00 79.56 388 ARG A C 1
ATOM 3114 O O . ARG A 1 388 ? -3.649 14.550 11.489 1.00 79.56 388 ARG A O 1
ATOM 3121 N N . VAL A 1 389 ? -3.001 12.522 12.208 1.00 69.88 389 VAL A N 1
ATOM 3122 C CA . VAL A 1 389 ? -3.272 11.830 10.935 1.00 69.88 389 VAL A CA 1
ATOM 3123 C C . VAL A 1 389 ? -4.746 11.962 10.546 1.00 69.88 389 VAL A C 1
ATOM 3125 O O . VAL A 1 389 ? -5.049 12.291 9.407 1.00 69.88 389 VAL A O 1
ATOM 3128 N N . ILE A 1 390 ? -5.670 11.792 11.498 1.00 72.88 390 ILE A N 1
ATOM 3129 C CA . ILE A 1 390 ? -7.109 11.991 11.264 1.00 72.88 390 ILE A CA 1
ATOM 3130 C C . ILE A 1 390 ? -7.403 13.431 10.820 1.00 72.88 390 ILE A C 1
ATOM 3132 O O . ILE A 1 390 ? -8.211 13.641 9.920 1.00 72.88 390 ILE A O 1
ATOM 3136 N N . HIS A 1 391 ? -6.764 14.430 11.433 1.00 89.56 391 HIS A N 1
ATOM 3137 C CA . HIS A 1 391 ? -6.931 15.830 11.043 1.00 89.56 391 HIS A CA 1
ATOM 3138 C C . HIS A 1 391 ? -6.425 16.102 9.617 1.00 89.56 391 HIS A C 1
ATOM 3140 O O . HIS A 1 391 ? -7.114 16.772 8.850 1.00 89.56 391 HIS A O 1
ATOM 3146 N N . ASP A 1 392 ? -5.255 15.576 9.258 1.00 70.50 392 ASP A N 1
ATOM 3147 C CA . ASP A 1 392 ? -4.666 15.770 7.930 1.00 70.50 392 ASP A CA 1
ATOM 3148 C C . ASP A 1 392 ? -5.497 15.071 6.843 1.00 70.50 392 ASP A C 1
ATOM 3150 O O . ASP A 1 392 ? -5.827 15.695 5.838 1.00 70.50 392 ASP A O 1
ATOM 3154 N N . LEU A 1 393 ? -5.963 13.843 7.096 1.00 77.06 393 LEU A N 1
ATOM 3155 C CA . LEU A 1 393 ? -6.886 13.139 6.199 1.00 77.06 393 LEU A CA 1
ATOM 3156 C C . LEU A 1 393 ? -8.224 13.874 6.052 1.00 77.06 393 LEU A C 1
ATOM 3158 O O . LEU A 1 393 ? -8.725 14.014 4.942 1.00 77.06 393 LEU A O 1
ATOM 3162 N N . ASN A 1 394 ? -8.799 14.397 7.140 1.00 78.12 394 ASN A N 1
ATOM 3163 C CA . ASN A 1 394 ? -10.023 15.201 7.057 1.00 78.12 394 ASN A CA 1
ATOM 3164 C C . ASN A 1 394 ? -9.816 16.467 6.216 1.00 78.12 394 ASN A C 1
ATOM 3166 O O . ASN A 1 394 ? -10.717 16.875 5.488 1.00 78.12 394 ASN A O 1
ATOM 3170 N N . LYS A 1 395 ? -8.630 17.079 6.291 1.00 95.50 395 LYS A N 1
ATOM 3171 C CA . LYS A 1 395 ? -8.281 18.232 5.464 1.00 95.50 395 LYS A CA 1
ATOM 3172 C C . LYS A 1 395 ? -8.184 17.851 3.984 1.00 95.50 395 LYS A C 1
ATOM 3174 O O . LYS A 1 395 ? -8.743 18.563 3.156 1.00 95.50 395 LYS A O 1
ATOM 3179 N N . GLU A 1 396 ? -7.531 16.738 3.656 1.00 87.00 396 GLU A N 1
ATOM 3180 C CA . GLU A 1 396 ? -7.462 16.219 2.282 1.00 87.00 396 GLU A CA 1
ATOM 3181 C C . GLU A 1 396 ? -8.851 15.879 1.731 1.00 87.00 396 GLU A C 1
ATOM 3183 O O . GLU A 1 396 ? -9.168 16.244 0.600 1.00 87.00 396 GLU A O 1
ATOM 3188 N N . VAL A 1 397 ? -9.713 15.254 2.541 1.00 84.62 397 VAL A N 1
ATOM 3189 C CA . VAL A 1 397 ? -11.115 14.993 2.181 1.00 84.62 397 VAL A CA 1
ATOM 3190 C C . VAL A 1 397 ? -11.839 16.302 1.866 1.00 84.62 397 VAL A C 1
ATOM 3192 O O . VAL A 1 397 ? -12.443 16.402 0.803 1.00 84.62 397 VAL A O 1
ATOM 3195 N N . SER A 1 398 ? -11.715 17.333 2.707 1.00 90.12 398 SER A N 1
ATOM 3196 C CA . SER A 1 398 ? -12.318 18.644 2.432 1.00 90.12 398 SER A CA 1
ATOM 3197 C C . SER A 1 398 ? -11.762 19.311 1.166 1.00 90.12 398 SER A C 1
ATOM 3199 O O . SER A 1 398 ? -12.512 19.918 0.404 1.00 90.12 398 SER A O 1
ATOM 3201 N N . GLU A 1 399 ? -10.461 19.195 0.889 1.00 92.12 399 GLU A N 1
ATOM 3202 C CA . GLU A 1 399 ? -9.869 19.703 -0.357 1.00 92.12 399 GLU A CA 1
ATOM 3203 C C . GLU A 1 399 ? -10.423 18.957 -1.585 1.00 92.12 399 GLU A C 1
ATOM 3205 O O . GLU A 1 399 ? -10.802 19.589 -2.577 1.00 92.12 399 GLU A O 1
ATOM 3210 N N . LEU A 1 400 ? -10.558 17.629 -1.511 1.00 84.69 400 LEU A N 1
ATOM 3211 C CA . LEU A 1 400 ? -11.164 16.817 -2.570 1.00 84.69 400 LEU A CA 1
ATOM 3212 C C . LEU A 1 400 ? -12.649 17.138 -2.771 1.00 84.69 400 LEU A C 1
ATOM 3214 O O . LEU A 1 400 ? -13.084 17.252 -3.917 1.00 84.69 400 LEU A O 1
ATOM 3218 N N . GLU A 1 401 ? -13.409 17.348 -1.697 1.00 87.69 401 GLU A N 1
ATOM 3219 C CA . GLU A 1 401 ? -14.807 17.789 -1.754 1.00 87.69 401 GLU A CA 1
ATOM 3220 C C . GLU A 1 401 ? -14.926 19.123 -2.504 1.00 87.69 401 GLU A C 1
ATOM 3222 O O . GLU A 1 401 ? -15.687 19.214 -3.468 1.00 87.69 401 GLU A O 1
ATOM 3227 N N . THR A 1 402 ? -14.096 20.124 -2.175 1.00 94.44 402 THR A N 1
ATOM 3228 C CA . THR A 1 402 ? -14.104 21.410 -2.902 1.00 94.44 402 THR A CA 1
ATOM 3229 C C . THR A 1 402 ? -13.711 21.269 -4.376 1.00 94.44 402 THR A C 1
ATOM 3231 O O . THR A 1 402 ? -14.253 21.966 -5.240 1.00 94.44 402 THR A O 1
ATOM 3234 N N . LEU A 1 403 ? -12.795 20.350 -4.704 1.00 91.88 403 LEU A N 1
ATOM 3235 C CA . LEU A 1 403 ? -12.409 20.075 -6.087 1.00 91.88 403 LEU A CA 1
ATOM 3236 C C . LEU A 1 403 ? -13.561 19.426 -6.865 1.00 91.88 403 LEU A C 1
ATOM 3238 O O . LEU A 1 403 ? -13.827 19.829 -8.000 1.00 91.88 403 LEU A O 1
ATOM 3242 N N . VAL A 1 404 ? -14.250 18.454 -6.263 1.00 94.44 404 VAL A N 1
ATOM 3243 C CA . VAL A 1 404 ? -15.431 17.802 -6.843 1.00 94.44 404 VAL A CA 1
ATOM 3244 C C . VAL A 1 404 ? -16.543 18.823 -7.063 1.00 94.44 404 VAL A C 1
ATOM 3246 O O . VAL A 1 404 ? -17.048 18.918 -8.179 1.00 94.44 404 VAL A O 1
ATOM 3249 N N . GLU A 1 405 ? -16.850 19.657 -6.067 1.00 95.19 405 GLU A N 1
ATOM 3250 C CA . GLU A 1 405 ? -17.819 20.749 -6.204 1.00 95.19 405 GLU A CA 1
ATOM 3251 C C . GLU A 1 405 ? -17.449 21.681 -7.366 1.00 95.19 405 GLU A C 1
ATOM 3253 O O . GLU A 1 405 ? -18.278 21.965 -8.230 1.00 95.19 405 GLU A O 1
ATOM 3258 N N . SER A 1 406 ? -16.182 22.103 -7.459 1.00 93.62 406 SER A N 1
ATOM 3259 C CA . SER A 1 406 ? -15.721 22.971 -8.550 1.00 93.62 406 SER A CA 1
ATOM 3260 C C . SER A 1 406 ? -15.869 22.331 -9.938 1.00 93.62 406 SER A C 1
ATOM 3262 O O . SER A 1 406 ? -16.179 23.027 -10.910 1.00 93.62 406 SER A O 1
ATOM 3264 N N . LYS A 1 407 ? -15.675 21.007 -10.043 1.00 93.81 407 LYS A N 1
ATOM 3265 C CA . LYS A 1 407 ? -15.873 20.258 -11.288 1.00 93.81 407 LYS A CA 1
ATOM 3266 C C . LYS A 1 407 ? -17.345 20.172 -11.659 1.00 93.81 407 LYS A C 1
ATOM 3268 O O . LYS A 1 407 ? -17.647 20.449 -12.814 1.00 93.81 407 LYS A O 1
ATOM 3273 N N . ILE A 1 408 ? -18.222 19.874 -10.700 1.00 94.75 408 ILE A N 1
ATOM 3274 C CA . ILE A 1 408 ? -19.676 19.847 -10.913 1.00 94.75 408 ILE A CA 1
ATOM 3275 C C . ILE A 1 408 ? -20.140 21.199 -11.467 1.00 94.75 408 ILE A C 1
ATOM 3277 O O . ILE A 1 408 ? -20.761 21.251 -12.521 1.00 94.75 408 ILE A O 1
ATOM 3281 N N . TYR A 1 409 ? -19.737 22.319 -10.852 1.00 98.19 409 TYR A N 1
ATOM 3282 C CA . TYR A 1 409 ? -20.127 23.646 -11.346 1.00 98.19 409 TYR A CA 1
ATOM 3283 C C . TYR A 1 409 ? -19.614 23.956 -12.759 1.00 98.19 409 TYR A C 1
ATOM 3285 O O . TYR A 1 409 ? -20.304 24.627 -13.533 1.00 98.19 409 TYR A O 1
ATOM 3293 N N . ARG A 1 410 ? -18.407 23.494 -13.105 1.00 96.81 410 ARG A N 1
ATOM 3294 C CA . ARG A 1 410 ? -17.836 23.670 -14.447 1.00 96.81 410 ARG A CA 1
ATOM 3295 C C . ARG A 1 410 ? -18.540 22.795 -15.481 1.00 96.81 410 ARG A C 1
ATOM 3297 O O . ARG A 1 410 ? -18.758 23.250 -16.600 1.00 96.81 410 ARG A O 1
ATOM 3304 N N . GLU A 1 411 ? -18.864 21.559 -15.125 1.00 90.81 411 GLU A N 1
ATOM 3305 C CA . GLU A 1 411 ? -19.623 20.638 -15.969 1.00 90.81 411 GLU A CA 1
ATOM 3306 C C . GLU A 1 411 ? -21.028 21.192 -16.233 1.00 90.81 411 GLU A C 1
ATOM 3308 O O . GLU A 1 411 ? -21.386 21.372 -17.394 1.00 90.81 411 GLU A O 1
ATOM 3313 N N . ASP A 1 412 ? -21.733 21.657 -15.198 1.00 96.81 412 ASP A N 1
ATOM 3314 C CA . ASP A 1 412 ? -23.030 22.339 -15.314 1.00 96.81 412 ASP A CA 1
ATOM 3315 C C . ASP A 1 412 ? -22.979 23.585 -16.221 1.00 96.81 412 ASP A C 1
ATOM 3317 O O . ASP A 1 412 ? -23.959 23.938 -16.885 1.00 96.81 412 ASP A O 1
ATOM 3321 N N . GLU A 1 413 ? -21.874 24.339 -16.212 1.00 96.62 413 GLU A N 1
ATOM 3322 C CA . GLU A 1 413 ? -21.682 25.493 -17.102 1.00 96.62 413 GLU A CA 1
ATOM 3323 C C . GLU A 1 413 ? -21.489 25.054 -18.562 1.00 96.62 413 GLU A C 1
ATOM 3325 O O . GLU A 1 413 ? -22.077 25.651 -19.471 1.00 96.62 413 GLU A O 1
ATOM 3330 N N . LEU A 1 414 ? -20.712 23.992 -18.789 1.00 94.50 414 LEU A N 1
ATOM 3331 C CA . LEU A 1 414 ? -20.510 23.411 -20.115 1.00 94.50 414 LEU A CA 1
ATOM 3332 C C . LEU A 1 414 ? -21.805 22.813 -20.669 1.00 94.50 414 LEU A C 1
ATOM 3334 O O . LEU A 1 414 ? -22.130 23.075 -21.827 1.00 94.50 414 LEU A O 1
ATOM 3338 N N . GLU A 1 415 ? -22.574 22.085 -19.859 1.00 96.62 415 GLU A N 1
ATOM 3339 C CA . GLU A 1 415 ? -23.890 21.562 -20.238 1.00 96.62 415 GLU A CA 1
ATOM 3340 C C . GLU A 1 415 ? -24.839 22.696 -20.650 1.00 96.62 415 GLU A C 1
ATOM 3342 O O . GLU A 1 415 ? -25.452 22.642 -21.721 1.00 96.62 415 GLU A O 1
ATOM 3347 N N . ARG A 1 416 ? -24.874 23.792 -19.878 1.00 98.00 416 ARG A N 1
ATOM 3348 C CA . ARG A 1 416 ? -25.660 24.990 -20.219 1.00 98.00 416 ARG A CA 1
ATOM 3349 C C . ARG A 1 416 ? -25.229 25.641 -21.535 1.00 98.00 416 ARG A C 1
ATOM 3351 O O . ARG A 1 416 ? -26.094 26.077 -22.301 1.00 98.00 416 ARG A O 1
ATOM 3358 N N . GLU A 1 417 ? -23.930 25.735 -21.833 1.00 97.38 417 GLU A N 1
ATOM 3359 C CA . GLU A 1 417 ? -23.480 26.288 -23.121 1.00 97.38 417 GLU A CA 1
ATOM 3360 C C . GLU A 1 417 ? -23.762 25.322 -24.283 1.00 97.38 417 GLU A C 1
ATOM 3362 O O . GLU A 1 417 ? -24.171 25.773 -25.356 1.00 97.38 417 GLU A O 1
ATOM 3367 N N . VAL A 1 418 ? -23.634 24.006 -24.077 1.00 96.50 418 VAL A N 1
ATOM 3368 C CA . VAL A 1 418 ? -24.025 22.987 -25.065 1.00 96.50 418 VAL A CA 1
ATOM 3369 C C . VAL A 1 418 ? -25.507 23.116 -25.408 1.00 96.50 418 VAL A C 1
ATOM 3371 O O . VAL A 1 418 ? -25.853 23.178 -26.590 1.00 96.50 418 VAL A O 1
ATOM 3374 N N . ASP A 1 419 ? -26.384 23.233 -24.413 1.00 98.00 419 ASP A N 1
ATOM 3375 C CA . ASP A 1 419 ? -27.820 23.411 -24.637 1.00 98.00 419 ASP A CA 1
ATOM 3376 C C . ASP A 1 419 ? -28.135 24.741 -25.329 1.00 98.00 419 ASP A C 1
ATOM 3378 O O . ASP A 1 419 ? -28.910 24.786 -26.288 1.00 98.00 419 ASP A O 1
ATOM 3382 N N . ARG A 1 420 ? -27.447 25.824 -24.956 1.00 98.25 420 ARG A N 1
ATOM 3383 C CA . ARG A 1 420 ? -27.550 27.122 -25.638 1.00 98.25 420 ARG A CA 1
ATOM 3384 C C . ARG A 1 420 ? -27.092 27.062 -27.100 1.00 98.25 420 ARG A C 1
ATOM 3386 O O . ARG A 1 420 ? -27.680 27.736 -27.953 1.00 98.25 420 ARG A O 1
ATOM 3393 N N . LEU A 1 421 ? -26.052 26.291 -27.422 1.00 96.31 421 LEU A N 1
ATOM 3394 C CA . LEU A 1 421 ? -25.593 26.070 -28.798 1.00 96.31 421 LEU A CA 1
ATOM 3395 C C . LEU A 1 421 ? -26.571 25.190 -29.585 1.00 96.31 421 LEU A C 1
ATOM 3397 O O . LEU A 1 421 ? -26.901 25.535 -30.723 1.00 96.31 421 LEU A O 1
ATOM 3401 N N . LYS A 1 422 ? -27.103 24.121 -28.977 1.00 96.69 422 LYS A N 1
ATOM 3402 C CA . LYS A 1 422 ? -28.177 23.296 -29.559 1.00 96.69 422 LYS A CA 1
ATOM 3403 C C . LYS A 1 422 ? -29.415 24.138 -29.879 1.00 96.69 422 LYS A C 1
ATOM 3405 O O . LYS A 1 422 ? -29.960 24.035 -30.978 1.00 96.69 422 LYS A O 1
ATOM 3410 N N . ASP A 1 423 ? -29.808 25.045 -28.987 1.00 97.38 423 ASP A N 1
ATOM 3411 C CA . ASP A 1 423 ? -30.911 25.988 -29.203 1.00 97.38 423 ASP A CA 1
ATOM 3412 C C . ASP A 1 423 ? -30.646 26.970 -30.350 1.00 97.38 423 ASP A C 1
ATOM 3414 O O . ASP A 1 423 ? -31.544 27.288 -31.139 1.00 97.38 423 ASP A O 1
ATOM 3418 N N . LYS A 1 424 ? -29.409 27.458 -30.492 1.00 97.06 424 LYS A N 1
ATOM 3419 C CA . LYS A 1 424 ? -29.020 28.308 -31.629 1.00 97.06 424 LYS A CA 1
ATOM 3420 C C . LYS A 1 424 ? -29.058 27.535 -32.946 1.00 97.06 424 LYS A C 1
ATOM 3422 O O . LYS A 1 424 ? -29.577 28.068 -33.928 1.00 97.06 424 LYS A O 1
ATOM 3427 N N . LEU A 1 425 ? -28.560 26.297 -32.969 1.00 94.69 425 LEU A N 1
ATOM 3428 C CA . LEU A 1 425 ? -28.596 25.427 -34.148 1.00 94.69 425 LEU A CA 1
ATOM 3429 C C . LEU A 1 425 ? -30.035 25.101 -34.556 1.00 94.69 425 LEU A C 1
ATOM 3431 O O . LEU A 1 425 ? -30.394 25.273 -35.722 1.00 94.69 425 LEU A O 1
ATOM 3435 N N . SER A 1 426 ? -30.889 24.732 -33.599 1.00 95.25 426 SER A N 1
ATOM 3436 C CA . SER A 1 426 ? -32.295 24.414 -33.866 1.00 95.25 426 SER A CA 1
ATOM 3437 C C . SER A 1 426 ? -33.074 25.634 -34.382 1.00 95.25 426 SER A C 1
ATOM 3439 O O . SER A 1 426 ? -33.881 25.521 -35.309 1.00 95.25 426 SER A O 1
ATOM 3441 N N . ARG A 1 427 ? -32.792 26.839 -33.861 1.00 93.56 427 ARG A N 1
ATOM 3442 C CA . ARG A 1 427 ? -33.342 28.102 -34.388 1.00 93.56 427 ARG A CA 1
ATOM 3443 C C . ARG A 1 427 ? -32.776 28.459 -35.767 1.00 93.56 427 ARG A C 1
ATOM 3445 O O . ARG A 1 427 ? -33.521 28.975 -36.600 1.00 93.56 427 ARG A O 1
ATOM 3452 N N . GLY A 1 428 ? -31.493 28.198 -36.017 1.00 90.19 428 GLY A N 1
ATOM 3453 C CA . GLY A 1 428 ? -30.829 28.429 -37.303 1.00 90.19 428 GLY A CA 1
ATOM 3454 C C . GLY A 1 428 ? -31.400 27.557 -38.422 1.00 90.19 428 GLY A C 1
ATOM 3455 O O . GLY A 1 428 ? -31.768 28.075 -39.476 1.00 90.19 428 GLY A O 1
ATOM 3456 N N . GLN A 1 429 ? -31.591 26.261 -38.161 1.00 87.75 429 GLN A N 1
ATOM 3457 C CA . GLN A 1 429 ? -32.199 25.326 -39.115 1.00 87.75 429 GLN A CA 1
ATOM 3458 C C . GLN A 1 429 ? -33.654 25.691 -39.450 1.00 87.75 429 GLN A C 1
ATOM 3460 O O . GLN A 1 429 ? -34.061 25.632 -40.613 1.00 87.75 429 GLN A O 1
ATOM 3465 N N . LYS A 1 430 ? -34.432 26.159 -38.464 1.00 84.88 430 LYS A N 1
ATOM 3466 C CA . LYS A 1 430 ? -35.814 26.630 -38.684 1.00 84.88 430 LYS A CA 1
ATOM 3467 C C . LYS A 1 430 ? -35.899 27.926 -39.504 1.00 84.88 430 LYS A C 1
ATOM 3469 O O . LYS A 1 430 ? -36.901 28.147 -40.176 1.00 84.88 430 LYS A O 1
ATOM 3474 N N . LYS A 1 431 ? -34.878 28.791 -39.464 1.00 80.56 431 LYS A N 1
ATOM 3475 C CA . LYS A 1 431 ? -34.824 30.025 -40.276 1.00 80.56 431 LYS A CA 1
ATOM 3476 C C . LYS A 1 431 ? -34.284 29.779 -41.687 1.00 80.56 431 LYS A C 1
ATOM 3478 O O . LYS A 1 431 ? -34.783 30.374 -42.637 1.00 80.56 431 LYS A O 1
ATOM 3483 N N . SER A 1 432 ? -33.311 28.879 -41.829 1.00 68.56 432 SER A N 1
ATOM 3484 C CA . SER A 1 432 ? -32.731 28.493 -43.123 1.00 68.56 432 SER A CA 1
ATOM 3485 C C . SER A 1 432 ? -33.755 27.819 -44.049 1.00 68.56 432 SER A C 1
ATOM 3487 O O . SER A 1 432 ? -33.741 28.054 -45.254 1.00 68.56 432 SER A O 1
ATOM 3489 N N . SER A 1 433 ? -34.715 27.074 -43.497 1.00 65.31 433 SER A N 1
ATOM 3490 C CA . SER A 1 433 ? -35.715 26.323 -44.270 1.00 65.31 433 SER A CA 1
ATOM 3491 C C . SER A 1 433 ? -36.891 27.150 -44.823 1.00 65.31 433 SER A C 1
ATOM 3493 O O . SER A 1 433 ? -37.736 26.591 -45.517 1.00 65.31 433 SER A O 1
ATOM 3495 N N . LYS A 1 434 ? -36.964 28.472 -44.582 1.00 59.44 434 LYS A N 1
ATOM 3496 C CA . LYS A 1 434 ? -38.081 29.324 -45.060 1.00 59.44 434 LYS A CA 1
ATOM 3497 C C . LYS A 1 434 ? -37.677 30.477 -45.994 1.00 59.44 434 LYS A C 1
ATOM 3499 O O . LYS A 1 434 ? -38.539 31.247 -46.399 1.00 59.44 434 LYS A O 1
ATOM 3504 N N . SER A 1 435 ? -36.400 30.579 -46.378 1.00 50.59 435 SER A N 1
ATOM 3505 C CA . SER A 1 435 ? -35.882 31.627 -47.284 1.00 50.59 435 SER A CA 1
ATOM 3506 C C . SER A 1 435 ? -35.615 31.146 -48.724 1.00 50.59 435 SER A C 1
ATOM 3508 O O . SER A 1 435 ? -34.871 31.791 -49.456 1.00 50.59 435 SER A O 1
ATOM 3510 N N . SER A 1 436 ? -36.201 30.022 -49.145 1.00 45.25 436 SER A N 1
ATOM 3511 C CA . SER A 1 436 ? -36.023 29.447 -50.487 1.00 45.25 436 SER A CA 1
ATOM 3512 C C . SER A 1 436 ? -37.363 29.382 -51.227 1.00 45.25 436 SER A C 1
ATOM 3514 O O . SER A 1 436 ? -37.951 28.317 -51.399 1.00 45.25 436 SER A O 1
ATOM 3516 N N . ILE A 1 437 ? -37.895 30.548 -51.596 1.00 49.56 437 ILE A N 1
ATOM 3517 C CA . ILE A 1 437 ? -38.909 30.683 -52.649 1.00 49.56 437 ILE A CA 1
ATOM 3518 C C . ILE A 1 437 ? -38.483 31.886 -53.489 1.00 49.56 437 ILE A C 1
ATOM 3520 O O . ILE A 1 437 ? -38.863 33.014 -53.197 1.00 49.56 437 ILE A O 1
ATOM 3524 N N . ASP A 1 438 ? -37.665 31.628 -54.505 1.00 41.16 438 ASP A N 1
ATOM 3525 C CA . ASP A 1 438 ? -37.608 32.453 -55.711 1.00 41.16 438 ASP A CA 1
ATOM 3526 C C . ASP A 1 438 ? -37.346 31.516 -56.910 1.00 41.16 438 ASP A C 1
ATOM 3528 O O . ASP A 1 438 ? -36.279 30.896 -56.975 1.00 41.16 438 ASP A O 1
ATOM 3532 N N . PRO A 1 439 ? -38.328 31.281 -57.805 1.00 58.28 439 PRO A N 1
ATOM 3533 C CA . PRO A 1 439 ? -38.170 30.401 -58.953 1.00 58.28 439 PRO A CA 1
ATOM 3534 C C . PRO A 1 439 ? -37.786 31.239 -60.178 1.00 58.28 439 PRO A C 1
ATOM 3536 O O . PRO A 1 439 ? -38.644 31.805 -60.851 1.00 58.28 439 PRO A O 1
ATOM 3539 N N . GLY A 1 440 ? -36.489 31.315 -60.474 1.00 44.78 440 GLY A N 1
ATOM 3540 C CA . GLY A 1 440 ? -35.961 32.008 -61.649 1.00 44.78 440 GLY A CA 1
ATOM 3541 C C . GLY A 1 440 ? -35.039 31.111 -62.468 1.00 44.78 440 GLY A C 1
ATOM 3542 O O . GLY A 1 440 ? -33.929 30.805 -62.048 1.00 44.78 440 GLY A O 1
ATOM 3543 N N . GLU A 1 441 ? -35.538 30.682 -63.625 1.00 49.56 441 GLU A N 1
ATOM 3544 C CA . GLU A 1 441 ? -34.871 29.958 -64.712 1.00 49.56 441 GLU A CA 1
ATOM 3545 C C . GLU A 1 441 ? -33.372 30.267 -64.912 1.00 49.56 441 GLU A C 1
ATOM 3547 O O . GLU A 1 441 ? -32.988 31.410 -65.140 1.00 49.56 441 GLU A O 1
ATOM 3552 N N . ALA A 1 442 ? -32.534 29.225 -64.992 1.00 47.38 442 ALA A N 1
ATOM 3553 C CA . ALA A 1 442 ? -31.931 28.769 -66.255 1.00 47.38 442 ALA A CA 1
ATOM 3554 C C . ALA A 1 442 ? -30.626 27.968 -66.057 1.00 47.38 442 ALA A C 1
ATOM 3556 O O . ALA A 1 442 ? -29.674 28.410 -65.427 1.00 47.38 442 ALA A O 1
ATOM 3557 N N . ARG A 1 443 ? -30.572 26.845 -66.787 1.00 43.94 443 ARG A N 1
ATOM 3558 C CA . ARG A 1 443 ? -29.391 26.213 -67.409 1.00 43.94 443 ARG A CA 1
ATOM 3559 C C . ARG A 1 443 ? -28.265 25.640 -66.530 1.00 43.94 443 ARG A C 1
ATOM 3561 O O . ARG A 1 443 ? -27.353 26.325 -66.095 1.00 43.94 443 ARG A O 1
ATOM 3568 N N . LEU A 1 444 ? -28.240 24.303 -66.556 1.00 56.34 444 LEU A N 1
ATOM 3569 C CA . LEU A 1 444 ? -27.105 23.455 -66.959 1.00 56.34 444 LEU A CA 1
ATOM 3570 C C . LEU A 1 444 ? -25.718 23.820 -66.399 1.00 56.34 444 LEU A C 1
ATOM 3572 O O . LEU A 1 444 ? -24.964 24.556 -67.032 1.00 56.34 444 LEU A O 1
ATOM 3576 N N . ARG A 1 445 ? -25.305 23.101 -65.350 1.00 39.19 445 ARG A N 1
ATOM 3577 C CA . ARG A 1 445 ? -24.035 22.355 -65.348 1.00 39.19 445 ARG A CA 1
ATOM 3578 C C . ARG A 1 445 ? -24.037 21.310 -64.237 1.00 39.19 445 ARG A C 1
ATOM 3580 O O . ARG A 1 445 ? -24.038 21.629 -63.056 1.00 39.19 445 ARG A O 1
ATOM 3587 N N . VAL A 1 446 ? -24.035 20.052 -64.667 1.00 52.62 446 VAL A N 1
ATOM 3588 C CA . VAL A 1 446 ? -23.690 18.887 -63.857 1.00 52.62 446 VAL A CA 1
ATOM 3589 C C . VAL A 1 446 ? -22.202 19.003 -63.534 1.00 52.62 446 VAL A C 1
ATOM 3591 O O . VAL A 1 446 ? -21.359 18.748 -64.388 1.00 52.62 446 VAL A O 1
ATOM 3594 N N . VAL A 1 447 ? -21.888 19.436 -62.319 1.00 44.91 447 VAL A N 1
ATOM 3595 C CA . VAL A 1 447 ? -20.607 19.160 -61.671 1.00 44.91 447 VAL A CA 1
ATOM 3596 C C . VAL A 1 447 ? -20.985 18.517 -60.350 1.00 44.91 447 VAL A C 1
ATOM 3598 O O . VAL A 1 447 ? -21.423 19.181 -59.416 1.00 44.91 447 VAL A O 1
ATOM 3601 N N . SER A 1 448 ? -20.918 17.188 -60.343 1.00 47.38 448 SER A N 1
ATOM 3602 C CA . SER A 1 448 ? -20.997 16.377 -59.137 1.00 47.38 448 SER A CA 1
ATOM 3603 C C . SER A 1 448 ? -19.669 16.570 -58.408 1.00 47.38 448 SER A C 1
ATOM 3605 O O . SER A 1 448 ? -18.746 15.777 -58.569 1.00 47.38 448 SER A O 1
ATOM 3607 N N . ASP A 1 449 ? -19.548 17.712 -57.734 1.00 39.72 449 ASP A N 1
ATOM 3608 C CA . ASP A 1 449 ? -18.397 18.065 -56.917 1.00 39.72 449 ASP A CA 1
ATOM 3609 C C . ASP A 1 449 ? -18.563 17.479 -55.517 1.00 39.72 449 ASP A C 1
ATOM 3611 O O . ASP A 1 449 ? -19.654 17.430 -54.940 1.00 39.72 449 ASP A O 1
ATOM 3615 N N . GLN A 1 450 ? -17.450 16.964 -55.030 1.00 47.75 450 GLN A N 1
ATOM 3616 C CA . GLN A 1 450 ? -17.302 16.103 -53.879 1.00 47.75 450 GLN A CA 1
ATOM 3617 C C . GLN A 1 450 ? -17.436 16.921 -52.591 1.00 47.75 450 GLN A C 1
ATOM 3619 O O . GLN A 1 450 ? -16.492 17.564 -52.144 1.00 47.75 450 GLN A O 1
ATOM 3624 N N . GLY A 1 451 ? -18.603 16.866 -51.951 1.00 38.53 451 GLY A N 1
ATOM 3625 C CA . GLY A 1 451 ? -18.676 17.052 -50.503 1.00 38.53 451 GLY A CA 1
ATOM 3626 C C . GLY A 1 451 ? -18.238 15.742 -49.841 1.00 38.53 451 GLY A C 1
ATOM 3627 O O . GLY A 1 451 ? -18.814 14.707 -50.188 1.00 38.53 451 GLY A O 1
ATOM 3628 N N . PRO A 1 452 ? -17.226 15.731 -48.952 1.00 46.34 452 PRO A N 1
ATOM 3629 C CA . PRO A 1 452 ? -16.770 14.494 -48.338 1.00 46.34 452 PRO A CA 1
ATOM 3630 C C . PRO A 1 452 ? -17.938 13.877 -47.552 1.00 46.34 452 PRO A C 1
ATOM 3632 O O . PRO A 1 452 ? -18.651 14.613 -46.858 1.00 46.34 452 PRO A O 1
ATOM 3635 N N . PRO A 1 453 ? -18.176 12.556 -47.662 1.00 44.88 453 PRO A N 1
ATOM 3636 C CA . PRO A 1 453 ? -19.115 11.884 -46.770 1.00 44.88 453 PRO A CA 1
ATOM 3637 C C . PRO A 1 453 ? -18.685 12.170 -45.320 1.00 44.88 453 PRO A C 1
ATOM 3639 O O . PRO A 1 453 ? -17.498 12.443 -45.100 1.00 44.88 453 PRO A O 1
ATOM 3642 N N . PRO A 1 454 ? -19.585 12.116 -44.312 1.00 44.50 454 PRO A N 1
ATOM 3643 C CA . PRO A 1 454 ? -19.099 11.960 -42.944 1.00 44.50 454 PRO A CA 1
ATOM 3644 C C . PRO A 1 454 ? -18.100 10.816 -43.015 1.00 44.50 454 PRO A C 1
ATOM 3646 O O . PRO A 1 454 ? -18.435 9.784 -43.601 1.00 44.50 454 PRO A O 1
ATOM 3649 N N . SER A 1 455 ? -16.862 11.049 -42.581 1.00 42.75 455 SER A N 1
ATOM 3650 C CA . SER A 1 455 ? -15.843 10.015 -42.554 1.00 42.75 455 SER A CA 1
ATOM 3651 C C . SER A 1 455 ? -16.389 8.880 -41.700 1.00 42.75 455 SER A C 1
ATOM 3653 O O . SER A 1 455 ? -16.195 8.839 -40.493 1.00 42.75 455 SER A O 1
ATOM 3655 N N . ILE A 1 456 ? -17.084 7.954 -42.354 1.00 47.75 456 ILE A N 1
ATOM 3656 C CA . ILE A 1 456 ? -17.129 6.551 -42.025 1.00 47.75 456 ILE A CA 1
ATOM 3657 C C . ILE A 1 456 ? -15.670 6.147 -42.246 1.00 47.75 456 ILE A C 1
ATOM 3659 O O . ILE A 1 456 ? -15.301 5.623 -43.295 1.00 47.75 456 ILE A O 1
ATOM 3663 N N . GLN A 1 457 ? -14.799 6.531 -41.305 1.00 53.91 457 GLN A N 1
ATOM 3664 C CA . GLN A 1 457 ? -13.609 5.764 -40.987 1.00 53.91 457 GLN A CA 1
ATOM 3665 C C . GLN A 1 457 ? -14.196 4.415 -40.613 1.00 53.91 457 GLN A C 1
ATOM 3667 O O . GLN A 1 457 ? -14.660 4.241 -39.497 1.00 53.91 457 GLN A O 1
ATOM 3672 N N . GLY A 1 458 ? -14.417 3.574 -41.625 1.00 55.62 458 GLY A N 1
ATOM 3673 C CA . GLY A 1 458 ? -15.193 2.361 -41.464 1.00 55.62 458 GLY A CA 1
ATOM 3674 C C . GLY A 1 458 ? -14.453 1.525 -40.461 1.00 55.62 458 GLY A C 1
ATOM 3675 O O . GLY A 1 458 ? -13.369 1.099 -40.830 1.00 55.62 458 GLY A O 1
ATOM 3676 N N . ASP A 1 459 ? -15.021 1.400 -39.255 1.00 64.19 459 ASP A N 1
ATOM 3677 C CA . ASP A 1 459 ? -14.417 0.846 -38.043 1.00 64.19 459 ASP A CA 1
ATOM 3678 C C . ASP A 1 459 ? -13.322 -0.147 -38.406 1.00 64.19 459 ASP A C 1
ATOM 3680 O O . ASP A 1 459 ? -13.546 -1.319 -38.735 1.00 64.19 459 ASP A O 1
ATOM 3684 N N . VAL A 1 460 ? -12.129 0.425 -38.514 1.00 82.69 460 VAL A N 1
ATOM 3685 C CA . VAL A 1 460 ? -10.923 -0.307 -38.802 1.00 82.69 460 VAL A CA 1
ATOM 3686 C C . VAL A 1 460 ? -10.461 -0.705 -37.424 1.00 82.69 460 VAL A C 1
ATOM 3688 O O . VAL A 1 460 ? -10.284 0.168 -36.576 1.00 82.69 460 VAL A O 1
ATOM 3691 N N . CYS A 1 461 ? -10.339 -2.002 -37.169 1.00 84.81 461 CYS A N 1
ATOM 3692 C CA . CYS A 1 461 ? -9.944 -2.464 -35.852 1.00 84.81 461 CYS A CA 1
ATOM 3693 C C . CYS A 1 461 ? -8.663 -1.743 -35.406 1.00 84.81 461 CYS A C 1
ATOM 3695 O O . CYS A 1 461 ? -7.639 -1.868 -36.076 1.00 84.81 461 CYS A O 1
ATOM 3697 N N . GLU A 1 462 ? -8.707 -1.030 -34.277 1.00 89.31 462 GLU A N 1
ATOM 3698 C CA . GLU A 1 462 ? -7.590 -0.202 -33.786 1.00 89.31 462 GLU A CA 1
ATOM 3699 C C . GLU A 1 462 ? -6.300 -1.001 -33.529 1.00 89.31 462 GLU A C 1
ATOM 3701 O O . GLU A 1 462 ? -5.223 -0.429 -33.426 1.00 89.31 462 GLU A O 1
ATOM 3706 N N . ILE A 1 463 ? -6.400 -2.332 -33.440 1.00 88.44 463 ILE A N 1
ATOM 3707 C CA . ILE A 1 463 ? -5.271 -3.227 -33.162 1.00 88.44 463 ILE A CA 1
ATOM 3708 C C . ILE A 1 463 ? -4.607 -3.740 -34.439 1.00 88.44 463 ILE A C 1
ATOM 3710 O O . ILE A 1 463 ? -3.393 -3.909 -34.470 1.00 88.44 463 ILE A O 1
ATOM 3714 N N . CYS A 1 464 ? -5.382 -4.037 -35.486 1.00 89.06 464 CYS A N 1
ATOM 3715 C CA . CYS A 1 464 ? -4.837 -4.656 -36.700 1.00 89.06 464 CYS A CA 1
ATOM 3716 C C . CYS A 1 464 ? -4.987 -3.804 -37.963 1.00 89.06 464 CYS A C 1
ATOM 3718 O O . CYS A 1 464 ? -4.545 -4.224 -39.032 1.00 89.06 464 CYS A O 1
ATOM 3720 N N . GLU A 1 465 ? -5.649 -2.652 -37.851 1.00 90.06 465 GLU A N 1
ATOM 3721 C CA . GLU A 1 465 ? -5.929 -1.710 -38.932 1.00 90.06 465 GLU A CA 1
ATOM 3722 C C . GLU A 1 465 ? -6.591 -2.357 -40.169 1.00 90.06 465 GLU A C 1
ATOM 3724 O O . GLU A 1 465 ? -6.500 -1.852 -41.292 1.00 90.06 465 GLU A O 1
ATOM 3729 N N . ARG A 1 466 ? -7.338 -3.456 -39.979 1.00 86.75 466 ARG A N 1
ATOM 3730 C CA . ARG A 1 466 ? -8.175 -4.056 -41.030 1.00 86.75 466 ARG A CA 1
ATOM 3731 C C . ARG A 1 466 ? -9.644 -3.657 -40.859 1.00 86.75 466 ARG A C 1
ATOM 3733 O O . ARG A 1 466 ? -10.175 -3.751 -39.752 1.00 86.75 466 ARG A O 1
ATOM 3740 N N . PRO A 1 467 ? -10.330 -3.256 -41.942 1.00 90.31 467 PRO A N 1
ATOM 3741 C CA . PRO A 1 467 ? -11.749 -2.930 -41.891 1.00 90.31 467 PRO A CA 1
ATOM 3742 C C . PRO A 1 467 ? -12.606 -4.195 -41.740 1.00 90.31 467 PRO A C 1
ATOM 3744 O O . PRO A 1 467 ? -12.250 -5.263 -42.242 1.00 90.31 467 PRO A O 1
ATOM 3747 N N . GLY A 1 468 ? -13.772 -4.061 -41.103 1.00 87.44 468 GLY A N 1
ATOM 3748 C CA . GLY A 1 468 ? -14.804 -5.108 -41.076 1.00 87.44 468 GLY A CA 1
ATOM 3749 C C . GLY A 1 468 ? -14.879 -5.947 -39.798 1.00 87.44 468 GLY A C 1
ATOM 3750 O O . GLY A 1 468 ? -15.604 -6.940 -39.785 1.00 87.44 468 GLY A O 1
ATOM 3751 N N . HIS A 1 469 ? -14.172 -5.562 -38.733 1.00 87.75 469 HIS A N 1
ATOM 3752 C CA . HIS A 1 469 ? -14.357 -6.112 -37.389 1.00 87.75 469 HIS A CA 1
ATOM 3753 C C . HIS A 1 469 ? -13.968 -5.082 -36.318 1.00 87.75 469 HIS A C 1
ATOM 3755 O O . HIS A 1 469 ? -13.097 -4.247 -36.541 1.00 87.75 469 HIS A O 1
ATOM 3761 N N . ASP A 1 470 ? -14.614 -5.158 -35.158 1.00 88.12 470 ASP A N 1
ATOM 3762 C CA . ASP A 1 470 ? -14.330 -4.307 -33.996 1.00 88.12 470 ASP A CA 1
ATOM 3763 C C . ASP A 1 470 ? -13.170 -4.882 -33.154 1.00 88.12 470 ASP A C 1
ATOM 3765 O O . ASP A 1 470 ? -12.812 -6.054 -33.302 1.00 88.12 470 ASP A O 1
ATOM 3769 N N . ILE A 1 471 ? -12.599 -4.092 -32.241 1.00 86.81 471 ILE A N 1
ATOM 3770 C CA . ILE A 1 471 ? -11.502 -4.467 -31.338 1.00 86.81 471 ILE A CA 1
ATOM 3771 C C . ILE A 1 471 ? -11.765 -5.802 -30.619 1.00 86.81 471 ILE A C 1
ATOM 3773 O O . ILE A 1 471 ? -10.899 -6.671 -30.595 1.00 86.81 471 ILE A O 1
ATOM 3777 N N . PHE A 1 472 ? -12.996 -6.054 -30.163 1.00 84.38 472 PHE A N 1
ATOM 3778 C CA . PHE A 1 472 ? -13.381 -7.306 -29.489 1.00 84.38 472 PHE A CA 1
ATOM 3779 C C . PHE A 1 472 ? -13.484 -8.524 -30.418 1.00 84.38 472 PHE A C 1
ATOM 3781 O O . PHE A 1 472 ? -13.553 -9.669 -29.966 1.00 84.38 472 PHE A O 1
ATOM 3788 N N . SER A 1 473 ? -13.517 -8.286 -31.726 1.00 83.31 473 SER A N 1
ATOM 3789 C CA . SER A 1 473 ? -13.579 -9.314 -32.766 1.00 83.31 473 SER A CA 1
ATOM 3790 C C . SER A 1 473 ? -12.250 -9.473 -33.506 1.00 83.31 473 SER A C 1
ATOM 3792 O O . SER A 1 473 ? -12.202 -10.206 -34.490 1.00 83.31 473 SER A O 1
ATOM 3794 N N . CYS A 1 474 ? -11.185 -8.810 -33.044 1.00 86.31 474 CYS A N 1
ATOM 3795 C CA . CYS A 1 474 ? -9.864 -8.882 -33.650 1.00 86.31 474 CYS A CA 1
ATOM 3796 C C . CYS A 1 474 ? -9.240 -10.260 -33.447 1.00 86.31 474 CYS A C 1
ATOM 3798 O O . CYS A 1 474 ? -8.975 -10.674 -32.316 1.00 86.31 474 CYS A O 1
ATOM 3800 N N . ASP A 1 475 ? -8.971 -10.960 -34.548 1.00 86.00 475 ASP A N 1
ATOM 3801 C CA . ASP A 1 475 ? -8.332 -12.277 -34.507 1.00 86.00 475 ASP A CA 1
ATOM 3802 C C . ASP A 1 475 ? -6.944 -12.221 -33.843 1.00 86.00 475 ASP A C 1
ATOM 3804 O O . ASP A 1 475 ? -6.567 -13.181 -33.179 1.00 86.00 475 ASP A O 1
ATOM 3808 N N . LEU A 1 476 ? -6.234 -11.081 -33.904 1.00 82.19 476 LEU A N 1
ATOM 3809 C CA . LEU A 1 476 ? -4.950 -10.902 -33.206 1.00 82.19 476 LEU A CA 1
ATOM 3810 C C . LEU A 1 476 ? -5.096 -10.968 -31.677 1.00 82.19 476 LEU A C 1
ATOM 3812 O O . LEU A 1 476 ? -4.279 -11.601 -31.019 1.00 82.19 476 LEU A O 1
ATOM 3816 N N . LEU A 1 477 ? -6.163 -10.395 -31.106 1.00 77.25 477 LEU A N 1
ATOM 3817 C CA . LEU A 1 477 ? -6.438 -10.513 -29.665 1.00 77.25 477 LEU A CA 1
ATOM 3818 C C . LEU A 1 477 ? -6.892 -11.922 -29.269 1.00 77.25 477 LEU A C 1
ATOM 3820 O O . LEU A 1 477 ? -6.700 -12.342 -28.129 1.00 77.25 477 LEU A O 1
ATOM 3824 N N . LYS A 1 478 ? -7.506 -12.668 -30.194 1.00 71.62 478 LYS A N 1
ATOM 3825 C CA . LYS A 1 478 ? -7.909 -14.060 -29.949 1.00 71.62 478 LYS A CA 1
ATOM 3826 C C . LYS A 1 478 ? -6.747 -15.047 -30.020 1.00 71.62 478 LYS A C 1
ATOM 3828 O O . LYS A 1 478 ? -6.905 -16.160 -29.523 1.00 71.62 478 LYS A O 1
ATOM 3833 N N . GLU A 1 479 ? -5.614 -14.683 -30.619 1.00 61.62 479 GLU A N 1
ATOM 3834 C CA . GLU A 1 479 ? -4.462 -15.584 -30.744 1.00 61.62 479 GLU A CA 1
ATOM 3835 C C . GLU A 1 479 ? -3.492 -15.548 -29.555 1.00 61.62 479 GLU A C 1
ATOM 3837 O O . GLU A 1 479 ? -2.747 -16.512 -29.382 1.00 61.62 479 GLU A O 1
ATOM 3842 N N . GLU A 1 480 ? -3.566 -14.546 -28.670 1.00 48.53 480 GLU A N 1
ATOM 3843 C CA . GLU A 1 480 ? -2.725 -14.492 -27.458 1.00 48.53 480 GLU A CA 1
ATOM 3844 C C . GLU A 1 480 ? -3.321 -15.184 -26.225 1.00 48.53 480 GLU A C 1
ATOM 3846 O O . GLU A 1 480 ? -2.613 -15.443 -25.252 1.00 48.53 480 GLU A O 1
ATOM 3851 N N . VAL A 1 481 ? -4.593 -15.588 -26.269 1.00 49.44 481 VAL A N 1
ATOM 3852 C CA . VAL A 1 481 ? -5.071 -16.624 -25.349 1.00 49.44 481 VAL A CA 1
ATOM 3853 C C . VAL A 1 481 ? -4.731 -17.952 -26.016 1.00 49.44 481 VAL A C 1
ATOM 3855 O O . VAL A 1 481 ? -5.361 -18.266 -27.031 1.00 49.44 481 VAL A O 1
ATOM 3858 N N . PRO A 1 482 ? -3.758 -18.741 -25.513 1.00 46.66 482 PRO A N 1
ATOM 3859 C CA . PRO A 1 482 ? -3.415 -20.020 -26.117 1.00 46.66 482 PRO A CA 1
ATOM 3860 C C . PRO A 1 482 ? -4.708 -20.803 -26.274 1.00 46.66 482 PRO A C 1
ATOM 3862 O O . PRO A 1 482 ? -5.388 -21.057 -25.277 1.00 46.66 482 PRO A O 1
ATOM 3865 N N . LYS A 1 483 ? -5.076 -21.074 -27.538 1.00 45.69 483 LYS A N 1
ATOM 3866 C CA . LYS A 1 483 ? -6.309 -21.750 -27.945 1.00 45.69 483 LYS A CA 1
ATOM 3867 C C . LYS A 1 483 ? -6.534 -22.902 -26.978 1.00 45.69 483 LYS A C 1
ATOM 3869 O O . LYS A 1 483 ? -5.881 -23.941 -27.084 1.00 45.69 483 LYS A O 1
ATOM 3874 N N . LYS A 1 484 ? -7.428 -22.681 -26.004 1.00 43.09 484 LYS A N 1
ATOM 3875 C CA . LYS A 1 484 ? -7.919 -23.725 -25.119 1.00 43.09 484 LYS A CA 1
ATOM 3876 C C . LYS A 1 484 ? -8.365 -24.827 -26.051 1.00 43.09 484 LYS A C 1
ATOM 3878 O O . LYS A 1 484 ? -9.206 -24.613 -26.926 1.00 43.09 484 LYS A O 1
ATOM 3883 N N . LEU A 1 485 ? -7.689 -25.952 -25.876 1.00 44.59 485 LEU A N 1
ATOM 3884 C CA . LEU A 1 485 ? -8.061 -27.272 -26.319 1.00 44.59 485 LEU A CA 1
ATOM 3885 C C . LEU A 1 485 ? -9.563 -27.305 -26.592 1.00 44.59 485 LEU A C 1
ATOM 3887 O O . LEU A 1 485 ? -10.381 -27.088 -25.693 1.00 44.59 485 LEU A O 1
ATOM 3891 N N . GLN A 1 486 ? -9.915 -27.590 -27.845 1.00 40.62 486 GLN A N 1
ATOM 3892 C CA . GLN A 1 486 ? -11.198 -28.218 -28.114 1.00 40.62 486 GLN A CA 1
ATOM 3893 C C . GLN A 1 486 ? -11.396 -29.318 -27.064 1.00 40.62 486 GLN A C 1
ATOM 3895 O O . GLN A 1 486 ? -10.417 -29.999 -26.744 1.00 40.62 486 GLN A O 1
ATOM 3900 N N . PRO A 1 487 ? -12.606 -29.493 -26.510 1.00 43.31 487 PRO A N 1
ATOM 3901 C CA . PRO A 1 487 ? -12.852 -30.511 -25.510 1.00 43.31 487 PRO A CA 1
ATOM 3902 C C . PRO A 1 487 ? -12.673 -31.875 -26.176 1.00 43.31 487 PRO A C 1
ATOM 3904 O O . PRO A 1 487 ? -13.609 -32.473 -26.709 1.00 43.31 487 PRO A O 1
ATOM 3907 N N . LEU A 1 488 ? -11.437 -32.375 -26.152 1.00 42.00 488 LEU A N 1
ATOM 3908 C CA . LEU A 1 488 ? -11.181 -33.794 -26.135 1.00 42.00 488 LEU A CA 1
ATOM 3909 C C . LEU A 1 488 ? -12.050 -34.311 -24.998 1.00 42.00 488 LEU A C 1
ATOM 3911 O O . LEU A 1 488 ? -11.993 -33.805 -23.878 1.00 42.00 488 LEU A O 1
ATOM 3915 N N . LYS A 1 489 ? -12.915 -35.268 -25.320 1.00 44.44 489 LYS A N 1
ATOM 3916 C CA . LYS A 1 489 ? -13.619 -36.077 -24.334 1.00 44.44 489 LYS A CA 1
ATOM 3917 C C . LYS A 1 489 ? -12.552 -36.806 -23.521 1.00 44.44 489 LYS A C 1
ATOM 3919 O O . LYS A 1 489 ? -12.188 -37.934 -23.838 1.00 44.44 489 LYS A O 1
ATOM 3924 N N . ILE A 1 490 ? -11.996 -36.125 -22.527 1.00 49.06 490 ILE A N 1
ATOM 3925 C CA . ILE A 1 490 ? -11.208 -36.744 -21.482 1.00 49.06 490 ILE A CA 1
ATOM 3926 C C . ILE A 1 490 ? -12.249 -37.515 -20.686 1.00 49.06 490 ILE A C 1
ATOM 3928 O O . ILE A 1 490 ? -13.098 -36.935 -20.011 1.00 49.06 490 ILE A O 1
ATOM 3932 N N . ASN A 1 491 ? -12.242 -38.833 -20.853 1.00 48.47 491 ASN A N 1
ATOM 3933 C CA . ASN A 1 491 ? -12.840 -39.724 -19.877 1.00 48.47 491 ASN A CA 1
ATOM 3934 C C . ASN A 1 491 ? -12.049 -39.514 -18.580 1.00 48.47 491 ASN A C 1
ATOM 3936 O O . ASN A 1 491 ? -11.054 -40.194 -18.349 1.00 48.47 491 ASN A O 1
ATOM 3940 N N . VAL A 1 492 ? -12.447 -38.520 -17.783 1.00 52.38 492 VAL A N 1
ATOM 3941 C CA . VAL A 1 492 ? -11.955 -38.319 -16.420 1.00 52.38 492 VAL A CA 1
ATOM 3942 C C . VAL A 1 492 ? -12.544 -39.465 -15.603 1.00 52.38 492 VAL A C 1
ATOM 3944 O O . VAL A 1 492 ? -13.662 -39.390 -15.103 1.00 52.38 492 VAL A O 1
ATOM 3947 N N . THR A 1 493 ? -11.841 -40.595 -15.591 1.00 60.34 493 THR A N 1
ATOM 3948 C CA . THR A 1 493 ? -12.204 -41.778 -14.800 1.00 60.34 493 THR A CA 1
ATOM 3949 C C . THR A 1 493 ? -11.727 -41.690 -13.357 1.00 60.34 493 THR A C 1
ATOM 3951 O O . THR A 1 493 ? -12.055 -42.582 -12.580 1.00 60.34 493 THR A O 1
ATOM 3954 N N . ASP A 1 494 ? -10.980 -40.647 -12.988 1.00 72.44 494 ASP A N 1
ATOM 3955 C CA . ASP A 1 494 ? -10.527 -40.458 -11.615 1.00 72.44 494 ASP A CA 1
ATOM 3956 C C . ASP A 1 494 ? -11.335 -39.342 -10.926 1.00 72.44 494 ASP A C 1
ATOM 3958 O O . ASP A 1 494 ? -11.133 -38.160 -11.215 1.00 72.44 494 ASP A O 1
ATOM 3962 N N . PRO A 1 495 ? -12.285 -39.682 -10.035 1.00 76.81 495 PRO A N 1
ATOM 3963 C CA . PRO A 1 495 ? -13.057 -38.693 -9.285 1.00 76.81 495 PRO A CA 1
ATOM 3964 C C . PRO A 1 495 ? -12.185 -37.819 -8.369 1.00 76.81 495 PRO A C 1
ATOM 3966 O O . PRO A 1 495 ? -12.639 -36.764 -7.935 1.00 76.81 495 PRO A O 1
ATOM 3969 N N . SER A 1 496 ? -10.930 -38.205 -8.119 1.00 80.88 496 SER A N 1
ATOM 3970 C CA . SER A 1 496 ? -9.994 -37.484 -7.249 1.00 80.88 496 SER A CA 1
ATOM 3971 C C . SER A 1 496 ? -9.525 -36.135 -7.815 1.00 80.88 496 SER A C 1
ATOM 3973 O O . SER A 1 496 ? -9.101 -35.274 -7.049 1.00 80.88 496 SER A O 1
ATOM 3975 N N . GLU A 1 497 ? -9.619 -35.912 -9.131 1.00 83.81 497 GLU A N 1
ATOM 3976 C CA . GLU A 1 497 ? -9.230 -34.636 -9.760 1.00 83.81 497 GLU A CA 1
ATOM 3977 C C . GLU A 1 497 ? -10.355 -33.589 -9.788 1.00 83.81 497 GLU A C 1
ATOM 3979 O O . GLU A 1 497 ? -10.105 -32.425 -10.097 1.00 83.81 497 GLU A O 1
ATOM 3984 N N . MET A 1 498 ? -11.596 -33.956 -9.452 1.00 89.00 498 MET A N 1
ATOM 3985 C CA . MET A 1 498 ? -12.700 -32.991 -9.418 1.00 89.00 498 MET A CA 1
ATOM 3986 C C . MET A 1 498 ? -12.624 -32.168 -8.132 1.00 89.00 498 MET A C 1
ATOM 3988 O O . MET A 1 498 ? -12.607 -32.743 -7.048 1.00 89.00 498 MET A O 1
ATOM 3992 N N . TYR A 1 499 ? -12.564 -30.843 -8.246 1.00 92.44 499 TYR A N 1
ATOM 3993 C CA . TYR A 1 499 ? -12.514 -29.910 -7.118 1.00 92.44 499 TYR A CA 1
ATOM 3994 C C . TYR A 1 499 ? -13.845 -29.159 -6.990 1.00 92.44 499 TYR A C 1
ATOM 3996 O O . TYR A 1 499 ? -14.373 -28.658 -7.986 1.00 92.44 499 TYR A O 1
ATOM 4004 N N . CYS A 1 500 ? -14.381 -29.087 -5.772 1.00 94.06 500 CYS A N 1
ATOM 4005 C CA . CYS A 1 500 ? -15.611 -28.373 -5.456 1.00 94.06 500 CYS A CA 1
ATOM 4006 C C . CYS A 1 500 ? -15.299 -26.983 -4.894 1.00 94.06 500 CYS A C 1
ATOM 4008 O O . CYS A 1 500 ? -14.670 -26.875 -3.845 1.00 94.06 500 CYS A O 1
ATOM 4010 N N . GLU A 1 501 ? -15.781 -25.930 -5.557 1.00 93.38 501 GLU A N 1
ATOM 4011 C CA . GLU A 1 501 ? -15.573 -24.540 -5.118 1.00 93.38 501 GLU A CA 1
ATOM 4012 C C . GLU A 1 501 ? -16.410 -24.179 -3.878 1.00 93.38 501 GLU A C 1
ATOM 4014 O O . GLU A 1 501 ? -16.001 -23.325 -3.102 1.00 93.38 501 GLU A O 1
ATOM 4019 N N . ASP A 1 502 ? -17.544 -24.852 -3.648 1.00 91.81 502 ASP A N 1
ATOM 4020 C CA . ASP A 1 502 ? -18.465 -24.497 -2.555 1.00 91.81 502 ASP A CA 1
ATOM 4021 C C . ASP A 1 502 ? -17.984 -24.983 -1.177 1.00 91.81 502 ASP A C 1
ATOM 4023 O O . ASP A 1 502 ? -18.319 -24.389 -0.155 1.00 91.81 502 ASP A O 1
ATOM 4027 N N . CYS A 1 503 ? -17.222 -26.079 -1.125 1.00 93.44 503 CYS A N 1
ATOM 4028 C CA . CYS A 1 503 ? -16.689 -26.628 0.129 1.00 93.44 503 CYS A CA 1
ATOM 4029 C C . CYS A 1 503 ? -15.177 -26.885 0.099 1.00 93.44 503 CYS A C 1
ATOM 4031 O O . CYS A 1 503 ? -14.659 -27.528 1.006 1.00 93.44 503 CYS A O 1
ATOM 4033 N N . GLU A 1 504 ? -14.493 -26.457 -0.963 1.00 94.50 504 GLU A N 1
ATOM 4034 C CA . GLU A 1 504 ? -13.040 -26.567 -1.148 1.00 94.50 504 GLU A CA 1
ATOM 4035 C C . GLU A 1 504 ? -12.470 -27.995 -1.008 1.00 94.50 504 GLU A C 1
ATOM 4037 O O . GLU A 1 504 ? -11.309 -28.181 -0.638 1.00 94.50 504 GLU A O 1
ATOM 4042 N N . THR A 1 505 ? -13.260 -29.035 -1.308 1.00 92.62 505 THR A N 1
ATOM 4043 C CA . THR A 1 505 ? -12.809 -30.438 -1.233 1.00 92.62 505 THR A CA 1
ATOM 4044 C C . THR A 1 505 ? -12.811 -31.123 -2.598 1.00 92.62 505 THR A C 1
ATOM 4046 O O . THR A 1 505 ? -13.597 -30.794 -3.488 1.00 92.62 505 THR A O 1
ATOM 4049 N N . HIS A 1 506 ? -11.900 -32.084 -2.769 1.00 94.19 506 HIS A N 1
ATOM 4050 C CA . HIS A 1 506 ? -11.822 -32.922 -3.965 1.00 94.19 506 HIS A CA 1
ATOM 4051 C C . HIS A 1 506 ? -12.836 -34.077 -3.912 1.00 94.19 506 HIS A C 1
ATOM 4053 O O . HIS A 1 506 ? -13.233 -34.520 -2.833 1.00 94.19 506 HIS A O 1
ATOM 4059 N N . GLY A 1 507 ? -13.233 -34.605 -5.070 1.00 93.44 507 GLY A N 1
ATOM 4060 C CA . GLY A 1 507 ? -14.108 -35.777 -5.191 1.00 93.44 507 GLY A CA 1
ATOM 4061 C C . GLY A 1 507 ? -15.489 -35.505 -5.788 1.00 93.44 507 GLY A C 1
ATOM 4062 O O . GLY A 1 507 ? -16.220 -36.455 -6.063 1.00 93.44 507 GLY A O 1
ATOM 4063 N N . HIS A 1 508 ? -15.867 -34.239 -5.983 1.00 93.88 508 HIS A N 1
ATOM 4064 C CA . HIS A 1 508 ? -17.154 -33.847 -6.562 1.00 93.88 508 HIS A CA 1
ATOM 4065 C C . HIS A 1 508 ? -17.083 -32.443 -7.183 1.00 93.88 508 HIS A C 1
ATOM 4067 O O . HIS A 1 508 ? -16.124 -31.705 -6.972 1.00 93.88 508 HIS A O 1
ATOM 4073 N N . LEU A 1 509 ? -18.095 -32.080 -7.974 1.00 94.75 509 LEU A N 1
ATOM 4074 C CA . LEU A 1 509 ? -18.266 -30.731 -8.521 1.00 94.75 509 LEU A CA 1
ATOM 4075 C C . LEU A 1 509 ? -19.184 -29.911 -7.607 1.00 94.75 509 LEU A C 1
ATOM 4077 O O . LEU A 1 509 ? -20.039 -30.488 -6.943 1.00 94.75 509 LEU A O 1
ATOM 4081 N N . SER A 1 510 ? -19.107 -28.577 -7.660 1.00 92.88 510 SER A N 1
ATOM 4082 C CA . SER A 1 510 ? -19.968 -27.669 -6.871 1.00 92.88 510 SER A CA 1
ATOM 4083 C C . SER A 1 510 ? -21.468 -27.992 -6.986 1.00 92.88 510 SER A C 1
ATOM 4085 O O . SER A 1 510 ? -22.219 -27.925 -6.021 1.00 92.88 510 SER A O 1
ATOM 4087 N N . LYS A 1 511 ? -21.903 -28.483 -8.154 1.00 93.19 511 LYS A N 1
ATOM 4088 C CA . LYS A 1 511 ? -23.298 -28.890 -8.423 1.00 93.19 511 LYS A CA 1
ATOM 4089 C C . LYS A 1 511 ? -23.780 -30.067 -7.567 1.00 93.19 511 LYS A C 1
ATOM 4091 O O . LYS A 1 511 ? -24.977 -30.189 -7.335 1.00 93.19 511 LYS A O 1
ATOM 4096 N N . ASP A 1 512 ? -22.851 -30.916 -7.139 1.00 93.38 512 ASP A N 1
ATOM 4097 C CA . ASP A 1 512 ? -23.092 -32.127 -6.354 1.00 93.38 512 ASP A CA 1
ATOM 4098 C C . ASP A 1 512 ? -22.566 -31.966 -4.914 1.00 93.38 512 ASP A C 1
ATOM 4100 O O . ASP A 1 512 ? -22.358 -32.954 -4.208 1.00 93.38 512 ASP A O 1
ATOM 4104 N N . CYS A 1 513 ? -22.317 -30.724 -4.472 1.00 92.38 513 CYS A N 1
ATOM 4105 C CA . CYS A 1 513 ? -21.776 -30.442 -3.150 1.00 92.38 513 CYS A CA 1
ATOM 4106 C C . CYS A 1 513 ? -22.799 -30.768 -2.054 1.00 92.38 513 CYS A C 1
ATOM 4108 O O . CYS A 1 513 ? -23.852 -30.120 -1.998 1.00 92.38 513 CYS A O 1
ATOM 4110 N N . PRO A 1 514 ? -22.505 -31.714 -1.137 1.00 92.62 514 PRO A N 1
ATOM 4111 C CA . PRO A 1 514 ? -23.420 -32.073 -0.055 1.00 92.62 514 PRO A CA 1
ATOM 4112 C C . PRO A 1 514 ? -23.648 -30.918 0.931 1.00 92.62 514 PRO A C 1
ATOM 4114 O O . PRO A 1 514 ? -24.627 -30.940 1.671 1.00 92.62 514 PRO A O 1
ATOM 4117 N N . HIS A 1 515 ? -22.777 -29.905 0.914 1.00 88.00 515 HIS A N 1
ATOM 4118 C CA . HIS A 1 515 ? -22.860 -28.708 1.750 1.00 88.00 515 HIS A CA 1
ATOM 4119 C C . HIS A 1 515 ? -23.515 -27.506 1.048 1.00 88.00 515 HIS A C 1
ATOM 4121 O O . HIS A 1 515 ? -23.731 -26.483 1.689 1.00 88.00 515 HIS A O 1
ATOM 4127 N N . SER A 1 516 ? -23.891 -27.616 -0.234 1.00 88.69 516 SER A N 1
ATOM 4128 C CA . SER A 1 516 ? -24.508 -26.505 -0.991 1.00 88.69 516 SER A CA 1
ATOM 4129 C C . SER A 1 516 ? -25.859 -26.037 -0.429 1.00 88.69 516 SER A C 1
ATOM 4131 O O . SER A 1 516 ? -26.285 -24.915 -0.697 1.00 88.69 516 SER A O 1
ATOM 4133 N N . LEU A 1 517 ? -26.534 -26.869 0.373 1.00 79.56 517 LEU A N 1
ATOM 4134 C CA . LEU A 1 517 ? -27.811 -26.537 1.014 1.00 79.56 517 LEU A CA 1
ATOM 4135 C C . LEU A 1 517 ? -27.662 -25.842 2.380 1.00 79.56 517 LEU A C 1
ATOM 4137 O O . LEU A 1 517 ? -28.647 -25.291 2.859 1.00 79.56 517 LEU A O 1
ATOM 4141 N N . ASP A 1 518 ? -26.466 -25.838 2.981 1.00 74.06 518 ASP A N 1
ATOM 4142 C CA . ASP A 1 518 ? -26.204 -25.237 4.305 1.00 74.06 518 ASP A CA 1
ATOM 4143 C C . ASP A 1 518 ? -25.761 -23.758 4.226 1.00 74.06 518 ASP A C 1
ATOM 4145 O O . ASP A 1 518 ? -25.505 -23.131 5.254 1.00 74.06 518 ASP A O 1
ATOM 4149 N N . VAL A 1 519 ? -25.671 -23.178 3.020 1.00 60.75 519 VAL A N 1
ATOM 4150 C CA . VAL A 1 519 ? -25.205 -21.791 2.785 1.00 60.75 519 VAL A CA 1
ATOM 4151 C C . VAL A 1 519 ? -26.371 -20.789 2.622 1.00 60.75 519 VAL A C 1
ATOM 4153 O O . VAL A 1 519 ? -26.158 -19.646 2.223 1.00 60.75 519 VAL A O 1
ATOM 4156 N N . PHE A 1 520 ? -27.608 -21.174 2.967 1.00 49.31 520 PHE A N 1
ATOM 4157 C CA . PHE A 1 520 ? -28.780 -20.281 2.942 1.00 49.31 520 PHE A CA 1
ATOM 4158 C C . PHE A 1 520 ? -29.445 -20.084 4.302 1.00 49.31 520 PHE A C 1
ATOM 4160 O O . PHE A 1 520 ? -29.768 -21.094 4.967 1.00 49.31 520 PHE A O 1
#

Organism: NCBI:txid933084

Sequence (520 aa):
MNFVVLDRLSSADARRYEMEDLVAVLENQLRSHPSSRSDDASATASSSATLIDNEALRDQVQYLQRKVSNLEDVMQENHAKSEREENIIREKLRRYKEKEESIKKELEDGRTELDKAVRAEDTLKGRVQELEEALRESTVALENAQAEIEGLRGDLANYEGLDDDSPDKSLDHAQRGLNERARLHEEITRLKQELDDARKERLPADFLPDNRQLATDETFQAQLLIERANTQEFRQLAEQRMVELETLRKKLNRDLPLSNGRGDPSSSSSSKHDSSASRQEITGLKHIVQELQKDNLAIVQQNKVLTAENKLLLSETEKLREEIRSLEDNFEQSLLREERELNLGDSVLSSSDASSLQRALNELRAKQEVELEQLRKRHADAEMKSARVIHDLNKEVSELETLVESKIYREDELEREVDRLKDKLSRGQKKSSKSSIDPGEARLRVVSDQGPPPSIQGDVCEICERPGHDIFSCDLLKEEVPKKLQPLKINVTDPSEMYCEDCETHGHLSKDCPHSLDVF

Secondary structure (DSSP, 8-state):
-HHHHHHHHHHHHHHHHHHHHHHHHHHHHHHHS---------TTHHHHHHHHHHHHHHHHHHHHHHHHHHHHHHHHHHHHHHHHHHHHHHHHHHHHHHHHHHHHHHHHHHHHHHHHHHHHHHHHHHHHHHHHHHHHHHHHHHHHHHHHHHHHHHHHHHHHTTSTT-HHHHHHHHHHHHHHHHHHHHHHHHHHHHHHHHHHHT--TT---S-HHHHHHHHHHHHHHHHHHHHHHHHHHHHHHHHHHHHHHHHHHHS--------------S-HHHHHHHHHHHHHHHHHHHHHHHHHHHHHHHHHHHHHHHHHHHHHHHHHHHHHHHHHHHHHHHHHHHHHHHHHHTT--SS--HHHHHHHHHHHHHHHHHHHHHHHHHHHHHHHHHHHHHHHHHHHHHHHHHHHHHHHHHHHHHHHHHHHHHHHHHHHHHHHTTS---------------PPPP-----B-TTT--BT--GGG-HHHHHSS-------------GGG-B-TTT--BSS-GGG-TTTTS--

Radius of gyration: 50.68 Å; chains: 1; bounding box: 132×90×147 Å

Foldseek 3Di:
DVVVVVVVVVVVVVVVVVVVVVVVVVVVVVVPDPPDDDDDPDPPVVVVVVVVVVVVVVVVVVVVVVVVVVVVVVVVVVVVVVVVVVVVVVVVVVVVVVVVVVVVVVVVVVVVVVVVVVVVVVVVVVVVVVVVVVVVVVVVVVVVVVVVVVVVVVVVVVVVVVPPPDPVVVVVVVVVVVVVVVVVVVVVVVVVVVVVVVVVVVDPPPDDDPPPPVVVVVVVVVVVVVVVVVVVVVVVVVVVVVVVVVVVVVCVVVPPPPDPDDDDDDDDDDDPPVVVVVVVVVVVVVVVVVVVVVVVVVVVVVVVVVVVVVVVVVVVVVVVVVVVVVVVVVVVVVVVVVVVVVVVVVPPPDDPCPVVVVVVVVVVVVVVVVVVVVVVVVVVVVVVVVVVVVVVVVVVVVVVVVVVVVVVVVVVVVVVVVVVVVVVVVVVVVVVVPPPDDDDDDDDDDDPDDDDDPPCPQQQAPVPRHHDDYVVRDVVVVVVPPPPDDPPVPPCVDQQPEADPVVRHGRDYVVPDPCVVVPD